Protein AF-A0A849QBE3-F1 (afdb_monomer)

Secondary structure (DSSP, 8-state):
-----PPPEEEE-SSEEEEE-SSEEEEEETTTTEEEEEETTTTEEEEEEEEEEEEESS-EEEGGGSEEEEEEEEEEEETTEEEEEEEEEEE-TTSSEEEEEEEEEETT-SEEEEEEEEEE--SS-EEEEEEEEEEEE-STT--BTT---TTTEEEEE--SGGGS--EEEPPPSEEEEEESEEEEEETTT--EEEEEES--SS--EEEEEEEPS-STT-EEEEEEEEEEEEEEE-TT-EEE---EEEEEES-HHHHHHHHHHHHHHHTTPPP-SS---EEETHHHHTT---HHHHHHHHHHHHHHSTTT--EEEE-TTSEEETTEEEE-GGGTT-HHHHHHHHHHHTPEEEE---TTEEETTSHHHHH-GGGB-B-TTS-B-EEEEEGGGTEEEEEB-TTSHHHH-

Sequence (405 aa):
MSDISQDCTLGVTEEAVILSNGLVSISFDTRLGLLTFTDLITGNDIFSRSYVQVQTDQYTFDSRNMTYKAFSTLDFEDDMGQGKAVVFRLQDPDKRGEINLKLSVIKSLPCYTCSVQFKSRSDEELRIKSINTFVLDVDDSSRLLTGWNGRRLRFFRNGFHSWELSQAVPIKNGENTSHFYTALNNIETKKALIIGFVTMADQFSTISAHGREDEENRLERLVASSRCDDIPLFDKETIVSEELFVMAGEHALELLALYVEVASRRMKALGWDKVPQGWCSWYFYFTTPDEREIESNAHALKEMLPGRIEWIQIDDGYQKAIGDWTENDRFKNGLNTLVKKINKLGFKAGIWVAPFIASEHSDLFKNEQDWFVKDIDGRFSVVGENPLWLGKFYALDLTNPEVIS

Structure (mmCIF, N/CA/C/O backbone):
data_AF-A0A849QBE3-F1
#
_entry.id   AF-A0A849QBE3-F1
#
loop_
_atom_site.group_PDB
_atom_site.id
_atom_site.type_symbol
_atom_site.label_atom_id
_atom_site.label_alt_id
_atom_site.label_comp_id
_atom_site.label_asym_id
_atom_site.label_entity_id
_atom_site.label_seq_id
_atom_site.pdbx_PDB_ins_code
_atom_site.Cartn_x
_atom_site.Cartn_y
_atom_site.Cartn_z
_atom_site.occupancy
_atom_site.B_iso_or_equiv
_atom_site.auth_seq_id
_atom_site.auth_comp_id
_atom_site.auth_asym_id
_atom_site.auth_atom_id
_atom_site.pdbx_PDB_model_num
ATOM 1 N N . MET A 1 1 ? 22.544 2.608 26.796 1.00 42.75 1 MET A N 1
ATOM 2 C CA . MET A 1 1 ? 21.136 2.204 26.636 1.00 42.75 1 MET A CA 1
ATOM 3 C C . MET A 1 1 ? 21.000 0.892 27.372 1.00 42.75 1 MET A C 1
ATOM 5 O O . MET A 1 1 ? 21.651 -0.066 26.982 1.00 42.75 1 MET A O 1
ATOM 9 N N . SER A 1 2 ? 20.339 0.905 28.527 1.00 37.50 2 SER A N 1
ATOM 10 C CA . SER A 1 2 ? 20.061 -0.311 29.290 1.00 37.50 2 SER A CA 1
ATOM 11 C C . SER A 1 2 ? 19.215 -1.259 28.448 1.00 37.50 2 SER A C 1
ATOM 13 O O . SER A 1 2 ? 18.376 -0.811 27.671 1.00 37.50 2 SER A O 1
ATOM 15 N N . ASP A 1 3 ? 19.475 -2.544 28.616 1.00 41.38 3 ASP A N 1
ATOM 16 C CA . ASP A 1 3 ? 18.833 -3.686 27.980 1.00 41.38 3 ASP A CA 1
ATOM 17 C C . ASP A 1 3 ? 17.327 -3.736 28.320 1.00 41.38 3 ASP A C 1
ATOM 19 O O . ASP A 1 3 ? 16.899 -4.413 29.249 1.00 41.38 3 ASP A O 1
ATOM 23 N N . ILE A 1 4 ? 16.511 -2.933 27.627 1.00 46.78 4 ILE A N 1
ATOM 24 C CA . ILE A 1 4 ? 15.040 -2.988 27.693 1.00 46.78 4 ILE A CA 1
ATOM 25 C C . ILE A 1 4 ? 14.558 -3.888 26.548 1.00 46.78 4 ILE A C 1
ATOM 27 O O . ILE A 1 4 ? 13.767 -3.502 25.696 1.00 46.78 4 ILE A O 1
ATOM 31 N N . SER A 1 5 ? 15.086 -5.107 26.486 1.00 52.03 5 SER A N 1
ATOM 32 C CA . SER A 1 5 ? 14.504 -6.189 25.698 1.00 52.03 5 SER A CA 1
ATOM 33 C C . SER A 1 5 ? 13.446 -6.870 26.579 1.00 52.03 5 SER A C 1
ATOM 35 O O . SER A 1 5 ? 13.672 -7.955 27.115 1.00 52.03 5 SER A O 1
ATOM 37 N N . GLN A 1 6 ? 12.304 -6.211 26.797 1.00 67.56 6 GLN A N 1
ATOM 38 C CA . GLN A 1 6 ? 11.154 -6.896 27.393 1.00 67.56 6 GLN A CA 1
ATOM 39 C C . GLN A 1 6 ? 10.513 -7.808 26.344 1.00 67.56 6 GLN A C 1
ATOM 41 O O . GLN A 1 6 ? 10.419 -7.454 25.168 1.00 67.56 6 GLN A O 1
ATOM 46 N N . ASP A 1 7 ? 10.105 -9.001 26.766 1.00 87.00 7 ASP A N 1
ATOM 47 C CA . ASP A 1 7 ? 9.375 -9.922 25.900 1.00 87.00 7 ASP A CA 1
ATOM 48 C C . ASP A 1 7 ? 7.993 -9.361 25.550 1.00 87.00 7 ASP A C 1
ATOM 50 O O . ASP A 1 7 ? 7.420 -8.546 26.279 1.00 87.00 7 ASP A O 1
ATOM 54 N N . CYS A 1 8 ? 7.436 -9.808 24.424 1.00 95.88 8 CYS A N 1
ATOM 55 C CA . CYS A 1 8 ? 6.074 -9.451 24.061 1.00 95.88 8 CYS A CA 1
ATOM 56 C C . CYS A 1 8 ? 5.081 -10.053 25.065 1.00 95.88 8 CYS A C 1
ATOM 58 O O . CYS A 1 8 ? 5.119 -11.247 25.368 1.00 95.88 8 CYS A O 1
ATOM 60 N N . THR A 1 9 ? 4.151 -9.242 25.560 1.00 96.62 9 THR A N 1
ATOM 61 C CA . THR A 1 9 ? 3.190 -9.624 26.602 1.00 96.62 9 THR A CA 1
ATOM 62 C C . THR A 1 9 ? 1.749 -9.436 26.145 1.00 96.62 9 THR A C 1
ATOM 64 O O . THR A 1 9 ? 1.456 -8.668 25.228 1.00 96.62 9 THR A O 1
ATOM 67 N N . LEU A 1 10 ? 0.852 -10.178 26.798 1.00 97.62 10 LEU A N 1
ATOM 68 C CA . LEU A 1 10 ? -0.594 -10.083 26.642 1.00 97.62 10 LEU A CA 1
ATOM 69 C C . LEU A 1 10 ? -1.214 -9.772 28.006 1.00 97.62 10 LEU A C 1
ATOM 71 O O . LEU A 1 10 ? -1.101 -10.572 28.933 1.00 97.62 10 LEU A O 1
ATOM 75 N N . GLY A 1 11 ? -1.874 -8.626 28.117 1.00 97.00 11 GLY A N 1
ATOM 76 C CA . GLY A 1 11 ? -2.727 -8.267 29.244 1.00 97.00 11 GLY A CA 1
ATOM 77 C C . GLY A 1 11 ? -4.197 -8.441 28.877 1.00 97.00 11 GLY A C 1
ATOM 78 O O . GLY A 1 11 ? -4.605 -8.096 27.771 1.00 97.00 11 GLY A O 1
ATOM 79 N N . VAL A 1 12 ? -5.003 -8.959 29.800 1.00 97.12 12 VAL A N 1
ATOM 80 C CA . VAL A 1 12 ? -6.457 -9.092 29.626 1.00 97.12 12 VAL A CA 1
ATOM 81 C C . VAL A 1 12 ? -7.136 -8.478 30.841 1.00 97.12 12 VAL A C 1
ATOM 83 O O . VAL A 1 12 ? -6.825 -8.841 31.975 1.00 97.12 12 VAL A O 1
ATOM 86 N N . THR A 1 13 ? -8.045 -7.540 30.601 1.00 95.38 13 THR A N 1
ATOM 87 C CA . THR A 1 13 ? -8.913 -6.939 31.617 1.00 95.38 13 THR A CA 1
ATOM 88 C C . THR A 1 13 ? -10.368 -7.317 31.341 1.00 95.38 13 THR A C 1
ATOM 90 O O . THR A 1 13 ? -10.665 -8.052 30.400 1.00 95.38 13 THR A O 1
ATOM 93 N N . GLU A 1 14 ? -11.296 -6.832 32.167 1.00 91.19 14 GLU A N 1
ATOM 94 C CA . GLU A 1 14 ? -12.732 -7.039 31.940 1.00 91.19 14 GLU A CA 1
ATOM 95 C C . GLU A 1 14 ? -13.233 -6.361 30.650 1.00 91.19 14 GLU A C 1
ATOM 97 O O . GLU A 1 14 ? -14.244 -6.770 30.081 1.00 91.19 14 GLU A O 1
ATOM 102 N N . GLU A 1 15 ? -12.536 -5.319 30.191 1.00 94.19 15 GLU A N 1
ATOM 103 C CA . GLU A 1 15 ? -13.001 -4.447 29.108 1.00 94.19 15 GLU A CA 1
ATOM 104 C C . GLU A 1 15 ? -12.088 -4.502 27.882 1.00 94.19 15 GLU A C 1
ATOM 106 O O . GLU A 1 15 ? -12.559 -4.297 26.766 1.00 94.19 15 GLU A O 1
ATOM 111 N N . ALA A 1 16 ? -10.806 -4.843 28.047 1.00 97.31 16 ALA A N 1
ATOM 112 C CA . ALA A 1 16 ? -9.823 -4.752 26.977 1.00 97.31 16 ALA A CA 1
ATOM 113 C C . ALA A 1 16 ? -8.813 -5.903 26.956 1.00 97.31 16 ALA A C 1
ATOM 115 O O . ALA A 1 16 ? -8.480 -6.514 27.974 1.00 97.31 16 ALA A O 1
ATOM 116 N N . VAL A 1 17 ? -8.261 -6.139 25.770 1.00 98.38 17 VAL A N 1
ATOM 117 C CA . VAL A 1 17 ? -7.097 -7.003 25.553 1.00 98.38 17 VAL A CA 1
ATOM 118 C C . VAL A 1 17 ? -5.954 -6.141 25.041 1.00 98.38 17 VAL A C 1
ATOM 120 O O . VAL A 1 17 ? -6.141 -5.344 24.125 1.00 98.38 17 VAL A O 1
ATOM 123 N N . ILE A 1 18 ? -4.778 -6.285 25.643 1.00 98.44 18 ILE A N 1
ATOM 124 C CA . ILE A 1 18 ? -3.639 -5.386 25.469 1.00 98.44 18 ILE A CA 1
ATOM 125 C C . ILE A 1 18 ? -2.425 -6.203 25.041 1.00 98.44 18 ILE A C 1
ATOM 127 O O . ILE A 1 18 ? -1.986 -7.092 25.769 1.00 98.44 18 ILE A O 1
ATOM 131 N N . LEU A 1 19 ? -1.859 -5.881 23.883 1.00 97.94 19 LEU A N 1
ATOM 132 C CA . LEU A 1 19 ? -0.562 -6.384 23.441 1.00 97.94 19 LEU A CA 1
ATOM 133 C C . LEU A 1 19 ? 0.516 -5.337 23.697 1.00 97.94 19 LEU A C 1
ATOM 135 O O . LEU A 1 19 ? 0.293 -4.156 23.450 1.00 97.94 19 LEU A O 1
ATOM 139 N N . SER A 1 20 ? 1.685 -5.766 24.168 1.00 97.62 20 SER A N 1
ATOM 140 C CA . SER A 1 20 ? 2.830 -4.888 24.427 1.00 97.62 20 SER A CA 1
ATOM 141 C C . SER A 1 20 ? 4.144 -5.570 24.067 1.00 97.62 20 SER A C 1
ATOM 143 O O . SER A 1 20 ? 4.266 -6.785 24.194 1.00 97.62 20 SER A O 1
ATOM 145 N N . ASN A 1 21 ? 5.137 -4.789 23.650 1.00 96.00 21 ASN A N 1
ATOM 146 C CA . ASN A 1 21 ? 6.524 -5.231 23.465 1.00 96.00 21 ASN A CA 1
ATOM 147 C C . ASN A 1 21 ? 7.529 -4.432 24.317 1.00 96.00 21 ASN A C 1
ATOM 149 O O . ASN A 1 21 ? 8.718 -4.396 24.006 1.00 96.00 21 ASN A O 1
ATOM 153 N N . GLY A 1 22 ? 7.041 -3.737 25.349 1.00 94.44 22 GLY A N 1
ATOM 154 C CA . GLY A 1 22 ? 7.846 -2.890 26.233 1.00 94.44 22 GLY A CA 1
ATOM 155 C C . GLY A 1 22 ? 8.177 -1.496 25.685 1.00 94.44 22 GLY A C 1
ATOM 156 O O . GLY A 1 22 ? 8.532 -0.624 26.473 1.00 94.44 22 GLY A O 1
ATOM 157 N N . LEU A 1 23 ? 8.025 -1.256 24.377 1.00 95.75 23 LEU A N 1
ATOM 158 C CA . LEU A 1 23 ? 8.169 0.072 23.760 1.00 95.75 23 LEU A CA 1
ATOM 159 C C . LEU A 1 23 ? 6.807 0.720 23.516 1.00 95.75 23 LEU A C 1
ATOM 161 O O . LEU A 1 23 ? 6.606 1.899 23.791 1.00 95.75 23 LEU A O 1
ATOM 165 N N . VAL A 1 24 ? 5.864 -0.071 23.013 1.00 97.75 24 VAL A N 1
ATOM 166 C CA . VAL A 1 24 ? 4.507 0.361 22.691 1.00 97.75 24 VAL A CA 1
ATOM 167 C C . VAL A 1 24 ? 3.494 -0.676 23.158 1.00 97.75 24 VAL A C 1
ATOM 169 O O . VAL A 1 24 ? 3.829 -1.850 23.356 1.00 97.75 24 VAL A O 1
ATOM 172 N N . SER A 1 25 ? 2.242 -0.254 23.305 1.00 98.31 25 SER A N 1
ATOM 173 C CA . SER A 1 25 ? 1.112 -1.162 23.473 1.00 98.31 25 SER A CA 1
ATOM 174 C C . SER A 1 25 ? -0.035 -0.819 22.532 1.00 98.31 25 SER A C 1
ATOM 176 O O . SER A 1 25 ? -0.291 0.345 22.240 1.00 98.31 25 SER A O 1
ATOM 178 N N . ILE A 1 26 ? -0.740 -1.846 22.063 1.00 98.69 26 ILE A N 1
ATOM 179 C CA . ILE A 1 26 ? -2.002 -1.724 21.333 1.00 98.69 26 ILE A CA 1
ATOM 180 C C . ILE A 1 26 ? -3.081 -2.442 22.141 1.00 98.69 26 ILE A C 1
ATOM 182 O O . ILE A 1 26 ? -2.935 -3.611 22.502 1.00 98.69 26 ILE A O 1
ATOM 186 N N . SER A 1 27 ? -4.155 -1.730 22.459 1.00 98.50 27 SER A N 1
ATOM 187 C CA . SER A 1 27 ? -5.300 -2.273 23.188 1.00 98.50 27 SER A CA 1
ATOM 188 C C . SER A 1 27 ? -6.544 -2.282 22.316 1.00 98.50 27 SER A C 1
ATOM 190 O O . SER A 1 27 ? -6.770 -1.341 21.559 1.00 98.50 27 SER A O 1
ATOM 192 N N . PHE A 1 28 ? -7.338 -3.345 22.432 1.00 98.75 28 PHE A N 1
ATOM 193 C CA . PHE A 1 28 ? -8.664 -3.458 21.837 1.00 98.75 28 PHE A CA 1
ATOM 194 C C . PHE A 1 28 ? -9.711 -3.502 22.948 1.00 98.75 28 PHE A C 1
ATOM 196 O O . PHE A 1 28 ? -9.712 -4.428 23.764 1.00 98.75 28 PHE A O 1
ATOM 203 N N . ASP A 1 29 ? -10.591 -2.506 22.971 1.00 98.44 29 ASP A N 1
ATOM 204 C CA . ASP A 1 29 ? -11.763 -2.460 23.836 1.00 98.44 29 ASP A CA 1
ATOM 205 C C . ASP A 1 29 ? -12.831 -3.409 23.283 1.00 98.44 29 ASP A C 1
ATOM 207 O O . ASP A 1 29 ? -13.418 -3.189 22.221 1.00 98.44 29 ASP A O 1
ATOM 211 N N . THR A 1 30 ? -13.083 -4.487 24.016 1.00 97.31 30 THR A N 1
ATOM 212 C CA . THR A 1 30 ? -14.002 -5.560 23.620 1.00 97.31 30 THR A CA 1
ATOM 213 C C . THR A 1 30 ? -15.477 -5.172 23.722 1.00 97.31 30 THR A C 1
ATOM 215 O O . THR A 1 30 ? -16.321 -5.870 23.158 1.00 97.31 30 THR A O 1
ATOM 218 N N . ARG A 1 31 ? -15.802 -4.074 24.417 1.00 96.69 31 ARG A N 1
ATOM 219 C CA . ARG A 1 31 ? -17.169 -3.550 24.548 1.00 96.69 31 ARG A CA 1
ATOM 220 C C . ARG A 1 31 ? -17.470 -2.510 23.480 1.00 96.69 31 ARG A C 1
ATOM 222 O O . ARG A 1 31 ? -18.569 -2.510 22.936 1.00 96.69 31 ARG A O 1
ATOM 229 N N . LEU A 1 32 ? -16.509 -1.631 23.201 1.00 97.69 32 LEU A N 1
ATOM 230 C CA . LEU A 1 32 ? -16.669 -0.510 22.274 1.00 97.69 32 LEU A CA 1
ATOM 231 C C . LEU A 1 32 ? -16.162 -0.807 20.860 1.00 97.69 32 LEU A C 1
ATOM 233 O O . LEU A 1 32 ? -16.442 -0.032 19.950 1.00 97.69 32 LEU A O 1
ATOM 237 N N . GLY A 1 33 ? -15.395 -1.882 20.662 1.00 98.19 33 GLY A N 1
ATOM 238 C CA . GLY A 1 33 ? -14.809 -2.221 19.366 1.00 98.19 33 GLY A CA 1
ATOM 239 C C . GLY A 1 33 ? -13.757 -1.215 18.893 1.00 98.19 33 GLY A C 1
ATOM 240 O O . GLY A 1 33 ? -13.598 -1.021 17.685 1.00 98.19 33 GLY A O 1
ATOM 241 N N . LEU A 1 34 ? -13.081 -0.554 19.840 1.00 98.62 34 LEU A N 1
ATOM 242 C CA . LEU A 1 34 ? -12.127 0.531 19.612 1.00 98.62 34 LEU A CA 1
ATOM 243 C C . LEU A 1 34 ? -10.691 0.098 19.916 1.00 98.62 34 LEU A C 1
ATOM 245 O O . LEU A 1 34 ? -10.443 -0.728 20.789 1.00 98.62 34 LEU A O 1
ATOM 249 N N . LEU A 1 35 ? -9.742 0.715 19.222 1.00 98.75 35 LEU A N 1
ATOM 250 C CA . LEU A 1 35 ? -8.308 0.501 19.340 1.00 98.75 35 LEU A CA 1
ATOM 251 C C . LEU A 1 35 ? -7.613 1.760 19.870 1.00 98.75 35 LEU A C 1
ATOM 253 O O . LEU A 1 35 ? -7.831 2.864 19.353 1.00 98.75 35 LEU A O 1
ATOM 257 N N . THR A 1 36 ? -6.715 1.572 20.835 1.00 98.69 36 THR A N 1
ATOM 258 C CA . THR A 1 36 ? -5.839 2.622 21.378 1.00 98.69 36 THR A CA 1
ATOM 259 C C . THR A 1 36 ? -4.392 2.153 21.340 1.00 98.69 36 THR A C 1
ATOM 261 O O . THR A 1 36 ? -4.080 1.076 21.857 1.00 98.6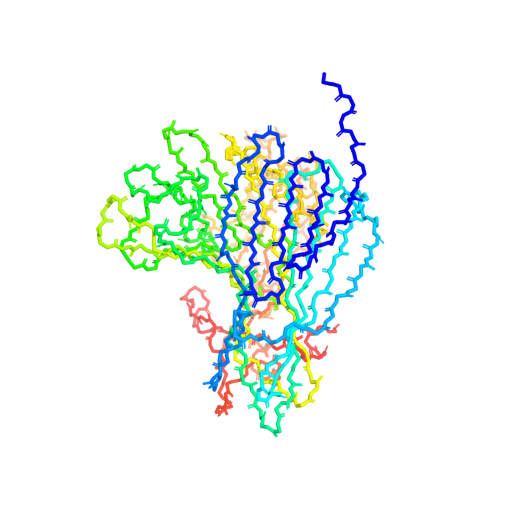9 36 THR A O 1
ATOM 264 N N . PHE A 1 37 ? -3.530 2.962 20.723 1.00 98.69 37 PHE A N 1
ATOM 265 C CA . PHE A 1 37 ? -2.097 2.715 20.586 1.00 98.69 37 PHE A CA 1
ATOM 266 C C . PHE A 1 37 ? -1.327 3.695 21.463 1.00 98.69 37 PHE A C 1
ATOM 268 O O . PHE A 1 37 ? -1.503 4.907 21.333 1.00 98.69 37 PHE A O 1
ATOM 275 N N . THR A 1 38 ? -0.465 3.181 22.331 1.00 98.56 38 THR A N 1
ATOM 276 C CA . THR A 1 38 ? 0.186 3.946 23.396 1.00 98.56 38 THR A CA 1
ATOM 277 C C . THR A 1 38 ? 1.698 3.772 23.324 1.00 98.56 38 THR A C 1
ATOM 279 O O . THR A 1 38 ? 2.211 2.671 23.126 1.00 98.56 38 THR A O 1
ATOM 282 N N . ASP A 1 39 ? 2.416 4.875 23.508 1.00 96.94 39 ASP A N 1
ATOM 283 C CA . ASP A 1 39 ? 3.859 4.885 23.721 1.00 96.94 39 ASP A CA 1
ATOM 284 C C . ASP A 1 39 ? 4.142 4.619 25.205 1.00 96.94 39 ASP A C 1
ATOM 286 O O . ASP A 1 39 ? 3.759 5.406 26.073 1.00 96.94 39 ASP A O 1
ATOM 290 N N . LEU A 1 40 ? 4.816 3.508 25.509 1.00 96.31 40 LEU A N 1
ATOM 291 C CA . LEU A 1 40 ? 5.097 3.102 26.888 1.00 96.31 40 LEU A CA 1
ATOM 292 C C . LEU A 1 40 ? 6.275 3.858 27.507 1.00 96.31 40 LEU A C 1
ATOM 294 O O . LEU A 1 40 ? 6.411 3.861 28.729 1.00 96.31 40 LEU A O 1
ATOM 298 N N . ILE A 1 41 ? 7.105 4.517 26.696 1.00 92.06 41 ILE A N 1
ATOM 299 C CA . ILE A 1 41 ? 8.214 5.340 27.185 1.00 92.06 41 ILE A CA 1
ATOM 300 C C . ILE A 1 41 ? 7.663 6.648 27.750 1.00 92.06 41 ILE A C 1
ATOM 302 O O . ILE A 1 41 ? 8.056 7.071 28.838 1.00 92.06 41 ILE A O 1
ATOM 306 N N . THR A 1 42 ? 6.747 7.294 27.024 1.00 92.81 42 THR A N 1
ATOM 307 C CA . THR A 1 42 ? 6.151 8.566 27.462 1.00 92.81 42 THR A CA 1
ATOM 308 C C . THR A 1 42 ? 4.864 8.395 28.268 1.00 92.81 42 THR A C 1
ATOM 310 O O . THR A 1 42 ? 4.454 9.330 28.955 1.00 92.81 42 THR A O 1
ATOM 313 N N . GLY A 1 43 ? 4.225 7.224 28.192 1.00 94.00 43 GLY A N 1
ATOM 314 C CA . GLY A 1 43 ? 2.930 6.937 28.812 1.00 94.00 43 GLY A CA 1
ATOM 315 C C . GLY A 1 43 ? 1.744 7.617 28.121 1.00 94.00 43 GLY A C 1
ATOM 316 O O . GLY A 1 43 ? 0.654 7.642 28.687 1.00 94.00 43 GLY A O 1
ATOM 317 N N . ASN A 1 44 ? 1.945 8.198 26.934 1.00 94.75 44 ASN A N 1
ATOM 318 C CA . ASN A 1 44 ? 0.904 8.910 26.196 1.00 94.75 44 ASN A CA 1
ATOM 319 C C . ASN A 1 44 ? 0.348 8.064 25.053 1.00 94.75 44 ASN A C 1
ATOM 321 O O . ASN A 1 44 ? 1.081 7.346 24.370 1.00 94.75 44 ASN A O 1
ATOM 325 N N . ASP A 1 45 ? -0.939 8.245 24.772 1.00 97.56 45 ASP A N 1
ATOM 326 C CA . ASP A 1 45 ? -1.557 7.664 23.587 1.00 97.56 45 ASP A CA 1
ATOM 327 C C . ASP A 1 45 ? -1.000 8.312 22.316 1.00 97.56 45 ASP A C 1
ATOM 329 O O . ASP A 1 45 ? -1.027 9.536 22.139 1.00 97.56 45 ASP A O 1
ATOM 333 N N . ILE A 1 46 ? -0.521 7.463 21.410 1.00 98.12 46 ILE A N 1
ATOM 334 C CA . ILE A 1 46 ? -0.156 7.835 20.048 1.00 98.12 46 ILE A CA 1
ATOM 335 C C . ILE A 1 46 ? -1.429 8.161 19.267 1.00 98.12 46 ILE A C 1
ATOM 337 O O . ILE A 1 46 ? -1.506 9.189 18.593 1.00 98.12 46 ILE A O 1
ATOM 341 N N . PHE A 1 47 ? -2.442 7.306 19.391 1.00 98.56 47 PHE A N 1
ATOM 342 C CA . PHE A 1 47 ? -3.817 7.624 19.037 1.00 98.56 47 PHE A CA 1
ATOM 343 C C . PHE A 1 47 ? -4.786 6.828 19.913 1.00 98.56 47 PHE A C 1
ATOM 345 O O . PHE A 1 47 ? -4.434 5.781 20.455 1.00 98.56 47 PHE A O 1
ATOM 352 N N . SER A 1 48 ? -6.032 7.284 19.992 1.00 98.31 48 SER A N 1
ATOM 353 C CA . SER A 1 48 ? -7.114 6.545 20.645 1.00 98.31 48 SER A CA 1
ATOM 354 C C . SER A 1 48 ? -8.344 6.467 19.751 1.00 98.31 48 SER A C 1
ATOM 356 O O . SER A 1 48 ? -8.506 7.284 18.849 1.00 98.31 48 SER A O 1
ATOM 358 N N . ARG A 1 49 ? -9.227 5.503 20.035 1.00 98.31 49 ARG A N 1
ATOM 359 C CA . ARG A 1 49 ? -10.559 5.386 19.411 1.00 98.31 49 ARG A CA 1
ATOM 360 C C . ARG A 1 49 ? -10.536 5.119 17.903 1.00 98.31 49 ARG A C 1
ATOM 362 O O . ARG A 1 49 ? -11.505 5.427 17.210 1.00 98.31 49 ARG A O 1
ATOM 369 N N . SER A 1 50 ? -9.467 4.504 17.400 1.00 98.69 50 SER A N 1
ATOM 370 C CA . SER A 1 50 ? -9.507 3.971 16.038 1.00 98.69 50 SER A CA 1
ATOM 371 C C . SER A 1 50 ? -10.358 2.698 15.984 1.00 98.69 50 SER A C 1
ATOM 373 O O . SER A 1 50 ? -10.619 2.074 17.009 1.00 98.69 50 SER A O 1
ATOM 375 N N . TYR A 1 51 ? -10.830 2.316 14.809 1.00 98.88 51 TYR A N 1
ATOM 376 C CA . TYR A 1 51 ? -11.658 1.130 14.599 1.00 98.88 51 TYR A CA 1
ATOM 377 C C . TYR A 1 51 ? -11.399 0.549 13.209 1.00 98.88 51 TYR A C 1
ATOM 379 O O . TYR A 1 51 ? -10.665 1.137 12.412 1.00 98.88 51 TYR A O 1
ATOM 387 N N . VAL A 1 52 ? -11.980 -0.616 12.922 1.00 98.88 52 VAL A N 1
ATOM 388 C CA . VAL A 1 52 ? -11.872 -1.261 11.607 1.00 98.88 52 VAL A CA 1
ATOM 389 C C . VAL A 1 52 ? -13.230 -1.350 10.935 1.00 98.88 52 VAL A C 1
ATOM 391 O O . VAL A 1 52 ? -14.266 -1.427 11.602 1.00 98.88 52 VAL A O 1
ATOM 394 N N . GLN A 1 53 ? -13.230 -1.328 9.605 1.00 98.62 53 GLN A N 1
ATOM 395 C CA . GLN A 1 53 ? -14.458 -1.337 8.824 1.00 98.62 53 GLN A CA 1
ATOM 396 C C . GLN A 1 53 ? -14.300 -2.156 7.540 1.00 98.62 53 GLN A C 1
ATOM 398 O O . GLN A 1 53 ? -13.273 -2.075 6.880 1.00 98.62 53 GLN A O 1
ATOM 403 N N . VAL A 1 54 ? -15.331 -2.903 7.155 1.00 98.75 54 VAL A N 1
ATOM 404 C CA . VAL A 1 54 ? -15.439 -3.553 5.841 1.00 98.75 54 VAL A CA 1
ATOM 405 C C . VAL A 1 54 ? -16.613 -2.920 5.110 1.00 98.75 54 VAL A C 1
ATOM 407 O O . VAL A 1 54 ? -17.738 -2.922 5.617 1.00 98.75 54 VAL A O 1
ATOM 410 N N . GLN A 1 55 ? -16.342 -2.345 3.942 1.00 98.38 55 GLN A N 1
ATOM 411 C CA . GLN A 1 55 ? -17.346 -1.698 3.106 1.00 98.38 55 GLN A CA 1
ATOM 412 C C . GLN A 1 55 ? -17.775 -2.649 1.997 1.00 98.38 55 GLN A C 1
ATOM 414 O O . GLN A 1 55 ? -16.935 -3.132 1.235 1.00 98.38 55 GLN A O 1
ATOM 419 N N . THR A 1 56 ? -19.079 -2.887 1.882 1.00 97.94 56 THR A N 1
ATOM 420 C CA . THR A 1 56 ? -19.664 -3.636 0.769 1.00 97.94 56 THR A CA 1
ATOM 421 C C . THR A 1 56 ? -20.622 -2.756 -0.039 1.00 97.94 56 THR A C 1
ATOM 423 O O . THR A 1 56 ? -20.831 -1.570 0.244 1.00 97.94 56 THR A O 1
ATOM 426 N N . ASP A 1 57 ? -21.174 -3.305 -1.110 1.00 96.81 57 ASP A N 1
ATOM 427 C CA . ASP A 1 57 ? -22.286 -2.728 -1.861 1.00 96.81 57 ASP A CA 1
ATOM 428 C C . ASP A 1 57 ? -23.557 -2.524 -1.024 1.00 96.81 57 ASP A C 1
ATOM 430 O O . ASP A 1 57 ? -24.231 -1.508 -1.196 1.00 96.81 57 ASP A O 1
ATOM 434 N N . GLN A 1 58 ? -23.841 -3.441 -0.100 1.00 95.94 58 GLN A N 1
ATOM 435 C CA . GLN A 1 58 ? -25.086 -3.481 0.675 1.00 95.94 58 GLN A CA 1
ATOM 436 C C . GLN A 1 58 ? -24.934 -3.041 2.137 1.00 95.94 58 GLN A C 1
ATOM 438 O O . GLN A 1 58 ? -25.841 -2.420 2.694 1.00 95.94 58 GLN A O 1
ATOM 443 N N . TYR A 1 59 ? -23.805 -3.355 2.777 1.00 95.94 59 TYR A N 1
ATOM 444 C CA . TYR A 1 59 ? -23.612 -3.189 4.216 1.00 95.94 59 TYR A CA 1
ATOM 445 C C . TYR A 1 59 ? -22.258 -2.558 4.539 1.00 95.94 59 TYR A C 1
ATOM 447 O O . TYR A 1 59 ? -21.312 -2.549 3.751 1.00 95.94 59 TYR A O 1
ATOM 455 N N . THR A 1 60 ? -22.152 -2.025 5.750 1.00 98.06 60 THR A N 1
ATOM 456 C CA . THR A 1 60 ? -20.880 -1.596 6.328 1.00 98.06 60 THR A CA 1
ATOM 457 C C . THR A 1 60 ? -20.711 -2.297 7.666 1.00 98.06 60 THR A C 1
ATOM 459 O O . THR A 1 60 ? -21.457 -2.034 8.608 1.00 98.06 60 THR A O 1
ATOM 462 N N . PHE A 1 61 ? -19.738 -3.202 7.741 1.00 98.50 61 PHE A N 1
ATOM 463 C CA . PHE A 1 61 ? -19.383 -3.903 8.971 1.00 98.50 61 PHE A CA 1
ATOM 464 C C . PHE A 1 61 ? -18.361 -3.052 9.712 1.00 98.50 61 PHE A C 1
ATOM 466 O O . PHE A 1 61 ? -17.268 -2.824 9.209 1.00 98.50 61 PHE A O 1
ATOM 473 N N . ASP A 1 62 ? -18.730 -2.545 10.881 1.00 98.38 62 ASP A N 1
ATOM 474 C CA . ASP A 1 62 ? -17.939 -1.602 11.669 1.00 98.38 62 ASP A CA 1
ATOM 475 C C . ASP A 1 62 ? -17.689 -2.216 13.042 1.00 98.38 62 ASP A C 1
ATOM 477 O O . ASP A 1 62 ? -18.650 -2.604 13.711 1.00 98.38 62 ASP A O 1
ATOM 481 N N . SER A 1 63 ? -16.429 -2.322 13.474 1.00 98.75 63 SER A N 1
ATOM 482 C CA . SER A 1 63 ? -16.101 -3.022 14.723 1.00 98.75 63 SER A CA 1
ATOM 483 C C . SER A 1 63 ? -16.818 -2.449 15.945 1.00 98.75 63 SER A C 1
ATOM 485 O O . SER A 1 63 ? -17.084 -3.202 16.878 1.00 98.75 63 SER A O 1
ATOM 487 N N . ARG A 1 64 ? -17.205 -1.166 15.919 1.00 98.50 64 ARG A N 1
ATOM 488 C CA . ARG A 1 64 ? -17.965 -0.503 16.994 1.00 98.50 64 ARG A CA 1
ATOM 489 C C . ARG A 1 64 ? -19.397 -1.016 17.135 1.00 98.50 64 ARG A C 1
ATOM 491 O O . ARG A 1 64 ? -19.990 -0.913 18.202 1.00 98.50 64 ARG A O 1
ATOM 498 N N . ASN A 1 65 ? -19.946 -1.564 16.054 1.00 98.38 65 ASN A N 1
ATOM 499 C CA . ASN A 1 65 ? -21.315 -2.069 15.973 1.00 98.38 65 ASN A CA 1
ATOM 500 C C . ASN A 1 65 ? -21.372 -3.607 15.946 1.00 98.38 65 ASN A C 1
ATOM 502 O O . ASN A 1 65 ? -22.445 -4.185 15.777 1.00 98.38 65 ASN A O 1
ATOM 506 N N . MET A 1 66 ? -20.231 -4.286 16.091 1.00 98.38 66 MET A N 1
ATOM 507 C CA . MET A 1 66 ? -20.144 -5.745 16.082 1.00 98.38 66 MET A CA 1
ATOM 508 C C . MET A 1 66 ? -19.996 -6.310 17.494 1.00 98.38 66 MET A C 1
ATOM 510 O O . MET A 1 66 ? -19.453 -5.687 18.399 1.00 98.38 66 MET A O 1
ATOM 514 N N . THR A 1 67 ? -20.460 -7.543 17.687 1.00 98.19 67 THR A N 1
ATOM 515 C CA . THR A 1 67 ? -20.335 -8.247 18.964 1.00 98.19 67 THR A CA 1
ATOM 516 C C . THR A 1 67 ? -19.011 -9.001 19.028 1.00 98.19 67 THR A C 1
ATOM 518 O O . THR A 1 67 ? -18.812 -9.958 18.274 1.00 98.19 67 THR A O 1
ATOM 521 N N . TYR A 1 68 ? -18.137 -8.634 19.965 1.00 98.06 68 TYR A N 1
ATOM 522 C CA . TYR A 1 68 ? -16.967 -9.437 20.321 1.00 98.06 68 TYR A CA 1
ATOM 523 C C . TYR A 1 68 ? -17.384 -10.834 20.814 1.00 98.06 68 TYR A C 1
ATOM 525 O O . TYR A 1 68 ? -18.312 -10.977 21.613 1.00 98.06 68 TYR A O 1
ATOM 533 N N . LYS A 1 69 ? -16.718 -11.883 20.315 1.00 97.94 69 LYS A N 1
ATOM 534 C CA . LYS A 1 69 ? -17.020 -13.283 20.665 1.00 97.94 69 LYS A CA 1
ATOM 535 C C . LYS A 1 69 ? -15.907 -13.956 21.446 1.00 97.94 69 LYS A C 1
ATOM 537 O O . LYS A 1 69 ? -16.176 -14.610 22.448 1.00 97.94 69 LYS A O 1
ATOM 542 N N . ALA A 1 70 ? -14.685 -13.856 20.945 1.00 97.81 70 ALA A N 1
ATOM 543 C CA . ALA A 1 70 ? -13.510 -14.489 21.522 1.00 97.81 70 ALA A CA 1
ATOM 544 C C . ALA A 1 70 ? -12.250 -13.868 20.918 1.00 97.81 70 ALA A C 1
ATOM 546 O O . ALA A 1 70 ? -12.311 -13.233 19.860 1.00 97.81 70 ALA A O 1
ATOM 547 N N . PHE A 1 71 ? -11.106 -14.126 21.542 1.00 98.25 71 PHE A N 1
ATOM 548 C CA . PHE A 1 71 ? -9.811 -13.954 20.906 1.00 98.25 71 PHE A CA 1
ATOM 549 C C . PHE A 1 71 ? -8.975 -15.231 21.023 1.00 98.25 71 PHE A C 1
ATOM 551 O O . PHE A 1 71 ? -9.192 -16.061 21.907 1.00 98.25 71 PHE A O 1
ATOM 558 N N . SER A 1 72 ? -7.995 -15.371 20.139 1.00 98.19 72 SER A N 1
ATOM 559 C CA . SER A 1 72 ? -6.908 -16.349 20.244 1.00 98.19 72 SER A CA 1
ATOM 560 C C . SER A 1 72 ? -5.568 -15.633 20.181 1.00 98.19 72 SER A C 1
ATOM 562 O O . SER A 1 72 ? -5.479 -14.564 19.586 1.00 98.19 72 SER A O 1
ATOM 564 N N . THR A 1 73 ? -4.521 -16.219 20.752 1.00 97.81 73 THR A N 1
ATOM 565 C CA . THR A 1 73 ? -3.171 -15.643 20.735 1.00 97.81 73 THR A CA 1
ATOM 566 C C . THR A 1 73 ? -2.157 -16.629 20.168 1.00 97.81 73 THR A C 1
ATOM 568 O O . THR A 1 73 ? -2.357 -17.841 20.255 1.00 97.81 73 THR A O 1
ATOM 571 N N . LEU A 1 74 ? -1.094 -16.101 19.566 1.00 96.75 74 LEU A N 1
ATOM 572 C CA . LEU A 1 74 ? 0.003 -16.867 18.990 1.00 96.75 74 LEU A CA 1
ATOM 573 C C . LEU A 1 74 ? 1.314 -16.111 19.215 1.00 96.75 74 LEU A C 1
ATOM 575 O O . LEU A 1 74 ? 1.395 -14.920 18.917 1.00 96.75 74 LEU A O 1
ATOM 579 N N . ASP A 1 75 ? 2.332 -16.819 19.689 1.00 97.19 75 ASP A N 1
ATOM 580 C CA . ASP A 1 75 ? 3.723 -16.375 19.607 1.00 97.19 75 ASP A CA 1
ATOM 581 C C . ASP A 1 75 ? 4.306 -16.783 18.255 1.00 97.19 75 ASP A C 1
ATOM 583 O O . ASP A 1 75 ? 4.046 -17.888 17.771 1.00 97.19 75 ASP A O 1
ATOM 587 N N . PHE A 1 76 ? 5.066 -15.889 17.632 1.00 95.50 76 PHE A N 1
ATOM 588 C CA . PHE A 1 76 ? 5.680 -16.122 16.329 1.00 95.50 76 PHE A CA 1
ATOM 589 C C . PHE A 1 76 ? 7.126 -15.632 16.301 1.00 95.50 76 PHE A C 1
ATOM 591 O O . PHE A 1 76 ? 7.543 -14.814 17.118 1.00 95.50 76 PHE A O 1
ATOM 598 N N . GLU A 1 77 ? 7.883 -16.131 15.333 1.00 95.00 77 GLU A N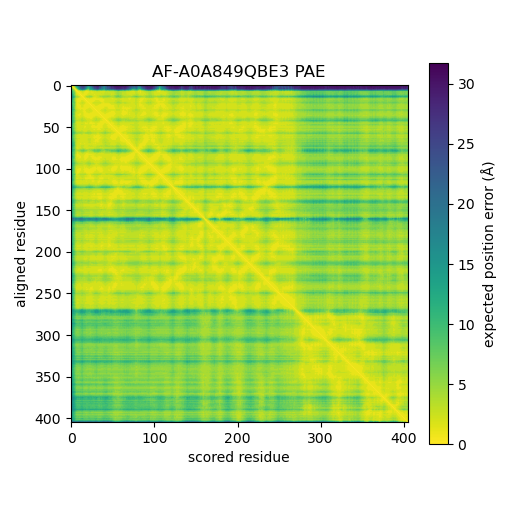 1
ATOM 599 C CA . GLU A 1 77 ? 9.222 -15.657 15.003 1.00 95.00 77 GLU A CA 1
ATOM 600 C C . GLU A 1 77 ? 9.323 -15.568 13.481 1.00 95.00 77 GLU A C 1
ATOM 602 O O . GLU A 1 77 ? 8.939 -16.506 12.778 1.00 95.00 77 GLU A O 1
ATOM 607 N N . ASP A 1 78 ? 9.767 -14.422 12.976 1.00 89.38 78 ASP A N 1
ATOM 608 C CA . ASP A 1 78 ? 9.972 -14.170 11.551 1.00 89.38 78 ASP A CA 1
ATOM 609 C C . ASP A 1 78 ? 11.270 -13.374 11.309 1.00 89.38 78 ASP A C 1
ATOM 611 O O . ASP A 1 78 ? 12.047 -13.131 12.233 1.00 89.38 78 ASP A O 1
ATOM 615 N N . ASP A 1 79 ? 11.509 -12.942 10.068 1.00 86.25 79 ASP A N 1
ATOM 616 C CA . ASP A 1 79 ? 12.713 -12.189 9.676 1.00 86.25 79 ASP A CA 1
ATOM 617 C C . ASP A 1 79 ? 12.848 -10.802 10.356 1.00 86.25 79 ASP A C 1
ATOM 619 O O . ASP A 1 79 ? 13.887 -10.139 10.248 1.00 86.25 79 ASP A O 1
ATOM 623 N N . MET A 1 80 ? 11.802 -10.333 11.045 1.00 86.94 80 MET A N 1
ATOM 624 C CA . MET A 1 80 ? 11.802 -9.128 11.881 1.00 86.94 80 MET A CA 1
ATOM 625 C C . MET A 1 80 ? 12.050 -9.437 13.362 1.00 86.94 80 MET A C 1
ATOM 627 O O . MET A 1 80 ? 12.346 -8.519 14.127 1.00 86.94 80 MET A O 1
ATOM 631 N N . GLY A 1 81 ? 11.966 -10.707 13.762 1.00 91.00 81 GLY A N 1
ATOM 632 C CA . GLY A 1 81 ? 12.251 -11.197 15.103 1.00 91.00 81 GLY A CA 1
ATOM 633 C C . GLY A 1 81 ? 11.064 -11.900 15.757 1.00 91.00 81 GLY A C 1
ATOM 634 O O . GLY A 1 81 ? 10.092 -12.300 15.118 1.00 91.00 81 GLY A O 1
ATOM 635 N N . GLN A 1 82 ? 11.159 -12.066 17.073 1.00 95.94 82 GLN A N 1
ATOM 636 C CA . GLN A 1 82 ? 10.108 -12.677 17.884 1.00 95.94 82 GLN A CA 1
ATOM 637 C C . GLN A 1 82 ? 8.964 -11.691 18.120 1.00 95.94 82 GLN A C 1
ATOM 639 O O . GLN A 1 82 ? 9.196 -10.511 18.387 1.00 95.94 82 GLN A O 1
ATOM 644 N N . GLY A 1 83 ? 7.728 -12.169 18.073 1.00 97.06 83 GLY A N 1
ATOM 645 C CA . GLY A 1 83 ? 6.542 -11.352 18.271 1.00 97.06 83 GLY A CA 1
ATOM 646 C C . GLY A 1 83 ? 5.377 -12.127 18.868 1.00 97.06 83 GLY A C 1
ATOM 647 O O . GLY A 1 83 ? 5.405 -13.349 19.012 1.00 97.06 83 GLY A O 1
ATOM 648 N N . LYS A 1 84 ? 4.327 -11.385 19.218 1.00 98.06 84 LYS A N 1
ATOM 649 C CA . LYS A 1 84 ? 3.067 -11.927 19.728 1.00 98.06 84 LYS A CA 1
ATOM 650 C C . LYS A 1 84 ? 1.903 -11.319 18.965 1.00 98.06 84 LYS A C 1
ATOM 652 O O . LYS A 1 84 ? 1.865 -10.110 18.739 1.00 98.06 84 LYS A O 1
ATOM 657 N N . ALA A 1 85 ? 0.947 -12.160 18.595 1.00 98.31 85 ALA A N 1
ATOM 658 C CA . ALA A 1 85 ? -0.277 -11.774 17.918 1.00 98.31 85 ALA A CA 1
ATOM 659 C C . ALA A 1 85 ? -1.520 -12.163 18.727 1.00 98.31 85 ALA A C 1
ATOM 661 O O . ALA A 1 85 ? -1.525 -13.136 19.491 1.00 98.31 85 ALA A O 1
ATOM 662 N N . VAL A 1 86 ? -2.596 -11.412 18.515 1.00 98.62 86 VAL A N 1
ATOM 663 C CA . VAL A 1 86 ? -3.953 -11.717 18.973 1.00 98.62 86 VAL A CA 1
ATOM 664 C C . VAL A 1 86 ? -4.896 -11.578 17.791 1.00 98.62 86 VAL A C 1
ATOM 666 O O . VAL A 1 86 ? -4.802 -10.621 17.031 1.00 98.62 86 VAL A O 1
ATOM 669 N N . VAL A 1 87 ? -5.813 -12.529 17.647 1.00 98.75 87 VAL A N 1
ATOM 670 C CA . VAL A 1 87 ? -6.884 -12.494 16.651 1.00 98.75 87 VAL A CA 1
ATOM 671 C C . VAL A 1 87 ? -8.212 -12.395 17.380 1.00 98.75 87 VAL A C 1
ATOM 673 O O . VAL A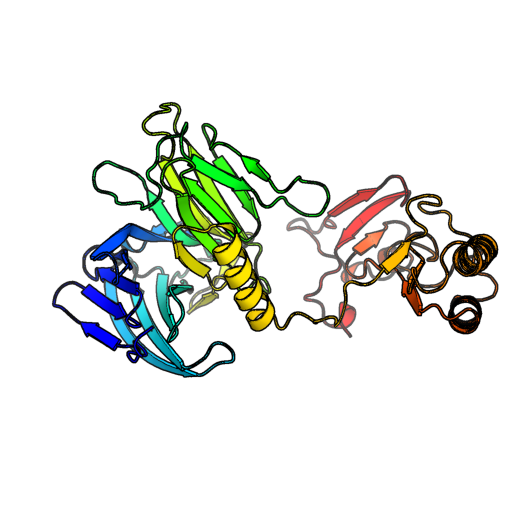 1 87 ? -8.576 -13.313 18.112 1.00 98.75 87 VAL A O 1
ATOM 676 N N . PHE A 1 88 ? -8.927 -11.294 17.180 1.00 98.75 88 PHE A N 1
ATOM 677 C CA . PHE A 1 88 ? -10.258 -11.043 17.721 1.00 98.75 88 PHE A CA 1
ATOM 678 C C . PHE A 1 88 ? -11.320 -11.469 16.719 1.00 98.75 88 PHE A C 1
ATOM 680 O O . PHE A 1 88 ? -11.283 -11.036 15.570 1.00 98.75 88 PHE A O 1
ATOM 687 N N . ARG A 1 89 ? -12.303 -12.251 17.167 1.00 98.69 89 ARG A N 1
ATOM 688 C CA . ARG A 1 89 ? -13.493 -12.576 16.380 1.00 98.69 89 ARG A CA 1
ATOM 689 C C . ARG A 1 89 ? -14.641 -11.652 16.766 1.00 98.69 89 ARG A C 1
ATOM 691 O O . ARG A 1 89 ? -15.140 -11.714 17.894 1.00 98.69 89 ARG A O 1
ATOM 698 N N . LEU A 1 90 ? -15.093 -10.853 15.808 1.00 98.75 90 LEU A N 1
ATOM 699 C CA . LEU A 1 90 ? -16.254 -9.976 15.899 1.00 98.75 90 LEU A CA 1
ATOM 700 C C . LEU A 1 90 ? -17.352 -10.505 14.976 1.00 98.75 90 LEU A C 1
ATOM 702 O O . LEU A 1 90 ? -17.084 -10.895 13.842 1.00 98.75 90 LEU A O 1
ATOM 706 N N . GLN A 1 91 ? -18.596 -10.510 15.443 1.00 98.50 91 GLN A N 1
ATOM 707 C CA . GLN A 1 91 ? -19.743 -10.965 14.658 1.00 98.50 91 GLN A CA 1
ATOM 708 C C . GLN A 1 91 ? -20.766 -9.842 14.507 1.00 98.50 91 GLN A C 1
ATOM 710 O O . GLN A 1 91 ? -21.117 -9.186 15.488 1.00 98.50 91 GLN A O 1
ATOM 715 N N . ASP A 1 92 ? -21.261 -9.660 13.287 1.00 98.00 92 ASP A N 1
ATOM 716 C CA . ASP A 1 92 ? -22.395 -8.785 12.995 1.00 98.00 92 ASP A CA 1
ATOM 717 C C . ASP A 1 92 ? -23.625 -9.223 13.817 1.00 98.00 92 ASP A C 1
ATOM 719 O O . ASP A 1 92 ? -23.905 -10.426 13.868 1.00 98.00 92 ASP A O 1
ATOM 723 N N . PRO A 1 93 ? -24.368 -8.310 14.468 1.00 97.06 93 PRO A N 1
ATOM 724 C CA . PRO A 1 93 ? -25.552 -8.670 15.253 1.00 97.06 93 PRO A CA 1
ATOM 725 C C . PRO A 1 93 ? -26.601 -9.453 14.452 1.00 97.06 93 PRO A C 1
ATOM 727 O O . PRO A 1 93 ? -27.177 -10.411 14.974 1.00 97.06 93 PRO A O 1
ATOM 730 N N . ASP A 1 94 ? -26.763 -9.115 13.170 1.00 96.06 94 ASP A N 1
ATOM 731 C CA . ASP A 1 94 ? -27.674 -9.793 12.239 1.00 96.06 94 ASP A CA 1
ATOM 732 C C . ASP A 1 94 ? -27.049 -11.049 11.603 1.00 96.06 94 ASP A C 1
ATOM 734 O O . ASP A 1 94 ? -27.664 -11.714 10.774 1.00 96.06 94 ASP A O 1
ATOM 738 N N . LYS A 1 95 ? -25.833 -11.417 12.028 1.00 95.56 95 LYS A N 1
ATOM 739 C CA . LYS A 1 95 ? -25.073 -12.601 11.604 1.00 95.56 95 LYS A CA 1
ATOM 740 C C . LYS A 1 95 ? -24.769 -12.660 10.103 1.00 95.56 95 LYS A C 1
ATOM 742 O O . LYS A 1 95 ? -24.491 -13.748 9.611 1.00 95.56 95 LYS A O 1
ATOM 747 N N . ARG A 1 96 ? -24.733 -11.521 9.405 1.00 96.62 96 ARG A N 1
ATOM 748 C CA . ARG A 1 96 ? -24.416 -11.441 7.962 1.00 96.62 96 ARG A CA 1
ATOM 749 C C . ARG A 1 96 ? -22.923 -11.560 7.656 1.00 96.62 96 ARG A C 1
ATOM 751 O O . ARG A 1 96 ? -22.541 -11.873 6.533 1.00 96.62 96 ARG A O 1
ATOM 758 N N . GLY A 1 97 ? -22.060 -11.326 8.645 1.00 97.50 97 GLY A N 1
ATOM 759 C CA . GLY A 1 97 ? -20.611 -11.372 8.467 1.00 97.50 97 GLY A CA 1
ATOM 760 C C . GLY A 1 97 ? -19.829 -11.478 9.774 1.00 97.50 97 GLY A C 1
ATOM 761 O O . GLY A 1 97 ? -20.344 -11.234 10.871 1.00 97.50 97 GLY A O 1
ATOM 762 N N . GLU A 1 98 ? -18.566 -11.867 9.648 1.00 98.56 98 GLU A N 1
ATOM 763 C CA . GLU A 1 98 ? -17.603 -11.984 10.744 1.00 98.56 98 GLU A CA 1
ATOM 764 C C . GLU A 1 98 ? -16.315 -11.238 10.371 1.00 98.56 98 GLU A C 1
ATOM 766 O O . GLU A 1 98 ? -15.797 -11.405 9.267 1.00 98.56 98 GLU A O 1
ATOM 771 N N . ILE A 1 99 ? -15.802 -10.425 11.296 1.00 98.75 99 ILE A N 1
ATOM 772 C CA . ILE A 1 99 ? -14.486 -9.788 11.197 1.00 98.75 99 ILE A CA 1
ATOM 773 C C . ILE A 1 99 ? -13.534 -10.537 12.126 1.00 98.75 99 ILE A C 1
ATOM 775 O O . ILE A 1 99 ? -13.786 -10.646 13.327 1.00 98.75 99 ILE A O 1
ATOM 779 N N . ASN A 1 100 ? -12.424 -11.017 11.574 1.00 98.81 100 ASN A N 1
ATOM 780 C CA . ASN A 1 100 ? -11.284 -11.521 12.324 1.00 98.81 100 ASN A CA 1
ATOM 781 C C . ASN A 1 100 ? -10.164 -10.472 12.259 1.00 98.81 100 ASN A C 1
ATOM 783 O O . ASN A 1 100 ? -9.478 -10.342 11.246 1.00 98.81 100 ASN A O 1
ATOM 787 N N . LEU A 1 101 ? -10.015 -9.699 13.336 1.00 98.81 101 LEU A N 1
ATOM 788 C CA . LEU A 1 101 ? -9.012 -8.642 13.477 1.00 98.81 101 LEU A CA 1
ATOM 789 C C . LEU A 1 101 ? -7.746 -9.225 14.103 1.00 98.81 101 LEU A C 1
ATOM 791 O O . LEU A 1 101 ? -7.761 -9.605 15.272 1.00 98.81 101 LEU A O 1
ATOM 795 N N . LYS A 1 102 ? -6.648 -9.278 13.351 1.00 98.75 102 LYS A N 1
ATOM 796 C CA . LYS A 1 102 ? -5.334 -9.675 13.860 1.00 98.75 102 LYS A CA 1
ATOM 797 C C . LYS A 1 102 ? -4.537 -8.431 14.235 1.00 98.75 102 LYS A C 1
ATOM 799 O O . LYS A 1 102 ? -4.289 -7.596 13.376 1.00 98.75 102 LYS A O 1
ATOM 804 N N . LEU A 1 103 ? -4.080 -8.351 15.480 1.00 98.75 103 LEU A N 1
ATOM 805 C CA . LEU A 1 103 ? -3.097 -7.373 15.951 1.00 98.75 103 LEU A CA 1
ATOM 806 C C . LEU A 1 103 ? -1.812 -8.096 16.328 1.00 98.75 103 LEU A C 1
ATOM 808 O O . LEU A 1 103 ? -1.875 -9.162 16.942 1.00 98.75 103 LEU A O 1
ATOM 812 N N . SER A 1 104 ? -0.661 -7.512 16.011 1.00 98.31 104 SER A N 1
ATOM 813 C CA . SER A 1 104 ? 0.640 -8.077 16.375 1.00 98.31 104 SER A CA 1
ATOM 814 C C . SER A 1 104 ? 1.603 -7.005 16.868 1.00 98.31 104 SER A C 1
ATOM 816 O O . SER A 1 104 ? 1.573 -5.866 16.407 1.00 98.31 104 SER A O 1
ATOM 818 N N . VAL A 1 105 ? 2.490 -7.391 17.780 1.00 98.06 105 VAL A N 1
ATOM 819 C CA . VAL A 1 105 ? 3.657 -6.605 18.193 1.00 98.06 105 VAL A CA 1
ATOM 820 C C . VAL A 1 105 ? 4.909 -7.456 18.019 1.00 98.06 105 VAL A C 1
ATOM 822 O O . VAL A 1 105 ? 4.873 -8.670 18.225 1.00 98.06 105 VAL A O 1
ATOM 825 N N . ILE A 1 106 ? 6.010 -6.817 17.635 1.00 96.12 106 ILE A N 1
ATOM 826 C CA . ILE A 1 106 ? 7.303 -7.469 17.403 1.00 96.12 106 ILE A CA 1
ATOM 827 C C . ILE A 1 106 ? 8.294 -6.903 18.413 1.00 96.12 106 ILE A C 1
ATOM 829 O O . ILE A 1 106 ? 8.308 -5.697 18.676 1.00 96.12 106 ILE A O 1
ATOM 833 N N . LYS A 1 107 ? 9.101 -7.772 19.015 1.00 95.00 107 LYS A N 1
ATOM 834 C CA . LYS A 1 107 ? 10.106 -7.403 20.007 1.00 95.00 107 LYS A CA 1
ATOM 835 C C . LYS A 1 107 ? 11.060 -6.356 19.428 1.00 95.00 107 LYS A C 1
ATOM 837 O O . LYS A 1 107 ? 11.482 -6.453 18.281 1.00 95.00 107 LYS A O 1
ATOM 842 N N . SER A 1 108 ? 11.378 -5.340 20.229 1.00 91.31 108 SER A N 1
ATOM 843 C CA . SER A 1 108 ? 12.303 -4.251 19.871 1.00 91.31 108 SER A CA 1
ATOM 844 C C . SER A 1 108 ? 11.881 -3.326 18.715 1.00 91.31 108 SER A C 1
ATOM 846 O O . SER A 1 108 ? 12.651 -2.431 18.374 1.00 91.31 108 SER A O 1
ATOM 848 N N . LEU A 1 109 ? 10.674 -3.461 18.150 1.00 93.38 109 LEU A N 1
ATOM 849 C CA . LEU A 1 109 ? 10.146 -2.518 17.155 1.00 93.38 109 LEU A CA 1
ATOM 850 C C . LEU A 1 109 ? 9.071 -1.607 17.772 1.00 93.38 109 LEU A C 1
ATOM 852 O O . LEU A 1 109 ? 8.112 -2.117 18.338 1.00 93.38 109 LEU A O 1
ATOM 856 N N . PRO A 1 110 ? 9.146 -0.269 17.665 1.00 94.44 110 PRO A N 1
ATOM 857 C CA . PRO A 1 110 ? 8.163 0.647 18.260 1.00 94.44 110 PRO A CA 1
ATOM 858 C C . PRO A 1 110 ? 6.872 0.754 17.418 1.00 94.44 110 PRO A C 1
ATOM 860 O O . PRO A 1 110 ? 6.426 1.844 17.061 1.00 94.44 110 PRO A O 1
ATOM 863 N N . CYS A 1 111 ? 6.284 -0.385 17.055 1.00 96.75 111 CYS A N 1
ATOM 864 C CA . CYS A 1 111 ? 5.148 -0.485 16.145 1.00 96.75 111 CYS A CA 1
ATOM 865 C C . CYS A 1 111 ? 4.134 -1.545 16.586 1.00 96.75 111 CYS A C 1
ATOM 867 O O . CYS A 1 111 ? 4.449 -2.450 17.363 1.00 96.75 111 CYS A O 1
ATOM 869 N N . TYR A 1 112 ? 2.947 -1.493 15.988 1.00 98.19 112 TYR A N 1
ATOM 870 C CA . TYR A 1 112 ? 2.071 -2.656 15.877 1.00 98.19 112 TYR A CA 1
ATOM 871 C C . TYR A 1 112 ? 1.744 -2.919 14.404 1.00 98.19 112 TYR A C 1
ATOM 873 O O . TYR A 1 112 ? 1.797 -2.007 13.572 1.00 98.19 112 TYR A O 1
ATOM 881 N N . THR A 1 113 ? 1.401 -4.167 14.088 1.00 98.12 113 THR A N 1
ATOM 882 C CA . THR A 1 113 ? 0.840 -4.533 12.785 1.00 98.12 113 THR A CA 1
ATOM 883 C C . THR A 1 113 ? -0.589 -5.027 12.923 1.00 98.12 113 THR A C 1
ATOM 885 O O . THR A 1 113 ? -1.004 -5.500 13.987 1.00 98.12 113 THR A O 1
ATOM 888 N N . CYS A 1 114 ? -1.367 -4.869 11.857 1.00 97.75 114 CYS A N 1
ATOM 889 C CA . CYS A 1 114 ? -2.784 -5.183 11.834 1.00 97.75 114 CYS A CA 1
ATOM 890 C C . CYS A 1 114 ? -3.190 -5.774 10.485 1.00 97.75 114 CYS A C 1
ATOM 892 O O . CYS A 1 114 ? -2.793 -5.265 9.442 1.00 97.75 114 CYS A O 1
ATOM 894 N N . SER A 1 115 ? -4.021 -6.812 10.496 1.00 98.38 115 SER A N 1
ATOM 895 C CA . SER A 1 115 ? -4.752 -7.249 9.307 1.00 98.38 115 SER A CA 1
ATOM 896 C C . SER A 1 115 ? -6.178 -7.637 9.669 1.00 98.38 115 SER A C 1
ATOM 898 O O . SER A 1 115 ? -6.474 -8.045 10.796 1.00 98.38 115 SER A O 1
ATOM 900 N N . VAL A 1 116 ? -7.083 -7.484 8.709 1.00 98.81 116 VAL A N 1
ATOM 901 C CA . VAL A 1 116 ? -8.505 -7.769 8.880 1.00 98.81 116 VAL A CA 1
ATOM 902 C C . VAL A 1 116 ? -8.909 -8.823 7.866 1.00 98.81 116 VAL A C 1
ATOM 904 O O . VAL A 1 116 ? -8.845 -8.594 6.664 1.00 98.81 116 VAL A O 1
ATOM 907 N N . GLN A 1 117 ? -9.360 -9.975 8.352 1.00 98.75 117 GLN A N 1
ATOM 908 C CA . GLN A 1 117 ? -10.081 -10.937 7.530 1.00 98.75 117 GLN A CA 1
ATOM 909 C C . GLN A 1 117 ? -11.580 -10.699 7.686 1.00 98.75 117 GLN A C 1
ATOM 911 O O . GLN A 1 117 ? -12.098 -10.679 8.803 1.00 98.75 117 GLN A O 1
ATOM 916 N N . PHE A 1 118 ? -12.282 -10.591 6.566 1.00 98.69 118 PHE A N 1
ATOM 917 C CA . PHE A 1 118 ? -13.734 -10.631 6.523 1.00 98.69 118 PHE A CA 1
ATOM 918 C C . PHE A 1 118 ? -14.203 -12.000 6.043 1.00 98.69 118 PHE A C 1
ATOM 920 O O . PHE A 1 118 ? -13.655 -12.554 5.091 1.00 98.69 118 PHE A O 1
ATOM 927 N N . LYS A 1 119 ? -15.228 -12.542 6.700 1.00 98.50 119 LYS A N 1
ATOM 928 C CA . LYS A 1 119 ? -15.908 -13.771 6.301 1.00 98.50 119 LYS A CA 1
ATOM 929 C C . LYS A 1 119 ? -17.384 -13.492 6.069 1.00 98.50 119 LYS A C 1
ATOM 931 O O . LYS A 1 119 ? -18.085 -13.119 7.016 1.00 98.50 119 LYS A O 1
ATOM 936 N N . SER A 1 120 ? -17.859 -13.742 4.851 1.00 97.56 120 SER A N 1
ATOM 937 C CA . SER A 1 120 ? -19.286 -13.646 4.547 1.00 97.56 120 SER A CA 1
ATOM 938 C C . SER A 1 120 ? -20.060 -14.747 5.274 1.00 97.56 120 SER A C 1
ATOM 940 O O . SER A 1 120 ? -19.605 -15.889 5.403 1.00 97.56 120 SER A O 1
ATOM 942 N N . ARG A 1 121 ? -21.229 -14.381 5.791 1.00 96.00 121 ARG A N 1
ATOM 943 C CA . ARG A 1 121 ? -22.260 -15.277 6.339 1.00 96.00 121 ARG A CA 1
ATOM 944 C C . ARG A 1 121 ? -23.634 -14.928 5.758 1.00 96.00 121 ARG A C 1
ATOM 946 O O . ARG A 1 121 ? -24.655 -15.246 6.359 1.00 96.00 121 ARG A O 1
ATOM 953 N N . SER A 1 122 ? -23.632 -14.192 4.650 1.00 90.50 122 SER A N 1
ATOM 954 C CA . SER A 1 122 ? -24.822 -13.755 3.939 1.00 90.50 122 SER A CA 1
ATOM 955 C C . SER A 1 122 ? -25.278 -14.861 2.994 1.00 90.50 122 SER A C 1
ATOM 957 O O . SER A 1 122 ? -24.446 -15.494 2.345 1.00 90.50 122 SER A O 1
ATOM 959 N N . ASP A 1 123 ? -26.592 -15.061 2.897 1.00 90.44 123 ASP A N 1
ATOM 960 C CA . ASP A 1 123 ? -27.195 -15.931 1.879 1.00 90.44 123 ASP A CA 1
ATOM 961 C C . ASP A 1 123 ? -27.174 -15.274 0.481 1.00 90.44 123 ASP A C 1
ATOM 963 O O . ASP A 1 123 ? -27.374 -15.945 -0.531 1.00 90.44 123 ASP A O 1
ATOM 967 N N . GLU A 1 124 ? -26.919 -13.964 0.421 1.00 92.62 124 GLU A N 1
ATOM 968 C CA . GLU A 1 124 ? -26.772 -13.170 -0.802 1.00 92.62 124 GLU A CA 1
ATOM 969 C C . GLU A 1 124 ? -25.293 -12.862 -1.092 1.00 92.62 124 GLU A C 1
ATOM 971 O O . GLU A 1 124 ? -24.490 -12.723 -0.162 1.00 92.62 124 GLU A O 1
ATOM 976 N N . GLU A 1 125 ? -24.949 -12.712 -2.378 1.00 95.56 125 GLU A N 1
ATOM 977 C CA . GLU A 1 125 ? -23.641 -12.207 -2.827 1.00 95.56 125 GLU A CA 1
ATOM 978 C C . GLU A 1 125 ? -23.370 -10.832 -2.202 1.00 95.56 125 GLU A C 1
ATOM 980 O O . GLU A 1 125 ? -24.220 -9.943 -2.259 1.00 95.56 125 GLU A O 1
ATOM 985 N N . LEU A 1 126 ? -22.175 -10.651 -1.635 1.00 96.69 126 LEU A N 1
ATOM 986 C CA . LEU A 1 126 ? -21.680 -9.349 -1.190 1.00 96.69 126 LEU A CA 1
ATOM 987 C C . LEU A 1 126 ? -20.534 -8.908 -2.090 1.00 96.69 126 LEU A C 1
ATOM 989 O O . LEU A 1 126 ? -19.573 -9.655 -2.254 1.00 96.69 126 LEU A O 1
ATOM 993 N N . ARG A 1 127 ? -20.580 -7.678 -2.603 1.00 97.25 127 ARG A N 1
ATOM 994 C CA . ARG A 1 127 ? -19.447 -7.099 -3.338 1.00 97.25 127 ARG A CA 1
ATOM 995 C C . ARG A 1 127 ? -18.600 -6.266 -2.404 1.00 97.25 127 ARG A C 1
ATOM 997 O O . ARG A 1 127 ? -19.071 -5.269 -1.852 1.00 97.25 127 ARG A O 1
ATOM 1004 N N . ILE A 1 128 ? -17.362 -6.691 -2.182 1.00 97.88 128 ILE A N 1
ATOM 1005 C CA . ILE A 1 128 ? -16.470 -6.048 -1.221 1.00 97.88 128 ILE A CA 1
ATOM 1006 C C . ILE A 1 128 ? -15.778 -4.868 -1.904 1.00 97.88 128 ILE A C 1
ATOM 1008 O O . ILE A 1 128 ? -15.038 -5.039 -2.865 1.00 97.88 128 ILE A O 1
ATOM 1012 N N . LYS A 1 129 ? -15.992 -3.655 -1.389 1.00 97.81 129 LYS A N 1
ATOM 1013 C CA . LYS A 1 129 ? -15.393 -2.421 -1.921 1.00 97.81 129 LYS A CA 1
ATOM 1014 C C . LYS A 1 129 ? -14.022 -2.163 -1.318 1.00 97.81 129 LYS A C 1
ATOM 1016 O O . LYS A 1 129 ? -13.055 -1.874 -2.027 1.00 97.81 129 LYS A O 1
ATOM 1021 N N . SER A 1 130 ? -13.937 -2.258 0.005 1.00 98.38 130 SER A N 1
ATOM 1022 C CA . SER A 1 130 ? -12.686 -2.076 0.732 1.00 98.38 130 SER A CA 1
ATOM 1023 C C . SER A 1 130 ? -12.706 -2.711 2.116 1.00 98.38 130 SER A C 1
ATOM 1025 O O . SER A 1 130 ? -13.758 -2.908 2.732 1.00 98.38 130 SER A O 1
ATOM 1027 N N . ILE A 1 131 ? -11.505 -2.968 2.625 1.00 98.75 131 ILE A N 1
ATOM 1028 C CA . ILE A 1 131 ? -11.253 -3.289 4.024 1.00 98.75 131 ILE A CA 1
ATOM 1029 C C . ILE A 1 131 ? -10.412 -2.155 4.609 1.00 98.75 131 ILE A C 1
ATOM 1031 O O . ILE A 1 131 ? -9.249 -1.966 4.256 1.00 98.75 131 ILE A O 1
ATOM 1035 N N . ASN A 1 132 ? -11.016 -1.384 5.506 1.00 98.69 132 ASN A N 1
ATOM 1036 C CA . ASN A 1 132 ? -10.378 -0.289 6.217 1.00 98.69 132 ASN A CA 1
ATOM 1037 C C . ASN A 1 132 ? -9.775 -0.827 7.522 1.00 98.69 132 ASN A C 1
ATOM 1039 O O . ASN A 1 132 ? -10.454 -0.927 8.549 1.00 98.69 132 ASN A O 1
ATOM 1043 N N . THR A 1 133 ? -8.494 -1.185 7.469 1.00 98.25 133 THR A N 1
ATOM 1044 C CA . THR A 1 133 ? -7.717 -1.770 8.579 1.00 98.25 133 THR A CA 1
ATOM 1045 C C . THR A 1 133 ? -7.405 -0.760 9.689 1.00 98.25 133 THR A C 1
ATOM 1047 O O . THR A 1 133 ? -7.031 -1.137 10.799 1.00 98.25 133 THR A O 1
ATOM 1050 N N . PHE A 1 134 ? -7.579 0.531 9.407 1.00 98.75 134 PHE A N 1
ATOM 1051 C CA . PHE A 1 134 ? -7.527 1.606 10.389 1.00 98.75 134 PHE A CA 1
ATOM 1052 C C . PHE A 1 134 ? -8.474 2.728 9.975 1.00 98.75 134 PHE A C 1
ATOM 1054 O O . PHE A 1 134 ? -8.416 3.218 8.847 1.00 98.75 134 PHE A O 1
ATOM 1061 N N . VAL A 1 135 ? -9.317 3.162 10.904 1.00 98.81 135 VAL A N 1
ATOM 1062 C CA . VAL A 1 135 ? -10.156 4.350 10.776 1.00 98.81 135 VAL A CA 1
ATOM 1063 C C . VAL A 1 135 ? -10.072 5.134 12.074 1.00 98.81 135 VAL A C 1
ATOM 1065 O O . VAL A 1 135 ? -10.292 4.569 13.140 1.00 98.81 135 VAL A O 1
ATOM 1068 N N . LEU A 1 136 ? -9.796 6.430 11.994 1.00 98.62 136 LEU A N 1
ATOM 1069 C CA . LEU A 1 136 ? -9.827 7.347 13.127 1.00 98.62 136 LEU A CA 1
ATOM 1070 C C . LEU A 1 136 ? -10.648 8.574 12.747 1.00 98.62 136 LEU A C 1
ATOM 1072 O O . LEU A 1 136 ? -10.232 9.331 11.872 1.00 98.62 136 LEU A O 1
ATOM 1076 N N . ASP A 1 137 ? -11.781 8.770 13.415 1.00 98.31 137 ASP A N 1
ATOM 1077 C CA . ASP A 1 137 ? -12.538 10.0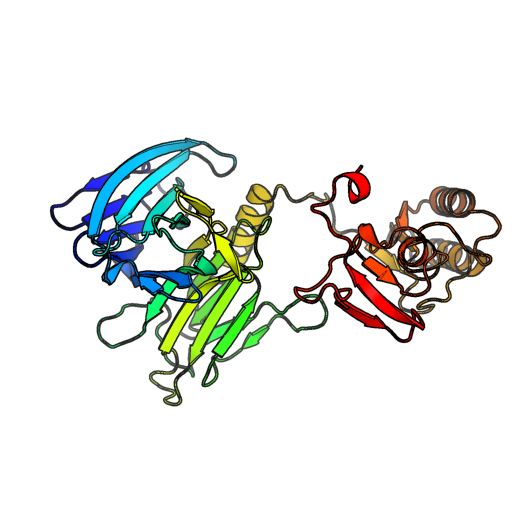21 13.364 1.00 98.31 137 ASP A CA 1
ATOM 1078 C C . ASP A 1 137 ? -11.976 10.955 14.445 1.00 98.31 137 ASP A C 1
ATOM 1080 O O . ASP A 1 137 ? -11.843 10.556 15.599 1.00 98.31 137 ASP A O 1
ATOM 1084 N N . VAL A 1 138 ? -11.593 12.175 14.074 1.00 96.94 138 VAL A N 1
ATOM 1085 C CA . VAL A 1 138 ? -10.941 13.138 14.966 1.00 96.94 138 VAL A CA 1
ATOM 1086 C C . VAL A 1 138 ? -11.972 14.120 15.514 1.00 96.94 138 VAL A C 1
ATOM 1088 O O . VAL A 1 138 ? -12.582 14.908 14.781 1.00 96.94 138 VAL A O 1
ATOM 1091 N N . ASP A 1 139 ? -12.125 14.063 16.832 1.00 93.69 139 ASP A N 1
ATOM 1092 C CA . ASP A 1 139 ? -12.977 14.916 17.655 1.00 93.69 139 ASP A CA 1
ATOM 1093 C C . ASP A 1 139 ? -12.329 15.166 19.034 1.00 93.69 139 ASP A C 1
ATOM 1095 O O . ASP A 1 139 ? -11.243 14.660 19.333 1.00 93.69 139 ASP A O 1
ATOM 1099 N N . ASP A 1 140 ? -13.015 15.908 19.906 1.00 92.31 140 ASP A N 1
ATOM 1100 C CA . ASP A 1 140 ? -12.523 16.261 21.248 1.00 92.31 140 ASP A CA 1
ATOM 1101 C C . ASP A 1 140 ? -12.290 15.049 22.174 1.00 92.31 140 ASP A C 1
ATOM 1103 O O . ASP A 1 140 ? -11.543 15.128 23.159 1.00 92.31 140 ASP A O 1
ATOM 1107 N N . SER A 1 141 ? -12.920 13.909 21.873 1.00 94.19 141 SER A N 1
ATOM 1108 C CA . SER A 1 141 ? -12.758 12.663 22.627 1.00 94.19 141 SER A CA 1
ATOM 1109 C C . SER A 1 141 ? -11.541 11.851 22.178 1.00 94.19 141 SER A C 1
ATOM 1111 O O . SER A 1 141 ? -11.100 10.942 22.887 1.00 94.19 141 SER A O 1
ATOM 1113 N N . SER A 1 142 ? -10.978 12.191 21.022 1.00 94.50 142 SER A N 1
ATOM 1114 C CA . SER A 1 142 ? -9.891 11.464 20.385 1.00 94.50 142 SER A CA 1
ATOM 1115 C C . SER A 1 142 ? -8.522 11.960 20.845 1.00 94.50 142 SER A C 1
ATOM 1117 O O . SER A 1 142 ? -8.342 13.060 21.385 1.00 94.50 142 SER A O 1
ATOM 1119 N N . ARG A 1 143 ? -7.517 11.107 20.668 1.00 96.44 143 ARG A N 1
ATOM 1120 C CA . ARG A 1 143 ? -6.106 11.448 20.850 1.00 96.44 143 ARG A CA 1
ATOM 1121 C C . ARG A 1 143 ? -5.384 11.169 19.550 1.00 96.44 143 ARG A C 1
ATOM 1123 O O . ARG A 1 143 ? -5.654 10.171 18.890 1.00 96.44 143 ARG A O 1
ATOM 1130 N N . LEU A 1 144 ? -4.470 12.063 19.200 1.00 97.44 144 LEU A N 1
ATOM 1131 C CA . LEU A 1 144 ? -3.567 11.897 18.076 1.00 97.44 144 LEU A CA 1
ATOM 1132 C C . LEU A 1 144 ? -2.277 12.656 18.379 1.00 97.44 144 LEU A C 1
ATOM 1134 O O . LEU A 1 144 ? -2.298 13.871 18.575 1.00 97.44 144 LEU A O 1
ATOM 1138 N N . LEU A 1 145 ? -1.155 11.943 18.406 1.00 96.56 145 LEU A N 1
ATOM 1139 C CA . LEU A 1 145 ? 0.155 12.450 18.815 1.00 96.56 145 LEU A CA 1
ATOM 1140 C C . LEU A 1 145 ? 0.583 13.696 18.033 1.00 96.56 145 LEU A C 1
ATOM 1142 O O . LEU A 1 145 ? 1.198 14.608 18.585 1.00 96.56 145 LEU A O 1
ATOM 1146 N N . THR A 1 146 ? 0.260 13.739 16.743 1.00 96.88 146 THR A N 1
ATOM 1147 C CA . THR A 1 146 ? 0.601 14.844 15.842 1.00 96.88 146 THR A CA 1
ATOM 1148 C C . THR A 1 146 ? -0.287 16.073 16.052 1.00 96.88 146 THR A C 1
ATOM 1150 O O . THR A 1 146 ? 0.019 17.148 15.535 1.00 96.88 146 THR A O 1
ATOM 1153 N N . GLY A 1 147 ? -1.394 15.940 16.787 1.00 96.50 147 GLY A N 1
ATOM 1154 C CA . GLY A 1 147 ? -2.508 16.882 16.751 1.00 96.50 147 GLY A CA 1
ATOM 1155 C C . GLY A 1 147 ? -3.203 16.890 15.386 1.00 96.50 147 GLY A C 1
ATOM 1156 O O . GLY A 1 147 ? -2.929 16.044 14.534 1.00 96.50 147 GLY A O 1
ATOM 1157 N N . TRP A 1 148 ? -4.092 17.863 15.188 1.00 96.69 148 TRP A N 1
ATOM 1158 C CA . TRP A 1 148 ? -4.979 17.967 14.017 1.00 96.69 148 TRP A CA 1
ATOM 1159 C C . TRP A 1 148 ? -5.036 19.365 13.379 1.00 96.69 148 TRP A C 1
ATOM 1161 O O . TRP A 1 148 ? -5.820 19.596 12.463 1.00 96.69 148 TRP A O 1
ATOM 1171 N N . ASN A 1 149 ? -4.190 20.298 13.822 1.00 96.75 149 ASN A N 1
ATOM 1172 C CA . ASN A 1 149 ? -4.153 21.672 13.314 1.00 96.75 149 ASN A CA 1
ATOM 1173 C C . ASN A 1 149 ? -3.479 21.756 11.930 1.00 96.75 149 ASN A C 1
ATOM 1175 O O . ASN A 1 149 ? -2.332 21.332 11.760 1.00 96.75 149 ASN A O 1
ATOM 1179 N N . GLY A 1 150 ? -4.155 22.365 10.955 1.00 95.12 150 GLY A N 1
ATOM 1180 C CA . GLY A 1 150 ? -3.731 22.407 9.550 1.00 95.12 150 GLY A CA 1
ATOM 1181 C C . GLY A 1 150 ? -2.442 23.185 9.303 1.00 95.12 150 GLY A C 1
ATOM 1182 O O . GLY A 1 150 ? -1.637 22.802 8.450 1.00 95.12 150 GLY A O 1
ATOM 1183 N N . ARG A 1 151 ? -2.162 24.204 10.124 1.00 95.62 151 ARG A N 1
ATOM 1184 C CA . ARG A 1 151 ? -0.943 25.021 9.998 1.00 95.62 151 ARG A CA 1
ATOM 1185 C C . ARG A 1 151 ? 0.292 24.206 10.352 1.00 95.62 151 ARG A C 1
ATOM 1187 O O . ARG A 1 151 ? 1.354 24.377 9.742 1.00 95.62 151 ARG A O 1
ATOM 1194 N N . ARG A 1 152 ? 0.137 23.301 11.320 1.00 96.75 152 ARG A N 1
ATOM 1195 C CA . ARG A 1 152 ? 1.209 22.491 11.912 1.00 96.75 152 ARG A CA 1
ATOM 1196 C C . ARG A 1 152 ? 1.366 21.126 11.255 1.00 96.75 152 ARG A C 1
ATOM 1198 O O . ARG A 1 152 ? 2.469 20.586 11.260 1.00 96.75 152 ARG A O 1
ATOM 1205 N N . LEU A 1 153 ? 0.298 20.571 10.692 1.00 97.00 153 LEU A N 1
ATOM 1206 C CA . LEU A 1 153 ? 0.336 19.250 10.083 1.00 97.00 153 LEU A CA 1
ATOM 1207 C C . LEU A 1 153 ? 0.897 19.267 8.661 1.00 97.00 153 LEU A C 1
ATOM 1209 O O . LEU A 1 153 ? 0.567 20.115 7.829 1.00 97.00 153 LEU A O 1
ATOM 1213 N N . ARG A 1 154 ? 1.740 18.282 8.369 1.00 96.50 154 ARG A N 1
ATOM 1214 C CA . ARG A 1 154 ? 2.169 17.911 7.024 1.00 96.50 154 ARG A CA 1
ATOM 1215 C C . ARG A 1 154 ? 1.846 16.448 6.800 1.00 96.50 154 ARG A C 1
ATOM 1217 O O . ARG A 1 154 ? 2.189 15.600 7.615 1.00 96.50 154 ARG A O 1
ATOM 1224 N N . PHE A 1 155 ? 1.187 16.186 5.689 1.00 96.56 155 PHE A N 1
ATOM 1225 C CA . PHE A 1 155 ? 0.863 14.868 5.186 1.00 96.56 155 PHE A CA 1
ATOM 1226 C C . PHE A 1 155 ? 1.844 14.550 4.063 1.00 96.56 155 PHE A C 1
ATOM 1228 O O . PHE A 1 155 ? 1.899 15.264 3.059 1.00 96.56 155 PHE A O 1
ATOM 1235 N N . PHE A 1 156 ? 2.672 13.526 4.243 1.00 96.81 156 PHE A N 1
ATOM 1236 C CA . PHE A 1 156 ? 3.522 13.038 3.165 1.00 96.81 156 PHE A CA 1
ATOM 1237 C C . PHE A 1 156 ? 2.667 12.247 2.183 1.00 96.81 156 PHE A C 1
ATOM 1239 O O . PHE A 1 156 ? 2.280 11.111 2.455 1.00 96.81 156 PHE A O 1
ATOM 1246 N N . ARG A 1 157 ? 2.364 12.867 1.046 1.00 95.56 157 ARG A N 1
ATOM 1247 C CA . ARG A 1 157 ? 1.661 12.221 -0.050 1.00 95.56 157 ARG A CA 1
ATOM 1248 C C . ARG A 1 157 ? 2.673 11.443 -0.873 1.00 95.56 157 ARG A C 1
ATOM 1250 O O . ARG A 1 157 ? 3.496 12.063 -1.538 1.00 95.56 157 ARG A O 1
ATOM 1257 N N . ASN A 1 158 ? 2.598 10.122 -0.841 1.00 95.19 158 ASN A N 1
ATOM 1258 C CA . ASN A 1 158 ? 3.244 9.243 -1.798 1.00 95.19 158 ASN A CA 1
ATOM 1259 C C . ASN A 1 158 ? 2.352 9.143 -3.044 1.00 95.19 158 ASN A C 1
ATOM 1261 O O . ASN A 1 158 ? 1.216 8.674 -2.952 1.00 95.19 158 ASN A O 1
ATOM 1265 N N . GLY A 1 159 ? 2.837 9.662 -4.170 1.00 92.19 159 GLY A N 1
ATOM 1266 C CA . GLY A 1 159 ? 2.082 9.711 -5.417 1.00 92.19 159 GLY A CA 1
ATOM 1267 C C . GLY A 1 159 ? 1.919 8.343 -6.077 1.00 92.19 159 GLY A C 1
ATOM 1268 O O . GLY A 1 159 ? 2.675 7.405 -5.816 1.00 92.19 159 GLY A O 1
ATOM 1269 N N . PHE A 1 160 ? 0.923 8.236 -6.951 1.00 85.25 160 PHE A N 1
ATOM 1270 C CA . PHE A 1 160 ? 0.728 7.088 -7.821 1.00 85.25 160 PHE A CA 1
ATOM 1271 C C . PHE A 1 160 ? 1.755 7.082 -8.966 1.00 85.25 160 PHE A C 1
ATOM 1273 O O . PHE A 1 160 ? 1.681 7.886 -9.899 1.00 85.25 160 PHE A O 1
ATOM 1280 N N . HIS A 1 161 ? 2.703 6.140 -8.916 1.00 72.62 161 HIS A N 1
ATOM 1281 C CA . HIS A 1 161 ? 3.758 5.956 -9.925 1.00 72.62 161 HIS A CA 1
ATOM 1282 C C . HIS A 1 161 ? 4.622 7.213 -10.180 1.00 72.62 161 HIS A C 1
ATOM 1284 O O . HIS A 1 161 ? 4.609 8.182 -9.429 1.00 72.62 161 HIS A O 1
ATOM 1290 N N . SER A 1 162 ? 5.432 7.193 -11.243 1.00 67.69 162 SER A N 1
ATOM 1291 C CA . SER A 1 162 ? 6.391 8.253 -11.592 1.00 67.69 162 SER A CA 1
ATOM 1292 C C . SER A 1 162 ? 5.762 9.578 -12.047 1.00 67.69 162 SER A C 1
ATOM 1294 O O . SER A 1 162 ? 6.486 10.551 -12.246 1.00 67.69 162 SER A O 1
ATOM 1296 N N . TRP A 1 163 ? 4.444 9.623 -12.253 1.00 70.81 163 TRP A N 1
ATOM 1297 C CA . TRP A 1 163 ? 3.733 10.780 -12.816 1.00 70.81 163 TRP A CA 1
ATOM 1298 C C . TRP A 1 163 ? 3.101 11.669 -11.747 1.00 70.81 163 TRP A C 1
ATOM 1300 O O . TRP A 1 163 ? 2.791 12.830 -12.016 1.00 70.81 163 TRP A O 1
ATOM 1310 N N . GLU A 1 164 ? 2.931 11.152 -10.530 1.00 85.94 164 GLU A N 1
ATOM 1311 C CA . GLU A 1 164 ? 2.452 11.929 -9.400 1.00 85.94 164 GLU A CA 1
ATOM 1312 C C . GLU A 1 164 ? 3.584 12.185 -8.406 1.00 85.94 164 GLU A C 1
ATOM 1314 O O . GLU A 1 164 ? 4.218 11.276 -7.879 1.00 85.94 164 GLU A O 1
ATOM 1319 N N . LEU A 1 165 ? 3.829 13.464 -8.121 1.00 89.06 165 LEU A N 1
ATOM 1320 C CA . LEU A 1 165 ? 4.898 13.862 -7.216 1.00 89.06 165 LEU A CA 1
ATOM 1321 C C . LEU A 1 165 ? 4.623 13.393 -5.779 1.00 89.06 165 LEU A C 1
ATOM 1323 O O . LEU A 1 165 ? 3.609 13.791 -5.182 1.00 89.06 165 LEU A O 1
ATOM 1327 N N . SER A 1 166 ? 5.585 12.658 -5.214 1.00 93.00 166 SER A N 1
ATOM 1328 C CA . SER A 1 166 ? 5.653 12.368 -3.782 1.00 93.00 166 SER A CA 1
ATOM 1329 C C . SER A 1 166 ? 6.241 13.551 -3.013 1.00 93.00 166 SER A C 1
ATOM 1331 O O . SER A 1 166 ? 7.365 13.979 -3.277 1.00 93.00 166 SER A O 1
ATOM 1333 N N . GLN A 1 167 ? 5.482 14.114 -2.072 1.00 94.19 167 GLN A N 1
ATOM 1334 C CA . GLN A 1 167 ? 5.877 15.317 -1.333 1.00 94.19 167 GLN A CA 1
ATOM 1335 C C . GLN A 1 167 ? 5.094 15.500 -0.029 1.00 94.19 167 GLN A C 1
ATOM 1337 O O . GLN A 1 167 ? 3.943 15.087 0.101 1.00 94.19 167 GLN A O 1
ATOM 1342 N N . ALA A 1 168 ? 5.708 16.195 0.930 1.00 94.88 168 ALA A N 1
ATOM 1343 C CA . ALA A 1 168 ? 5.026 16.663 2.130 1.00 94.88 168 ALA A CA 1
ATOM 1344 C C . ALA A 1 168 ? 4.159 17.889 1.812 1.00 94.88 168 ALA A C 1
ATOM 1346 O O . ALA A 1 168 ? 4.670 18.930 1.398 1.00 94.88 168 ALA A O 1
ATOM 1347 N N . VAL A 1 169 ? 2.853 17.780 2.040 1.00 95.81 169 VAL A N 1
ATOM 1348 C CA . VAL A 1 169 ? 1.866 18.829 1.751 1.00 95.81 169 VAL A CA 1
ATOM 1349 C C . VAL A 1 169 ? 1.011 19.136 2.984 1.00 95.81 169 VAL A C 1
ATOM 1351 O O . VAL A 1 169 ? 0.863 18.282 3.857 1.00 95.81 169 VAL A O 1
ATOM 1354 N N . PRO A 1 170 ? 0.445 20.347 3.116 1.00 96.81 170 PRO A N 1
ATOM 1355 C CA . PRO A 1 170 ? -0.629 20.592 4.076 1.00 96.81 170 PRO A CA 1
ATOM 1356 C C . PRO A 1 170 ? -1.857 19.732 3.748 1.00 96.81 170 PRO A C 1
ATOM 1358 O O . PRO A 1 170 ? -2.139 19.487 2.574 1.00 96.81 170 PRO A O 1
ATOM 1361 N N . ILE A 1 171 ? -2.609 19.325 4.772 1.00 96.75 171 ILE A N 1
ATOM 1362 C CA . ILE A 1 171 ? -3.915 18.678 4.583 1.00 96.75 171 ILE A CA 1
ATOM 1363 C C . ILE A 1 171 ? -4.909 19.742 4.116 1.00 96.75 171 ILE A C 1
ATOM 1365 O O . ILE A 1 171 ? -5.090 20.759 4.786 1.00 96.75 171 ILE A O 1
ATOM 1369 N N . LYS A 1 172 ? -5.544 19.520 2.965 1.00 95.75 172 LYS A N 1
ATOM 1370 C CA . LYS A 1 172 ? -6.589 20.398 2.422 1.00 95.75 172 LYS A CA 1
ATOM 1371 C C . LYS A 1 172 ? -7.975 19.944 2.876 1.00 95.75 172 LYS A C 1
ATOM 1373 O O . LYS A 1 172 ? -8.131 18.818 3.335 1.00 95.75 172 LYS A O 1
ATOM 1378 N N . ASN A 1 173 ? -8.975 20.813 2.718 1.00 97.00 173 ASN A N 1
ATOM 1379 C CA . ASN A 1 173 ? -10.383 20.430 2.861 1.00 97.00 173 ASN A CA 1
ATOM 1380 C C . ASN A 1 173 ? -10.725 19.288 1.887 1.00 97.00 173 ASN A C 1
ATOM 1382 O O . ASN A 1 173 ? -10.275 19.316 0.740 1.00 97.00 173 ASN A O 1
ATOM 1386 N N . GLY A 1 174 ? -11.527 18.325 2.334 1.00 97.38 174 GLY A N 1
ATOM 1387 C CA . GLY A 1 174 ? -11.841 17.119 1.575 1.00 97.38 174 GLY A CA 1
ATOM 1388 C C . GLY A 1 174 ? -10.759 16.043 1.684 1.00 97.38 174 GLY A C 1
ATOM 1389 O O . GLY A 1 174 ? -9.954 16.033 2.614 1.00 97.38 174 GLY A O 1
ATOM 1390 N N . GLU A 1 175 ? -10.772 15.091 0.756 1.00 97.44 175 GLU A N 1
ATOM 1391 C CA . GLU A 1 175 ? -9.884 13.929 0.793 1.00 97.44 175 GLU A CA 1
ATOM 1392 C C . GLU A 1 175 ? -8.474 14.250 0.270 1.00 97.44 175 GLU A C 1
ATOM 1394 O O . GLU A 1 175 ? -8.298 14.824 -0.804 1.00 97.44 175 GLU A O 1
ATOM 1399 N N . ASN A 1 176 ? -7.458 13.843 1.034 1.00 96.88 176 ASN A N 1
ATOM 1400 C CA . ASN A 1 176 ? -6.052 13.878 0.650 1.00 96.88 176 ASN A CA 1
ATOM 1401 C C . ASN A 1 176 ? -5.524 12.440 0.684 1.00 96.88 176 ASN A C 1
ATOM 1403 O O . ASN A 1 176 ? -5.361 11.870 1.763 1.00 96.88 176 ASN A O 1
ATOM 1407 N N . THR A 1 177 ? -5.265 11.856 -0.482 1.00 96.19 177 THR A N 1
ATOM 1408 C CA . THR A 1 177 ? -4.892 10.439 -0.613 1.00 96.19 177 THR A CA 1
ATOM 1409 C C . THR A 1 177 ? -3.391 10.277 -0.801 1.00 96.19 177 THR A C 1
ATOM 1411 O O . THR A 1 177 ? -2.766 11.047 -1.527 1.00 96.19 177 THR A O 1
ATOM 1414 N N . SER A 1 178 ? -2.821 9.264 -0.156 1.00 97.00 178 SER A N 1
ATOM 1415 C CA . SER A 1 178 ? -1.453 8.786 -0.339 1.00 97.00 178 SER A CA 1
ATOM 1416 C C . SER A 1 178 ? -1.469 7.299 -0.675 1.00 97.00 178 SER A C 1
ATOM 1418 O O . SER A 1 178 ? -2.209 6.535 -0.051 1.00 97.00 178 SER A O 1
ATOM 1420 N N . HIS A 1 179 ? -0.651 6.869 -1.631 1.00 95.94 179 HIS A N 1
ATOM 1421 C CA . HIS A 1 179 ? -0.572 5.466 -2.028 1.00 95.94 179 HIS A CA 1
ATOM 1422 C C . HIS A 1 179 ? 0.363 4.681 -1.110 1.00 95.94 179 HIS A C 1
ATOM 1424 O O . HIS A 1 179 ? 1.492 5.104 -0.853 1.00 95.94 179 HIS A O 1
ATOM 1430 N N . PHE A 1 180 ? -0.100 3.516 -0.653 1.00 95.44 180 PHE A N 1
ATOM 1431 C CA . PHE A 1 180 ? 0.600 2.533 0.185 1.00 95.44 180 PHE A CA 1
ATOM 1432 C C . PHE A 1 180 ? 0.967 2.986 1.606 1.00 95.44 180 PHE A C 1
ATOM 1434 O O . PHE A 1 180 ? 0.771 2.225 2.548 1.00 95.44 180 PHE A O 1
ATOM 1441 N N . TYR A 1 181 ? 1.475 4.203 1.792 1.00 97.38 181 TYR A N 1
ATOM 1442 C CA . TYR A 1 181 ? 1.884 4.729 3.094 1.00 97.38 181 TYR A CA 1
ATOM 1443 C C . TYR A 1 181 ? 1.821 6.247 3.159 1.00 97.38 181 TYR A C 1
ATOM 1445 O O . TYR A 1 181 ? 1.746 6.930 2.141 1.00 97.38 181 TYR A O 1
ATOM 1453 N N . THR A 1 182 ? 1.898 6.792 4.366 1.00 97.88 182 THR A N 1
ATOM 1454 C CA . THR A 1 182 ? 2.096 8.217 4.618 1.00 97.88 182 THR A CA 1
ATOM 1455 C C . THR A 1 182 ? 2.923 8.439 5.884 1.00 97.88 182 THR A C 1
ATOM 1457 O O . THR A 1 182 ? 3.077 7.553 6.725 1.00 97.88 182 THR A O 1
ATOM 1460 N N . ALA A 1 183 ? 3.417 9.664 6.027 1.00 97.69 183 ALA A N 1
ATOM 1461 C CA . ALA A 1 183 ? 3.897 10.221 7.278 1.00 97.69 183 ALA A CA 1
ATOM 1462 C C . ALA A 1 183 ? 3.044 11.447 7.606 1.00 97.69 183 ALA A C 1
ATOM 1464 O O . ALA A 1 183 ? 3.089 12.447 6.883 1.00 97.69 183 ALA A O 1
ATOM 1465 N N . LEU A 1 184 ? 2.287 11.387 8.698 1.00 97.81 184 LEU A N 1
ATOM 1466 C CA . LEU A 1 184 ? 1.641 12.562 9.266 1.00 97.81 184 LEU A CA 1
ATOM 1467 C C . LEU A 1 184 ? 2.612 13.187 10.266 1.00 97.81 184 LEU A C 1
ATOM 1469 O O . LEU A 1 184 ? 2.980 12.552 11.248 1.00 97.81 184 LEU A O 1
ATOM 1473 N N . ASN A 1 185 ? 3.067 14.409 10.014 1.00 97.44 185 ASN A N 1
ATOM 1474 C CA . ASN A 1 185 ? 4.085 15.076 10.817 1.00 97.44 185 ASN A CA 1
ATOM 1475 C C . ASN A 1 185 ? 3.591 16.423 11.340 1.00 97.44 185 ASN A C 1
ATOM 1477 O O . ASN A 1 185 ? 3.040 17.226 10.592 1.00 97.44 185 ASN A O 1
ATOM 1481 N N . ASN A 1 186 ? 3.844 16.693 12.616 1.00 97.50 186 ASN A N 1
ATOM 1482 C CA . ASN A 1 186 ? 3.710 18.023 13.186 1.00 97.50 186 ASN A CA 1
ATOM 1483 C C . ASN A 1 186 ? 5.051 18.758 13.078 1.00 97.50 186 ASN A C 1
ATOM 1485 O O . ASN A 1 186 ? 6.044 18.359 13.685 1.00 97.50 186 ASN A O 1
ATOM 1489 N N . ILE A 1 187 ? 5.085 19.855 12.325 1.00 96.00 187 ILE A N 1
ATOM 1490 C CA . ILE A 1 187 ? 6.337 20.568 12.032 1.00 96.00 187 ILE A CA 1
ATOM 1491 C C . ILE A 1 187 ? 6.930 21.297 13.242 1.00 96.00 187 ILE A C 1
ATOM 1493 O O . ILE A 1 187 ? 8.129 21.589 13.234 1.00 96.00 187 ILE A O 1
ATOM 1497 N N . GLU A 1 188 ? 6.112 21.596 14.253 1.00 96.00 188 GLU A N 1
ATOM 1498 C CA . GLU A 1 188 ? 6.519 22.297 15.472 1.00 96.00 188 GLU A CA 1
ATOM 1499 C C . GLU A 1 188 ? 7.048 21.301 16.502 1.00 96.00 188 GLU A C 1
ATOM 1501 O O . GLU A 1 188 ? 8.194 21.410 16.930 1.00 96.00 188 GLU A O 1
ATOM 1506 N N . THR A 1 189 ? 6.255 20.280 16.835 1.00 96.00 189 THR A N 1
ATOM 1507 C CA . THR A 1 189 ? 6.625 19.288 17.856 1.00 96.00 189 THR A CA 1
ATOM 1508 C C . THR A 1 189 ? 7.498 18.158 17.320 1.00 96.00 189 THR A C 1
ATOM 1510 O O . THR A 1 189 ? 7.916 17.310 18.096 1.00 96.00 189 THR A O 1
ATOM 1513 N N . LYS A 1 190 ? 7.703 18.072 16.000 1.00 95.81 190 LYS A N 1
ATOM 1514 C CA . LYS A 1 190 ? 8.407 16.993 15.271 1.00 95.81 190 LYS A CA 1
ATOM 1515 C C . LYS A 1 190 ? 7.781 15.601 15.351 1.00 95.81 190 LYS A C 1
ATOM 1517 O O . LYS A 1 190 ? 8.080 14.767 14.502 1.00 95.81 190 LYS A O 1
ATOM 1522 N N . LYS A 1 191 ? 6.849 15.388 16.280 1.00 97.19 191 LYS A N 1
ATOM 1523 C CA . LYS A 1 191 ? 5.984 14.208 16.373 1.00 97.19 191 LYS A CA 1
ATOM 1524 C C . LYS A 1 191 ? 5.442 13.789 15.005 1.00 97.19 191 LYS A C 1
ATOM 1526 O O . LYS A 1 191 ? 4.881 14.601 14.265 1.00 97.19 191 LYS A O 1
ATOM 1531 N N . ALA A 1 192 ? 5.613 12.518 14.688 1.00 97.75 192 ALA A N 1
ATOM 1532 C CA . ALA A 1 192 ? 5.267 11.896 13.429 1.00 97.75 192 ALA A CA 1
ATOM 1533 C C . ALA A 1 192 ? 4.551 10.567 13.678 1.00 97.75 192 ALA A C 1
ATOM 1535 O O . ALA A 1 192 ? 4.928 9.820 14.578 1.00 97.75 192 ALA A O 1
ATOM 1536 N N . LEU A 1 193 ? 3.552 10.281 12.852 1.00 98.38 193 LEU A N 1
ATOM 1537 C CA . LEU A 1 193 ? 2.843 9.012 12.776 1.00 98.38 193 LEU A CA 1
ATOM 1538 C C . LEU A 1 193 ? 3.052 8.450 11.369 1.00 98.38 193 LEU A C 1
ATOM 1540 O O . LEU A 1 193 ? 2.689 9.100 10.385 1.00 98.38 193 LEU A O 1
ATOM 1544 N N . ILE A 1 194 ? 3.654 7.269 11.276 1.00 98.56 194 ILE A N 1
ATOM 1545 C CA . ILE A 1 194 ? 3.780 6.524 10.025 1.00 98.56 194 ILE A CA 1
ATOM 1546 C C . ILE A 1 194 ? 2.669 5.488 9.987 1.00 98.56 194 ILE A C 1
ATOM 1548 O O . ILE A 1 194 ? 2.526 4.697 10.919 1.00 98.56 194 ILE A O 1
ATOM 1552 N N . ILE A 1 195 ? 1.901 5.510 8.904 1.00 98.50 195 ILE A N 1
ATOM 1553 C CA . ILE A 1 195 ? 0.858 4.530 8.609 1.00 98.50 195 ILE A CA 1
ATOM 1554 C C . ILE A 1 195 ? 1.120 4.040 7.195 1.00 98.50 195 ILE A C 1
ATOM 1556 O O . ILE A 1 195 ? 1.155 4.851 6.269 1.00 98.50 195 ILE A O 1
ATOM 1560 N N . GLY A 1 196 ? 1.305 2.739 7.017 1.00 98.06 196 GLY A N 1
ATOM 1561 C CA . GLY A 1 196 ? 1.503 2.168 5.693 1.00 98.06 196 GLY A CA 1
ATOM 1562 C C . GLY A 1 196 ? 1.342 0.664 5.670 1.00 98.06 196 GLY A C 1
ATOM 1563 O O . GLY A 1 196 ? 1.453 0.010 6.701 1.00 98.06 196 GLY A O 1
ATOM 1564 N N . PHE A 1 197 ? 1.064 0.119 4.498 1.00 98.44 197 PHE A N 1
ATOM 1565 C CA . PHE A 1 197 ? 0.909 -1.316 4.302 1.00 98.44 197 PHE A CA 1
ATOM 1566 C C . PHE A 1 197 ? 2.259 -1.957 3.987 1.00 98.44 197 PHE A C 1
ATOM 1568 O O . PHE A 1 197 ? 2.969 -1.499 3.103 1.00 98.44 197 PHE A O 1
ATOM 1575 N N . VAL A 1 198 ? 2.639 -3.003 4.716 1.00 97.38 198 VAL A N 1
ATOM 1576 C CA . VAL A 1 198 ? 3.915 -3.717 4.511 1.00 97.38 198 VAL A CA 1
ATOM 1577 C C . VAL A 1 198 ? 3.771 -4.934 3.605 1.00 97.38 198 VAL A C 1
ATOM 1579 O O . VAL A 1 198 ? 4.780 -5.504 3.197 1.00 97.38 198 VAL A O 1
ATOM 1582 N N . THR A 1 199 ? 2.539 -5.290 3.246 1.00 96.75 199 THR A N 1
ATOM 1583 C CA . THR A 1 199 ? 2.232 -6.170 2.119 1.00 96.75 199 THR A CA 1
ATOM 1584 C C . THR A 1 199 ? 1.416 -5.401 1.075 1.00 96.75 199 THR A C 1
ATOM 1586 O O . THR A 1 199 ? 0.717 -4.442 1.409 1.00 96.75 199 THR A O 1
ATOM 1589 N N . MET A 1 200 ? 1.598 -5.734 -0.205 1.00 92.38 200 MET A N 1
ATOM 1590 C CA . MET A 1 200 ? 0.978 -5.046 -1.352 1.00 92.38 200 MET A CA 1
ATOM 1591 C C . MET A 1 200 ? 0.801 -6.018 -2.535 1.00 92.38 200 MET A C 1
ATOM 1593 O O . MET A 1 200 ? 1.033 -5.645 -3.686 1.00 92.38 200 MET A O 1
ATOM 1597 N N . ALA A 1 201 ? 0.555 -7.296 -2.245 1.00 90.69 201 ALA A N 1
ATOM 1598 C CA . ALA A 1 201 ? 0.580 -8.365 -3.245 1.00 90.69 201 ALA A CA 1
ATOM 1599 C C . ALA A 1 201 ? -0.781 -8.577 -3.917 1.00 90.69 201 ALA A C 1
ATOM 1601 O O . ALA A 1 201 ? -0.834 -8.861 -5.111 1.00 90.69 201 ALA A O 1
ATOM 1602 N N . ASP A 1 202 ? -1.854 -8.418 -3.149 1.00 93.06 202 ASP A N 1
ATOM 1603 C CA . ASP A 1 202 ? -3.205 -8.812 -3.528 1.00 93.06 202 ASP A CA 1
ATOM 1604 C C . ASP A 1 202 ? -4.107 -7.592 -3.755 1.00 93.06 202 ASP A C 1
ATOM 1606 O O . ASP A 1 202 ? -5.109 -7.687 -4.462 1.00 93.06 202 ASP A O 1
ATOM 1610 N N . GLN A 1 203 ? -3.785 -6.439 -3.151 1.00 95.38 203 GLN A N 1
ATOM 1611 C CA . GLN A 1 203 ? -4.668 -5.272 -3.152 1.00 95.38 203 GLN A CA 1
ATOM 1612 C C . GLN A 1 203 ? -3.928 -3.938 -3.263 1.00 95.38 203 GLN A C 1
ATOM 1614 O O . GLN A 1 203 ? -2.953 -3.657 -2.558 1.00 95.38 203 GLN A O 1
ATOM 1619 N N . PHE A 1 204 ? -4.492 -3.024 -4.057 1.00 94.31 204 PHE A N 1
ATOM 1620 C CA . PHE A 1 204 ? -4.103 -1.619 -3.993 1.00 94.31 204 PHE A CA 1
ATOM 1621 C C . PHE A 1 204 ? -4.511 -1.021 -2.653 1.00 94.31 204 PHE A C 1
ATOM 1623 O O . PHE A 1 204 ? -5.662 -1.124 -2.232 1.00 94.31 204 PHE A O 1
ATOM 1630 N N . SER A 1 205 ? -3.573 -0.344 -1.999 1.00 96.06 205 SER A N 1
ATOM 1631 C CA . SER A 1 205 ? -3.809 0.217 -0.675 1.00 96.06 205 SER A CA 1
ATOM 1632 C C . SER A 1 205 ? -3.543 1.717 -0.626 1.00 96.06 205 SER A C 1
ATOM 1634 O O . SER A 1 205 ? -2.607 2.227 -1.248 1.00 96.06 205 SER A O 1
ATOM 1636 N N . THR A 1 206 ? -4.371 2.439 0.126 1.00 97.38 206 THR A N 1
ATOM 1637 C CA . THR A 1 206 ? -4.306 3.899 0.256 1.00 97.38 206 THR A CA 1
ATOM 1638 C C . THR A 1 206 ? -4.439 4.341 1.704 1.00 97.38 206 THR A C 1
ATOM 1640 O O . THR A 1 206 ? -5.113 3.699 2.512 1.00 97.38 206 THR A O 1
ATOM 1643 N N . ILE A 1 207 ? -3.821 5.479 2.018 1.00 98.38 207 ILE A N 1
ATOM 1644 C CA . ILE A 1 207 ? -4.053 6.228 3.250 1.00 98.38 207 ILE A CA 1
ATOM 1645 C C . ILE A 1 207 ? -4.724 7.552 2.886 1.00 98.38 207 ILE A C 1
ATOM 1647 O O . ILE A 1 207 ? -4.141 8.348 2.149 1.00 98.38 207 ILE A O 1
ATOM 1651 N N . SER A 1 208 ? -5.921 7.800 3.407 1.00 98.12 208 SER A N 1
ATOM 1652 C CA . SER A 1 208 ? -6.695 9.017 3.147 1.00 98.12 208 SER A CA 1
ATOM 1653 C C . SER A 1 208 ? -6.818 9.860 4.413 1.00 98.12 208 SER A C 1
ATOM 1655 O O . SER A 1 208 ? -7.312 9.392 5.439 1.00 98.12 208 SER A O 1
ATOM 1657 N N . ALA A 1 209 ? -6.377 11.117 4.339 1.00 98.31 209 ALA A N 1
ATOM 1658 C CA . ALA A 1 209 ? -6.606 12.138 5.355 1.00 98.31 209 ALA A CA 1
ATOM 1659 C C . ALA A 1 209 ? -7.709 13.093 4.875 1.00 98.31 209 ALA A C 1
ATOM 1661 O O . ALA A 1 209 ? -7.524 13.839 3.910 1.00 98.31 209 ALA A O 1
ATOM 1662 N N . HIS A 1 210 ? -8.855 13.081 5.548 1.00 98.38 210 HIS A N 1
ATOM 1663 C CA . HIS A 1 210 ? -9.962 13.990 5.266 1.00 98.38 210 HIS A CA 1
ATOM 1664 C C . HIS A 1 210 ? -9.797 15.256 6.098 1.00 98.38 210 HIS A C 1
ATOM 1666 O O . HIS A 1 210 ? -9.655 15.181 7.322 1.00 98.38 210 HIS A O 1
ATOM 1672 N N . GLY A 1 211 ? -9.780 16.410 5.435 1.00 97.88 211 GLY A N 1
ATOM 1673 C CA . GLY A 1 211 ? -9.681 17.702 6.0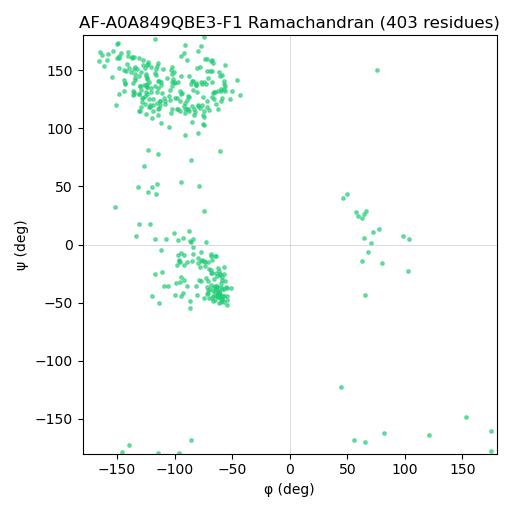92 1.00 97.88 211 GLY A CA 1
ATOM 1674 C C . GLY A 1 211 ? -11.022 18.430 6.190 1.00 97.88 211 GLY A C 1
ATOM 1675 O O . GLY A 1 211 ? -11.783 18.425 5.229 1.00 97.88 211 GLY A O 1
ATOM 1676 N N . ARG A 1 212 ? -11.264 19.120 7.310 1.00 97.62 212 ARG A N 1
ATOM 1677 C CA . ARG A 1 212 ? -12.326 20.127 7.494 1.00 97.62 212 ARG A CA 1
ATOM 1678 C C . ARG A 1 212 ? -11.943 21.442 6.833 1.00 97.62 212 ARG A C 1
ATOM 1680 O O . ARG A 1 212 ? -10.788 21.640 6.467 1.00 97.62 212 ARG A O 1
ATOM 1687 N N . GLU A 1 213 ? -12.879 22.385 6.753 1.00 96.69 213 GLU A N 1
ATOM 1688 C CA . GLU A 1 213 ? -12.575 23.781 6.408 1.00 96.69 213 GLU A CA 1
ATOM 1689 C C . GLU A 1 213 ? -11.836 24.526 7.529 1.00 96.69 213 GLU A C 1
ATOM 1691 O O . GLU A 1 213 ? -10.909 25.287 7.233 1.00 96.69 213 GLU A O 1
ATOM 1696 N N . ASP A 1 214 ? -12.218 24.274 8.788 1.00 96.56 214 ASP A N 1
ATOM 1697 C CA . ASP A 1 214 ? -11.616 24.879 9.982 1.00 96.56 214 ASP A CA 1
ATOM 1698 C C . ASP A 1 214 ? -10.140 24.490 10.105 1.00 96.56 214 ASP A C 1
ATOM 1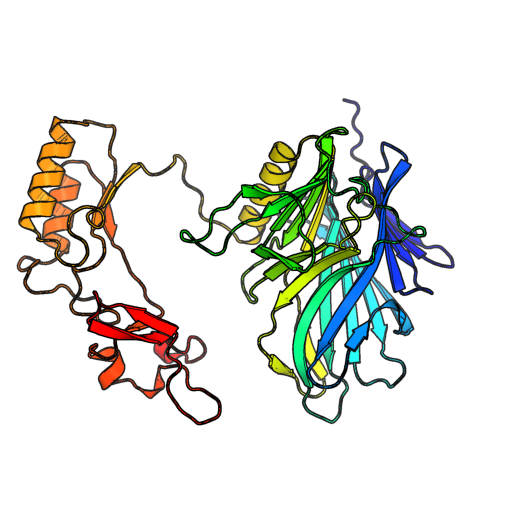700 O O . ASP A 1 214 ? -9.793 23.326 10.270 1.00 96.56 214 ASP A O 1
ATOM 1704 N N . GLU A 1 215 ? -9.261 25.484 10.031 1.00 95.06 215 GLU A N 1
ATOM 1705 C CA . GLU A 1 215 ? -7.816 25.287 10.053 1.00 95.06 215 GLU A CA 1
ATOM 1706 C C . GLU A 1 215 ? -7.293 24.851 11.428 1.00 95.06 215 GLU A C 1
ATOM 1708 O O . GLU A 1 215 ? -6.318 24.098 11.507 1.00 95.06 215 GLU A O 1
ATOM 1713 N N . GLU A 1 216 ? -7.928 25.289 12.515 1.00 95.31 216 GLU A N 1
ATOM 1714 C CA . GLU A 1 216 ? -7.507 24.901 13.864 1.00 95.31 216 GLU A CA 1
ATOM 1715 C C . GLU A 1 216 ? -7.873 23.435 14.151 1.00 95.31 216 GLU A C 1
ATOM 1717 O O . GLU A 1 216 ? -7.120 22.739 14.837 1.00 95.31 216 GLU A O 1
ATOM 1722 N N . ASN A 1 217 ? -8.942 22.941 13.512 1.00 95.50 217 ASN A N 1
ATOM 1723 C CA . ASN A 1 217 ? -9.416 21.555 13.549 1.00 95.50 217 ASN A CA 1
ATOM 1724 C C . ASN A 1 217 ? -9.356 20.866 12.174 1.00 95.50 217 ASN A C 1
ATOM 1726 O O . ASN A 1 217 ? -10.294 20.178 11.768 1.00 95.50 217 ASN A O 1
ATOM 1730 N N . ARG A 1 218 ? -8.250 21.069 11.442 1.00 97.44 218 ARG A N 1
ATOM 1731 C CA . ARG A 1 218 ? -8.121 20.669 10.033 1.00 97.44 218 ARG A CA 1
ATOM 1732 C C . ARG A 1 218 ? -8.329 19.183 9.804 1.00 97.44 218 ARG A C 1
ATOM 1734 O O . ARG A 1 218 ? -9.017 18.856 8.855 1.00 97.44 218 ARG A O 1
ATOM 1741 N N . LEU A 1 219 ? -7.718 18.286 10.572 1.00 98.19 219 LEU A N 1
ATOM 1742 C CA . LEU A 1 219 ? -7.870 16.846 10.330 1.00 98.19 219 LEU A CA 1
ATOM 1743 C C . LEU A 1 219 ? -9.202 16.348 10.909 1.00 98.19 219 LEU A C 1
ATOM 1745 O O . LEU A 1 219 ? -9.413 16.421 12.113 1.00 98.19 219 LEU A O 1
ATOM 1749 N N . GLU A 1 220 ? -10.075 15.824 10.049 1.00 98.19 220 GLU A N 1
ATOM 1750 C CA . GLU A 1 220 ? -11.362 15.219 10.416 1.00 98.19 220 GLU A CA 1
ATOM 1751 C C . GLU A 1 220 ? -11.267 13.713 10.578 1.00 98.19 220 GLU A C 1
ATOM 1753 O O . GLU A 1 220 ? -11.856 13.158 11.499 1.00 98.19 220 GLU A O 1
ATOM 1758 N N . ARG A 1 221 ? -10.586 13.045 9.649 1.00 98.44 221 ARG A N 1
ATOM 1759 C CA . ARG A 1 221 ? -10.581 11.587 9.597 1.00 98.44 221 ARG A CA 1
ATOM 1760 C C . ARG A 1 221 ? -9.322 11.071 8.934 1.00 98.44 221 ARG A C 1
ATOM 1762 O O . ARG A 1 221 ? -8.836 11.671 7.977 1.00 98.44 221 ARG A O 1
ATOM 1769 N N . LEU A 1 222 ? -8.823 9.945 9.420 1.00 98.56 222 LEU A N 1
ATOM 1770 C CA . LEU A 1 222 ? -7.697 9.227 8.838 1.00 98.56 222 LEU A CA 1
ATOM 1771 C C . LEU A 1 222 ? -8.103 7.775 8.580 1.00 98.56 222 LEU A C 1
ATOM 1773 O O . LEU A 1 222 ? -8.612 7.111 9.481 1.00 98.56 222 LEU A O 1
ATOM 1777 N N . VAL A 1 223 ? -7.904 7.297 7.354 1.00 98.75 223 VAL A N 1
ATOM 1778 C CA . VAL A 1 223 ? -8.327 5.962 6.910 1.00 98.75 223 VAL A CA 1
ATOM 1779 C C . VAL A 1 223 ? -7.165 5.260 6.220 1.00 98.75 223 VAL A C 1
ATOM 1781 O O . VAL A 1 223 ? -6.573 5.834 5.313 1.00 98.75 223 VAL A O 1
ATOM 1784 N N . ALA A 1 224 ? -6.856 4.025 6.614 1.00 98.75 224 ALA A N 1
ATOM 1785 C CA . ALA A 1 224 ? -5.991 3.118 5.864 1.00 98.75 224 ALA A CA 1
ATOM 1786 C C . ALA A 1 224 ? -6.852 2.005 5.263 1.00 98.75 224 ALA A C 1
ATOM 1788 O O . ALA A 1 224 ? -7.532 1.293 6.004 1.00 98.75 224 ALA A O 1
ATOM 1789 N N . SER A 1 225 ? -6.836 1.872 3.939 1.00 98.38 225 SER A N 1
ATOM 1790 C CA . SER A 1 225 ? -7.769 1.027 3.192 1.00 98.38 225 SER A CA 1
ATOM 1791 C C . SER A 1 225 ? -7.043 0.123 2.206 1.00 98.38 225 SER A C 1
ATOM 1793 O O . SER A 1 225 ? -6.303 0.622 1.361 1.00 98.38 225 SER A O 1
ATOM 1795 N N . SER A 1 226 ? -7.352 -1.172 2.241 1.00 98.38 226 SER A N 1
ATOM 1796 C CA . SER A 1 226 ? -7.089 -2.109 1.146 1.00 98.38 226 SER A CA 1
ATOM 1797 C C . SER A 1 226 ? -8.306 -2.159 0.221 1.00 98.38 226 SER A C 1
ATOM 1799 O O . SER A 1 226 ? -9.429 -2.428 0.659 1.00 98.38 226 SER A O 1
ATOM 1801 N N . ARG A 1 227 ? -8.112 -1.837 -1.059 1.00 97.06 227 ARG A N 1
ATOM 1802 C CA . ARG A 1 227 ? -9.162 -1.842 -2.086 1.00 97.06 227 ARG A CA 1
ATOM 1803 C C . ARG A 1 227 ? -9.459 -3.278 -2.502 1.00 97.06 227 ARG A C 1
ATOM 1805 O O . ARG A 1 227 ? -8.554 -4.090 -2.630 1.00 97.06 227 ARG A O 1
ATOM 1812 N N . CYS A 1 228 ? -10.737 -3.593 -2.660 1.00 96.12 228 CYS A N 1
ATOM 1813 C CA . CYS A 1 228 ? -11.193 -4.944 -2.991 1.00 96.12 228 CYS A CA 1
ATOM 1814 C C . CYS A 1 228 ? -11.892 -5.008 -4.354 1.00 96.12 228 CYS A C 1
ATOM 1816 O O . CYS A 1 228 ? -12.424 -6.055 -4.682 1.00 96.12 228 CYS A O 1
ATOM 1818 N N . ASP A 1 229 ? -11.930 -3.903 -5.107 1.00 91.31 229 ASP A N 1
ATOM 1819 C CA . ASP A 1 229 ? -12.400 -3.825 -6.499 1.00 91.31 229 ASP A CA 1
ATOM 1820 C C . ASP A 1 229 ? -13.732 -4.546 -6.783 1.00 91.31 229 ASP A C 1
ATOM 1822 O O . ASP A 1 229 ? -13.910 -5.185 -7.816 1.00 91.31 229 ASP A O 1
ATOM 1826 N N . ASP A 1 230 ? -14.678 -4.430 -5.843 1.00 93.94 230 ASP A N 1
ATOM 1827 C CA . ASP A 1 230 ? -16.011 -5.041 -5.904 1.00 93.94 230 ASP A CA 1
ATOM 1828 C C . ASP A 1 230 ? -15.990 -6.577 -6.052 1.00 93.94 230 ASP A C 1
ATOM 1830 O O . ASP A 1 230 ? -16.940 -7.158 -6.584 1.00 93.94 230 ASP A O 1
ATOM 1834 N N . ILE A 1 231 ? -14.937 -7.243 -5.550 1.00 92.44 231 ILE A N 1
ATOM 1835 C CA . ILE A 1 231 ? -14.821 -8.709 -5.543 1.00 92.44 231 ILE A CA 1
ATOM 1836 C C . ILE A 1 231 ? -16.086 -9.318 -4.911 1.00 92.44 231 ILE A C 1
ATOM 1838 O O . ILE A 1 231 ? -16.437 -8.953 -3.779 1.00 92.44 231 ILE A O 1
ATOM 1842 N N . PRO A 1 232 ? -16.775 -10.238 -5.614 1.00 95.38 232 PRO A N 1
ATOM 1843 C CA . PRO A 1 232 ? -17.930 -10.931 -5.069 1.00 95.38 232 PRO A CA 1
ATOM 1844 C C . PRO A 1 232 ? -17.484 -11.947 -4.016 1.00 95.38 232 PRO A C 1
ATOM 1846 O O . PRO A 1 232 ? -16.503 -12.664 -4.202 1.00 95.38 232 PRO A O 1
ATOM 1849 N N . LEU A 1 233 ? -18.225 -12.010 -2.913 1.00 96.88 233 LEU A N 1
ATOM 1850 C CA . LEU A 1 233 ? -17.993 -12.940 -1.817 1.00 96.88 233 LEU A CA 1
ATOM 1851 C C . LEU A 1 233 ? -19.292 -13.678 -1.474 1.00 96.88 233 LEU A C 1
ATOM 1853 O O . LEU A 1 233 ? -20.281 -13.062 -1.061 1.00 96.88 233 LEU A O 1
ATOM 1857 N N . PHE A 1 234 ? -19.278 -15.001 -1.623 1.00 96.56 234 PHE A N 1
ATOM 1858 C CA . PHE A 1 234 ? -20.397 -15.898 -1.321 1.00 96.56 234 PHE A CA 1
ATOM 1859 C C . PHE A 1 234 ? -20.343 -16.415 0.129 1.00 96.56 234 PHE A C 1
ATOM 1861 O O . PHE A 1 234 ? -19.370 -16.189 0.854 1.00 96.56 234 PHE A O 1
ATOM 1868 N N . ASP A 1 235 ? -21.397 -17.108 0.587 1.00 96.69 235 ASP A N 1
ATOM 1869 C CA . ASP A 1 235 ? -21.468 -17.640 1.959 1.00 96.69 235 ASP A CA 1
ATOM 1870 C C . ASP A 1 235 ? -20.201 -18.431 2.333 1.00 96.69 235 ASP A C 1
ATOM 1872 O O . ASP A 1 235 ? -19.755 -19.327 1.615 1.00 96.69 235 ASP A O 1
ATOM 1876 N N . LYS A 1 236 ? -19.655 -18.123 3.516 1.00 96.56 236 LYS A N 1
ATOM 1877 C CA . LYS A 1 236 ? -18.43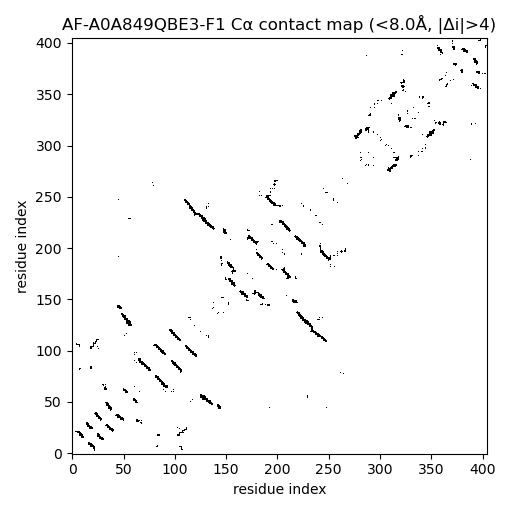5 -18.684 4.122 1.00 96.56 236 LYS A CA 1
ATOM 1878 C C . LYS A 1 236 ? -17.120 -18.341 3.429 1.00 96.56 236 LYS A C 1
ATOM 1880 O O . LYS A 1 236 ? -16.086 -18.672 4.023 1.00 96.56 236 LYS A O 1
ATOM 1885 N N . GLU A 1 237 ? -17.126 -17.692 2.272 1.00 98.06 237 GLU A N 1
ATOM 1886 C CA . GLU A 1 237 ? -15.898 -17.213 1.648 1.00 98.06 237 GLU A CA 1
ATOM 1887 C C . GLU A 1 237 ? -15.271 -16.081 2.461 1.00 98.06 237 GLU A C 1
ATOM 1889 O O . GLU A 1 237 ? -15.914 -15.427 3.295 1.00 98.06 237 GLU A O 1
ATOM 1894 N N . THR A 1 238 ? -13.970 -15.893 2.254 1.00 98.06 238 THR A N 1
ATOM 1895 C CA . THR A 1 238 ? -13.168 -14.946 3.020 1.00 98.06 238 THR A CA 1
ATOM 1896 C C . THR A 1 238 ? -12.280 -14.110 2.128 1.00 98.06 238 THR A C 1
ATOM 1898 O O . THR A 1 238 ? -11.714 -14.623 1.169 1.00 98.06 238 THR A O 1
ATOM 1901 N N . ILE A 1 239 ? -12.065 -12.870 2.545 1.00 98.06 239 ILE A N 1
ATOM 1902 C CA . ILE A 1 239 ? -11.060 -11.964 1.994 1.00 98.06 239 ILE A CA 1
ATOM 1903 C C . ILE A 1 239 ? -10.237 -11.393 3.151 1.00 98.06 239 ILE A C 1
ATOM 1905 O O . ILE A 1 239 ? -10.744 -11.254 4.269 1.00 98.06 239 ILE A O 1
ATOM 1909 N N . VAL A 1 240 ? -8.960 -11.107 2.916 1.00 98.38 240 VAL A N 1
ATOM 1910 C CA . VAL A 1 240 ? -8.037 -10.577 3.927 1.00 98.38 240 VAL A CA 1
ATOM 1911 C C . VAL A 1 240 ? -7.450 -9.276 3.406 1.00 98.38 240 VAL A C 1
ATOM 1913 O O . VAL A 1 240 ? -7.125 -9.198 2.229 1.00 98.38 240 VAL A O 1
ATOM 1916 N N . SER A 1 241 ? -7.344 -8.268 4.271 1.00 98.62 241 SER A N 1
ATOM 1917 C CA . SER A 1 241 ? -6.627 -7.036 3.955 1.00 98.62 241 SER A CA 1
ATOM 1918 C C . SER A 1 241 ? -5.129 -7.289 3.810 1.00 98.62 241 SER A C 1
ATOM 1920 O O . SER A 1 241 ? -4.576 -8.175 4.468 1.00 98.62 241 SER A O 1
ATOM 1922 N N . GLU A 1 242 ? -4.445 -6.388 3.118 1.00 98.31 242 GLU A N 1
ATOM 1923 C CA . GLU A 1 242 ? -3.002 -6.223 3.285 1.00 98.31 242 GLU A CA 1
ATOM 1924 C C . GLU A 1 242 ? -2.642 -5.943 4.762 1.00 98.31 242 GLU A C 1
ATOM 1926 O O . GLU A 1 242 ? -3.459 -5.439 5.550 1.00 98.31 242 GLU A O 1
ATOM 1931 N N . GLU A 1 243 ? -1.415 -6.283 5.161 1.00 98.12 243 GLU A N 1
ATOM 1932 C CA . GLU A 1 243 ? -0.888 -6.037 6.502 1.00 98.12 243 GLU A CA 1
ATOM 1933 C C . GLU A 1 243 ? -0.547 -4.553 6.664 1.00 98.12 243 GLU A C 1
ATOM 1935 O O . GLU A 1 243 ? 0.365 -4.023 6.030 1.00 98.12 243 GLU A O 1
ATOM 1940 N N . LEU A 1 244 ? -1.265 -3.881 7.560 1.00 98.69 244 LEU A N 1
ATOM 1941 C CA . LEU A 1 244 ? -0.989 -2.518 7.980 1.00 98.69 244 LEU A CA 1
ATOM 1942 C C . LEU A 1 244 ? 0.111 -2.503 9.045 1.00 98.69 244 LEU A C 1
ATOM 1944 O O . LEU A 1 244 ? 0.088 -3.284 9.993 1.00 98.69 244 LEU A O 1
ATOM 1948 N N . PHE A 1 245 ? 1.020 -1.545 8.937 1.00 98.44 245 PHE A N 1
ATOM 1949 C CA . PHE A 1 245 ? 2.074 -1.245 9.891 1.00 98.44 245 PHE A CA 1
ATOM 1950 C C . PHE A 1 245 ? 1.923 0.194 10.387 1.00 98.44 245 PHE A C 1
ATOM 1952 O O . PHE A 1 245 ? 1.788 1.131 9.591 1.00 98.44 245 PHE A O 1
ATOM 1959 N N . VAL A 1 246 ? 1.965 0.381 11.708 1.00 98.69 246 VAL A N 1
ATOM 1960 C CA . VAL A 1 246 ? 1.809 1.700 12.330 1.00 98.69 246 VAL A CA 1
ATOM 1961 C C . VAL A 1 246 ? 2.853 1.916 13.418 1.00 98.69 246 VAL A C 1
ATOM 1963 O O . VAL A 1 246 ? 3.040 1.077 14.299 1.00 98.69 246 VAL A O 1
ATOM 1966 N N . MET A 1 247 ? 3.514 3.072 13.376 1.00 97.62 247 MET A N 1
ATOM 1967 C CA . MET A 1 247 ? 4.482 3.506 14.388 1.00 97.62 247 MET A CA 1
ATOM 1968 C C . MET A 1 247 ? 4.487 5.023 14.535 1.00 97.62 247 MET A C 1
ATOM 1970 O O . MET A 1 247 ? 4.065 5.747 13.632 1.00 97.62 247 MET A O 1
ATOM 1974 N N . ALA A 1 248 ? 5.038 5.516 15.638 1.00 97.44 248 ALA A N 1
ATOM 1975 C CA . ALA A 1 248 ? 5.205 6.944 15.855 1.00 97.44 248 ALA A CA 1
ATOM 1976 C C . ALA A 1 248 ? 6.539 7.284 16.527 1.00 97.44 248 ALA A C 1
ATOM 1978 O O . ALA A 1 248 ? 7.198 6.424 17.103 1.00 97.44 248 ALA A O 1
ATOM 1979 N N . GLY A 1 249 ? 6.937 8.551 16.430 1.00 95.50 249 GLY A N 1
ATOM 1980 C CA . GLY A 1 249 ? 8.181 9.074 17.001 1.00 95.50 249 GLY A CA 1
ATOM 1981 C C . GLY A 1 249 ? 8.412 10.532 16.606 1.00 95.50 249 GLY A C 1
ATOM 1982 O O . GLY A 1 249 ? 7.475 11.212 16.202 1.00 95.50 249 GLY A O 1
ATOM 1983 N N . GLU A 1 250 ? 9.646 11.030 16.695 1.00 93.88 250 GLU A N 1
ATOM 1984 C CA . GLU A 1 250 ? 9.977 12.451 16.440 1.00 93.88 250 GLU A CA 1
ATOM 1985 C C . GLU A 1 250 ? 10.821 12.681 15.168 1.00 93.88 250 GLU A C 1
ATOM 1987 O O . GLU A 1 250 ? 11.053 13.819 14.756 1.00 93.88 250 GLU A O 1
ATOM 1992 N N . HIS A 1 251 ? 11.241 11.607 14.492 1.00 92.94 251 HIS A N 1
ATOM 1993 C CA . HIS A 1 251 ? 12.104 11.657 13.308 1.00 92.94 251 HIS A CA 1
ATOM 1994 C C . HIS A 1 251 ? 11.448 10.957 12.115 1.00 92.94 251 HIS A C 1
ATOM 1996 O O . HIS A 1 251 ? 11.745 9.809 11.801 1.00 92.94 251 HIS A O 1
ATOM 2002 N N . ALA A 1 252 ? 10.546 11.663 11.424 1.00 93.44 252 ALA A N 1
ATOM 2003 C CA . ALA A 1 252 ? 9.732 11.096 10.342 1.00 93.44 252 ALA A CA 1
ATOM 2004 C C . ALA A 1 252 ? 10.540 10.346 9.264 1.00 93.44 252 ALA A C 1
ATOM 2006 O O . ALA A 1 252 ? 10.078 9.324 8.772 1.00 93.44 252 ALA A O 1
ATOM 2007 N N . LEU A 1 253 ? 11.739 10.824 8.910 1.00 93.62 253 LEU A N 1
ATOM 2008 C CA . LEU A 1 253 ? 12.580 10.175 7.900 1.00 93.62 253 LEU A CA 1
ATOM 2009 C C . LEU A 1 253 ? 13.173 8.844 8.386 1.00 93.62 253 LEU A C 1
ATOM 2011 O O . LEU A 1 253 ? 13.189 7.881 7.629 1.00 93.62 253 LEU A O 1
ATOM 2015 N N . GLU A 1 254 ? 13.631 8.778 9.637 1.00 95.81 254 GLU A N 1
ATOM 2016 C CA . GLU A 1 254 ? 14.155 7.542 10.238 1.00 95.81 254 GLU A CA 1
ATOM 2017 C C . GLU A 1 254 ? 13.045 6.505 10.396 1.00 95.81 254 GLU A C 1
ATOM 2019 O O . GLU A 1 254 ? 13.235 5.332 10.082 1.00 95.81 254 GLU A O 1
ATOM 2024 N N . LEU A 1 255 ? 11.854 6.959 10.798 1.00 96.38 255 LEU A N 1
AT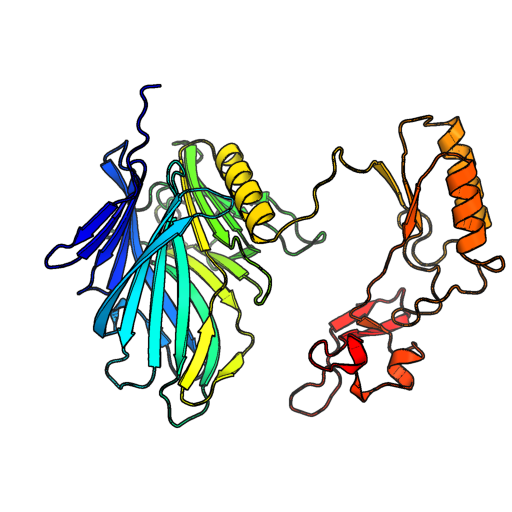OM 2025 C CA . LEU A 1 255 ? 10.669 6.114 10.836 1.00 96.38 255 LEU A CA 1
ATOM 2026 C C . LEU A 1 255 ? 10.341 5.605 9.424 1.00 96.38 255 LEU A C 1
ATOM 2028 O O . LEU A 1 255 ? 10.225 4.404 9.223 1.00 96.38 255 LEU A O 1
ATOM 2032 N N . LEU A 1 256 ? 10.264 6.470 8.409 1.00 96.12 256 LEU A N 1
ATOM 2033 C CA . LEU A 1 256 ? 10.026 6.025 7.030 1.00 96.12 256 LEU A CA 1
ATOM 2034 C C . LEU A 1 256 ? 11.078 5.019 6.538 1.00 96.12 256 LEU A C 1
ATOM 2036 O O . LEU A 1 256 ? 10.712 4.058 5.869 1.00 96.12 256 LEU A O 1
ATOM 2040 N N . ALA A 1 257 ? 12.354 5.192 6.894 1.00 95.94 257 ALA A N 1
ATOM 2041 C CA . ALA A 1 257 ? 13.402 4.230 6.561 1.00 95.94 257 ALA A CA 1
ATOM 2042 C C . ALA A 1 257 ? 13.150 2.857 7.209 1.00 95.94 257 ALA A C 1
ATOM 2044 O O . ALA A 1 257 ? 13.244 1.839 6.526 1.00 95.94 257 ALA A O 1
ATOM 2045 N N . LEU A 1 258 ? 12.760 2.823 8.489 1.00 95.94 258 LEU A N 1
ATOM 2046 C CA . LEU A 1 258 ? 12.375 1.581 9.166 1.00 95.94 258 LEU A CA 1
ATOM 2047 C C . LEU A 1 258 ? 11.145 0.934 8.515 1.00 95.94 258 LEU A C 1
ATOM 2049 O O . LEU A 1 258 ? 11.130 -0.276 8.315 1.00 95.94 258 LEU A O 1
ATOM 2053 N N . TYR A 1 259 ? 10.134 1.725 8.150 1.00 97.19 259 TYR A N 1
ATOM 2054 C CA . TYR A 1 259 ? 8.951 1.226 7.444 1.00 97.19 259 TYR A CA 1
ATOM 2055 C C . TYR A 1 259 ? 9.327 0.568 6.111 1.00 97.19 259 TYR A C 1
ATOM 2057 O O . TYR A 1 259 ? 8.881 -0.543 5.835 1.00 97.19 259 TYR A O 1
ATOM 2065 N N . VAL A 1 260 ? 10.173 1.222 5.307 1.00 94.94 260 VAL A N 1
ATOM 2066 C CA . VAL A 1 260 ? 10.632 0.674 4.022 1.00 94.94 260 VAL A CA 1
ATOM 2067 C C . VAL A 1 260 ? 11.444 -0.605 4.225 1.00 94.94 260 VAL A C 1
ATOM 2069 O O . VAL A 1 260 ? 11.276 -1.538 3.448 1.00 94.94 260 VAL A O 1
ATOM 2072 N N . GLU A 1 261 ? 12.267 -0.692 5.272 1.00 94.25 261 GLU A N 1
ATOM 2073 C CA . GLU A 1 261 ? 13.001 -1.917 5.620 1.00 94.25 261 GLU A CA 1
ATOM 2074 C C . GLU A 1 261 ? 12.063 -3.067 6.024 1.00 94.25 261 GLU A C 1
ATOM 2076 O O . GLU A 1 261 ? 12.275 -4.216 5.639 1.00 94.25 261 GLU A O 1
ATOM 2081 N N . VAL A 1 262 ? 10.994 -2.781 6.773 1.00 95.25 262 VAL A N 1
ATOM 2082 C CA . VAL A 1 262 ? 9.992 -3.803 7.118 1.00 95.25 262 VAL A CA 1
ATOM 2083 C C . VAL A 1 262 ? 9.241 -4.250 5.864 1.00 95.25 262 VAL A C 1
ATOM 2085 O O . VAL A 1 262 ? 9.125 -5.449 5.612 1.00 95.25 262 VAL A O 1
ATOM 2088 N N . ALA A 1 263 ? 8.764 -3.300 5.055 1.00 95.50 263 ALA A N 1
ATOM 2089 C CA . ALA A 1 263 ? 8.044 -3.585 3.818 1.00 95.50 263 ALA A CA 1
ATOM 2090 C C . ALA A 1 263 ? 8.912 -4.368 2.820 1.00 95.50 263 ALA A C 1
ATOM 2092 O O . ALA A 1 263 ? 8.433 -5.315 2.202 1.00 95.50 263 ALA A O 1
ATOM 2093 N N . SER A 1 264 ? 10.200 -4.027 2.692 1.00 94.06 264 SER A N 1
ATOM 2094 C CA . SER A 1 264 ? 11.128 -4.716 1.790 1.00 94.06 264 SER A CA 1
ATOM 2095 C C . SER A 1 264 ? 11.300 -6.182 2.184 1.00 94.06 264 SER A C 1
ATOM 2097 O O . SER A 1 264 ? 11.223 -7.054 1.322 1.00 94.06 264 SER A O 1
ATOM 2099 N N . ARG A 1 265 ? 11.448 -6.482 3.479 1.00 93.25 265 ARG A N 1
ATOM 2100 C CA . ARG A 1 265 ? 11.547 -7.860 3.981 1.00 93.25 265 ARG A CA 1
ATOM 2101 C C . ARG A 1 265 ? 10.237 -8.622 3.812 1.00 93.25 265 ARG A C 1
ATOM 2103 O O . ARG A 1 265 ? 10.250 -9.738 3.298 1.00 93.25 265 ARG A O 1
ATOM 2110 N N . ARG A 1 266 ? 9.105 -8.009 4.175 1.00 93.31 266 ARG A N 1
ATOM 2111 C CA . ARG A 1 266 ? 7.761 -8.599 4.029 1.00 93.31 266 ARG A CA 1
ATOM 2112 C C . ARG A 1 266 ? 7.448 -8.966 2.580 1.00 93.31 266 ARG A C 1
ATOM 2114 O O . ARG A 1 266 ? 7.004 -10.081 2.318 1.00 93.31 266 ARG A O 1
ATOM 2121 N N . MET A 1 267 ? 7.773 -8.075 1.647 1.00 94.44 267 MET A N 1
ATOM 2122 C CA . MET A 1 267 ? 7.590 -8.281 0.208 1.00 94.44 267 MET A CA 1
ATOM 2123 C C . MET A 1 267 ? 8.749 -9.025 -0.464 1.00 94.44 267 MET A C 1
ATOM 2125 O O . MET A 1 267 ? 8.721 -9.215 -1.678 1.00 94.44 267 MET A O 1
ATOM 2129 N N . LYS A 1 268 ? 9.766 -9.451 0.300 1.00 93.69 268 LYS A N 1
ATOM 2130 C CA . LYS A 1 268 ? 10.970 -10.136 -0.203 1.00 93.69 268 LYS A CA 1
ATOM 2131 C C . LYS A 1 268 ? 11.614 -9.387 -1.375 1.00 93.69 268 LYS A C 1
ATOM 2133 O O . LYS A 1 268 ? 11.993 -9.982 -2.384 1.00 93.69 268 LYS A O 1
ATOM 2138 N N . ALA A 1 269 ? 11.699 -8.067 -1.246 1.00 92.19 269 ALA A N 1
ATOM 2139 C CA . ALA A 1 269 ? 12.236 -7.189 -2.268 1.00 92.19 269 ALA A CA 1
ATOM 2140 C C . ALA A 1 269 ? 13.675 -7.586 -2.629 1.00 92.19 269 ALA A C 1
ATOM 2142 O O . ALA A 1 269 ? 14.499 -7.886 -1.762 1.00 92.19 269 ALA A O 1
ATOM 2143 N N . LEU A 1 270 ? 13.987 -7.559 -3.925 1.00 90.00 270 LEU A N 1
ATOM 2144 C CA . LEU A 1 270 ? 15.333 -7.841 -4.410 1.00 90.00 270 LEU A CA 1
ATOM 2145 C C . LEU A 1 270 ? 16.267 -6.677 -4.060 1.00 90.00 270 LEU A C 1
ATOM 2147 O O . LEU A 1 270 ? 16.071 -5.545 -4.507 1.00 90.00 270 LEU A O 1
ATOM 2151 N N . GLY A 1 271 ? 17.292 -6.970 -3.265 1.00 84.31 271 GLY A N 1
ATOM 2152 C CA . GLY A 1 271 ? 18.350 -6.024 -2.929 1.00 84.31 271 GLY A CA 1
ATOM 2153 C C . GLY A 1 271 ? 19.406 -5.914 -4.029 1.00 84.31 271 GLY A C 1
ATOM 2154 O O . GLY A 1 271 ? 19.677 -6.869 -4.756 1.00 84.31 271 GLY A O 1
ATOM 2155 N N . TRP A 1 272 ? 20.037 -4.744 -4.112 1.00 84.75 272 TRP A N 1
ATOM 2156 C CA . TRP A 1 272 ? 21.224 -4.503 -4.929 1.00 84.75 272 TRP A CA 1
ATOM 2157 C C . TRP A 1 272 ? 22.333 -3.962 -4.027 1.00 84.75 272 TRP A C 1
ATOM 2159 O O . TRP A 1 272 ? 22.082 -3.047 -3.246 1.00 84.75 272 TRP A O 1
ATOM 2169 N N . ASP A 1 273 ? 23.566 -4.460 -4.171 1.00 86.00 273 ASP A N 1
ATOM 2170 C CA . ASP A 1 273 ? 24.715 -3.984 -3.374 1.00 86.00 273 ASP A CA 1
ATOM 2171 C C . ASP A 1 273 ? 25.002 -2.486 -3.579 1.00 86.00 273 ASP A C 1
ATOM 2173 O O . ASP A 1 273 ? 25.575 -1.811 -2.724 1.00 86.00 273 ASP A O 1
ATOM 2177 N N . LYS A 1 274 ? 24.618 -1.959 -4.744 1.00 89.06 274 LYS A N 1
ATOM 2178 C CA . LYS A 1 274 ? 24.710 -0.546 -5.110 1.00 89.06 274 LYS A CA 1
ATOM 2179 C C . LYS A 1 274 ? 23.563 -0.174 -6.041 1.00 89.06 274 LYS A C 1
ATOM 2181 O O . LYS A 1 274 ? 23.101 -1.001 -6.825 1.00 89.06 274 LYS A O 1
ATOM 2186 N N . VAL A 1 275 ? 23.156 1.094 -6.004 1.00 89.38 275 VAL A N 1
ATOM 2187 C CA . VAL A 1 275 ? 22.160 1.638 -6.938 1.00 89.38 275 VAL A CA 1
ATOM 2188 C C . VAL A 1 275 ? 22.680 1.483 -8.377 1.00 89.38 275 VAL A C 1
ATOM 2190 O O . VAL A 1 275 ? 23.784 1.966 -8.661 1.00 89.38 275 VAL A O 1
ATOM 2193 N N . PRO A 1 276 ? 21.937 0.819 -9.285 1.00 88.94 276 PRO A N 1
ATOM 2194 C CA . PRO A 1 276 ? 22.373 0.638 -10.663 1.00 88.94 276 PRO A CA 1
ATOM 2195 C C . PRO A 1 276 ? 22.456 1.991 -11.374 1.00 88.94 276 PRO A C 1
ATOM 2197 O O . PRO A 1 276 ? 21.536 2.803 -11.318 1.00 88.94 276 PRO A O 1
ATOM 2200 N N . GLN A 1 277 ? 23.578 2.231 -12.051 1.00 93.31 277 GLN A N 1
ATOM 2201 C CA . GLN A 1 277 ? 23.805 3.440 -12.842 1.00 93.31 277 GLN A CA 1
ATOM 2202 C C . GLN A 1 277 ? 23.863 3.053 -14.312 1.00 93.31 277 GLN A C 1
ATOM 2204 O O . GLN A 1 277 ? 24.658 2.194 -14.707 1.00 93.31 277 GLN A O 1
ATOM 2209 N N . GLY A 1 278 ? 23.009 3.671 -15.120 1.00 94.81 278 GLY A N 1
ATOM 2210 C CA . GLY A 1 278 ? 22.818 3.273 -16.503 1.00 94.81 278 GLY A CA 1
ATOM 2211 C C . GLY A 1 278 ? 22.467 4.426 -17.423 1.00 94.81 278 GLY A C 1
ATOM 2212 O O . GLY A 1 278 ? 22.006 5.479 -16.988 1.00 94.81 278 GLY A O 1
ATOM 2213 N N . TRP A 1 279 ? 22.679 4.188 -18.709 1.00 97.12 279 TRP A N 1
ATOM 2214 C CA . TRP A 1 279 ? 22.089 4.966 -19.785 1.00 97.12 279 TRP A CA 1
ATOM 2215 C C . TRP A 1 279 ? 20.835 4.250 -20.295 1.00 97.12 279 TRP A C 1
ATOM 2217 O O . TRP A 1 279 ? 20.834 3.026 -20.407 1.00 97.12 279 TRP A O 1
ATOM 2227 N N . CYS A 1 280 ? 19.782 5.004 -20.603 1.00 96.94 280 CYS A N 1
ATOM 2228 C CA . CYS A 1 280 ? 18.498 4.497 -21.087 1.00 96.94 280 CYS A CA 1
ATOM 2229 C C . CYS A 1 280 ? 18.158 5.175 -22.419 1.00 96.94 280 CYS A C 1
ATOM 2231 O O . CYS A 1 280 ? 18.230 6.404 -22.520 1.00 96.94 280 CYS A O 1
ATOM 2233 N N . SER A 1 281 ? 17.774 4.387 -23.428 1.00 97.12 281 SER A N 1
ATOM 2234 C CA . SER A 1 281 ? 17.492 4.908 -24.773 1.00 97.12 281 SER A CA 1
ATOM 2235 C C . SER A 1 281 ? 16.239 5.789 -24.856 1.00 97.12 281 SER A C 1
ATOM 2237 O O . SER A 1 281 ? 16.147 6.608 -25.771 1.00 97.12 281 SER A O 1
ATOM 2239 N N . TRP A 1 282 ? 15.302 5.667 -23.908 1.00 95.75 282 TRP A N 1
ATOM 2240 C CA . TRP A 1 282 ? 14.000 6.349 -23.936 1.00 95.75 282 TRP A CA 1
ATOM 2241 C C . TRP A 1 282 ? 14.107 7.869 -24.087 1.00 95.75 282 TRP A C 1
ATOM 2243 O O . TRP A 1 282 ? 13.455 8.456 -24.945 1.00 95.75 282 TRP A O 1
ATOM 2253 N N . TYR A 1 283 ? 14.969 8.511 -23.294 1.00 91.94 283 TYR A N 1
ATOM 2254 C CA . TYR A 1 283 ? 15.010 9.975 -23.173 1.00 91.94 283 TYR A CA 1
ATOM 2255 C C . TYR A 1 283 ? 15.502 10.712 -24.424 1.00 91.94 283 TYR A C 1
ATOM 2257 O O . TYR A 1 283 ? 15.407 11.937 -24.482 1.00 91.94 283 TYR A O 1
ATOM 2265 N N . PHE A 1 284 ? 16.030 9.987 -25.411 1.00 94.81 284 PHE A N 1
ATOM 2266 C CA . PHE A 1 284 ? 16.419 10.552 -26.700 1.00 94.81 284 PHE A CA 1
ATOM 2267 C C . PHE A 1 284 ? 15.652 9.916 -27.862 1.00 94.81 284 PHE A C 1
ATOM 2269 O O . PHE A 1 284 ? 15.176 10.630 -28.741 1.00 94.81 284 PHE A O 1
ATOM 2276 N N . TYR A 1 285 ? 15.519 8.587 -27.867 1.00 96.19 285 TYR A N 1
ATOM 2277 C CA . TYR A 1 285 ? 14.976 7.852 -29.010 1.00 96.19 285 TYR A CA 1
ATOM 2278 C C . TYR A 1 285 ? 13.477 7.555 -28.908 1.00 96.19 285 TYR A C 1
ATOM 2280 O O . TYR A 1 285 ? 12.886 7.193 -29.928 1.00 96.19 285 TYR A O 1
ATOM 2288 N N . PHE A 1 286 ? 12.866 7.693 -27.723 1.00 94.25 286 PHE A N 1
ATOM 2289 C CA . PHE A 1 286 ? 11.495 7.254 -27.442 1.00 94.25 286 PHE A CA 1
ATOM 2290 C C . PHE A 1 286 ? 11.248 5.851 -28.017 1.00 94.25 286 PHE A C 1
ATOM 2292 O O . PHE A 1 286 ? 12.018 4.944 -27.732 1.00 94.25 286 PHE A O 1
ATOM 2299 N N . THR A 1 287 ? 10.250 5.686 -28.886 1.00 93.69 287 THR A N 1
ATOM 2300 C CA . THR A 1 287 ? 9.877 4.410 -29.514 1.00 93.69 287 THR A CA 1
ATOM 2301 C C . THR A 1 287 ? 10.642 4.097 -30.799 1.00 93.69 287 THR A C 1
ATOM 2303 O O . THR A 1 287 ? 10.264 3.188 -31.546 1.00 93.69 287 THR A O 1
ATOM 2306 N N . THR A 1 288 ? 11.709 4.839 -31.106 1.00 95.38 288 THR A N 1
ATOM 2307 C CA . THR A 1 288 ? 12.513 4.653 -32.322 1.00 95.38 288 THR A CA 1
ATOM 2308 C C . THR A 1 288 ? 14.011 4.402 -32.095 1.00 95.38 288 THR A C 1
ATOM 2310 O O . THR A 1 288 ? 14.827 4.993 -32.803 1.00 95.38 288 THR A O 1
ATOM 2313 N N . PRO A 1 289 ? 14.421 3.532 -31.150 1.00 95.94 289 PRO A N 1
ATOM 2314 C CA . PRO A 1 289 ? 15.828 3.177 -31.006 1.00 95.94 289 PRO A CA 1
ATOM 2315 C C . PRO A 1 289 ? 16.331 2.364 -32.211 1.00 95.94 289 PRO A C 1
ATOM 2317 O O . PRO A 1 289 ? 15.582 1.590 -32.812 1.00 95.94 289 PRO A O 1
ATOM 2320 N N . ASP A 1 290 ? 17.618 2.513 -32.533 1.00 95.44 290 ASP A N 1
ATOM 2321 C CA . ASP A 1 290 ? 18.317 1.758 -33.582 1.00 95.44 290 ASP A CA 1
ATOM 2322 C C . ASP A 1 290 ? 19.547 1.039 -33.010 1.00 95.44 290 ASP A C 1
ATOM 2324 O O . ASP A 1 290 ? 20.246 1.573 -32.143 1.00 95.44 290 ASP A O 1
ATOM 2328 N N . GLU A 1 291 ? 19.827 -0.174 -33.500 1.00 96.19 291 GLU A N 1
ATOM 2329 C CA . GLU A 1 291 ? 20.941 -1.005 -33.022 1.00 96.19 291 GLU A CA 1
ATOM 2330 C C . GLU A 1 291 ? 22.290 -0.269 -33.083 1.00 96.19 291 GLU A C 1
ATOM 2332 O O . GLU A 1 291 ? 23.078 -0.334 -32.136 1.00 96.19 291 GLU A O 1
ATOM 2337 N N . ARG A 1 292 ? 22.566 0.441 -34.185 1.00 96.38 292 ARG A N 1
ATOM 2338 C CA . ARG A 1 292 ? 23.854 1.123 -34.396 1.00 96.38 292 ARG A CA 1
ATOM 2339 C C . ARG A 1 292 ? 23.991 2.337 -33.498 1.00 96.38 292 ARG A C 1
ATOM 2341 O O . ARG A 1 292 ? 25.081 2.616 -33.006 1.00 96.38 292 ARG A O 1
ATOM 2348 N N . GLU A 1 293 ? 22.890 3.042 -33.286 1.00 96.69 293 GLU A N 1
ATOM 2349 C CA . GLU A 1 293 ? 22.831 4.197 -32.400 1.00 96.69 293 GLU A CA 1
ATOM 2350 C C . GLU A 1 293 ? 23.096 3.791 -30.947 1.00 96.69 293 GLU A C 1
ATOM 2352 O O . GLU A 1 293 ? 23.901 4.425 -30.263 1.00 96.69 293 GLU A O 1
ATOM 2357 N N . ILE A 1 294 ? 22.510 2.682 -30.488 1.00 97.62 294 ILE A N 1
ATOM 2358 C CA . ILE A 1 294 ? 22.786 2.141 -29.149 1.00 97.62 294 ILE A CA 1
ATOM 2359 C C . ILE A 1 294 ? 24.260 1.734 -29.021 1.00 97.62 294 ILE A C 1
ATOM 2361 O O . ILE A 1 294 ? 24.909 2.072 -28.030 1.00 97.62 294 ILE A O 1
ATOM 2365 N N . GLU A 1 295 ? 24.815 1.043 -30.021 1.00 97.19 295 GLU A N 1
ATOM 2366 C CA . GLU A 1 295 ? 26.232 0.658 -30.035 1.00 97.19 295 GLU A CA 1
ATOM 2367 C C . GLU A 1 295 ? 27.159 1.886 -30.000 1.00 97.19 295 GLU A C 1
ATOM 2369 O O . GLU A 1 295 ? 28.104 1.925 -29.208 1.00 97.19 295 GLU A O 1
ATOM 2374 N N . SER A 1 296 ? 26.862 2.914 -30.797 1.00 97.38 296 SER A N 1
ATOM 2375 C CA . SER A 1 296 ? 27.608 4.178 -30.830 1.00 97.38 296 SER A CA 1
ATOM 2376 C C . SER A 1 296 ? 27.584 4.893 -29.476 1.00 97.38 296 SER A C 1
ATOM 2378 O O . SER A 1 296 ? 28.633 5.287 -28.961 1.00 97.38 296 SER A O 1
ATOM 2380 N N . ASN A 1 297 ? 26.412 4.982 -28.837 1.00 97.31 297 ASN A N 1
ATOM 2381 C CA . ASN A 1 297 ? 26.288 5.552 -27.495 1.00 97.31 297 ASN A CA 1
ATOM 2382 C C . ASN A 1 297 ? 27.079 4.745 -26.463 1.00 97.31 297 ASN A C 1
ATOM 2384 O O . ASN A 1 297 ? 27.773 5.333 -25.639 1.00 97.31 297 ASN A O 1
ATOM 2388 N N . ALA A 1 298 ? 27.046 3.412 -26.520 1.00 97.50 298 ALA A N 1
ATOM 2389 C CA . ALA A 1 298 ? 27.845 2.582 -25.622 1.00 97.50 298 ALA A CA 1
ATOM 2390 C C . ALA A 1 298 ? 29.353 2.850 -25.795 1.00 97.50 298 ALA A C 1
ATOM 2392 O O . ALA A 1 298 ? 30.075 2.996 -24.808 1.00 97.50 298 ALA A O 1
ATOM 2393 N N . HIS A 1 299 ? 29.836 2.983 -27.033 1.00 97.94 299 HIS A N 1
ATOM 2394 C CA . HIS A 1 299 ? 31.219 3.381 -27.301 1.00 97.94 299 HIS A CA 1
ATOM 2395 C C . HIS A 1 299 ? 31.549 4.762 -26.718 1.00 97.94 299 HIS A C 1
ATOM 2397 O O . HIS A 1 299 ? 32.525 4.883 -25.975 1.00 97.94 299 HIS A O 1
ATOM 2403 N N . ALA A 1 300 ? 30.713 5.770 -26.972 1.00 97.31 300 ALA A N 1
ATOM 2404 C CA . ALA A 1 300 ? 30.908 7.118 -26.444 1.00 97.31 300 ALA A CA 1
ATOM 2405 C C . ALA A 1 300 ? 30.911 7.142 -24.906 1.00 97.31 300 ALA A C 1
ATOM 2407 O O . ALA A 1 300 ? 31.779 7.754 -24.290 1.00 97.31 300 ALA A O 1
ATOM 2408 N N . LEU A 1 301 ? 29.995 6.416 -24.259 1.00 97.12 301 LEU A N 1
ATOM 2409 C CA . LEU A 1 301 ? 29.919 6.320 -22.799 1.00 97.12 301 LEU A CA 1
ATOM 2410 C C . LEU A 1 301 ? 31.162 5.664 -22.196 1.00 97.12 301 LEU A C 1
ATOM 2412 O O . LEU A 1 301 ? 31.611 6.080 -21.127 1.00 97.12 301 LEU A O 1
ATOM 2416 N N . LYS A 1 302 ? 31.752 4.676 -22.878 1.00 96.44 302 LYS A N 1
ATOM 2417 C CA . LYS A 1 302 ? 33.003 4.044 -22.437 1.00 96.44 302 LYS A CA 1
ATOM 2418 C C . LYS A 1 302 ? 34.163 5.036 -22.411 1.00 96.44 302 LYS A C 1
ATOM 2420 O O . LYS A 1 302 ? 35.009 4.950 -21.524 1.00 96.44 302 LYS A O 1
ATOM 2425 N N . GLU A 1 303 ? 34.198 5.958 -23.366 1.00 96.62 303 GLU A N 1
ATOM 2426 C CA . GLU A 1 303 ? 35.236 6.985 -23.470 1.00 96.62 303 GLU A CA 1
ATOM 2427 C C . GLU A 1 303 ? 34.976 8.166 -22.526 1.00 96.62 303 GLU A C 1
ATOM 2429 O O . GLU A 1 303 ? 35.889 8.632 -21.846 1.00 96.62 303 GLU A O 1
ATOM 2434 N N . MET A 1 304 ? 33.728 8.633 -22.447 1.00 96.31 304 MET A N 1
ATOM 2435 C CA . MET A 1 304 ? 33.347 9.834 -21.700 1.00 96.31 304 MET A CA 1
ATOM 2436 C C . MET A 1 304 ? 33.174 9.587 -20.199 1.00 96.31 304 MET A C 1
ATOM 2438 O O . MET A 1 304 ? 33.467 10.468 -19.391 1.00 96.31 304 MET A O 1
ATOM 2442 N N . LEU A 1 305 ? 32.665 8.414 -19.814 1.00 94.88 305 LEU A N 1
ATOM 2443 C CA . LEU A 1 305 ? 32.260 8.087 -18.442 1.00 94.88 305 LEU A CA 1
ATOM 2444 C C . LEU A 1 305 ? 32.817 6.724 -17.973 1.00 94.88 305 LEU A C 1
ATOM 2446 O O . LEU A 1 305 ? 32.063 5.905 -17.430 1.00 94.88 305 LEU A O 1
ATOM 2450 N N . PRO A 1 306 ? 34.131 6.456 -18.130 1.00 92.31 306 PRO A N 1
ATOM 2451 C CA . PRO A 1 306 ? 34.716 5.158 -17.809 1.00 92.31 306 PRO A CA 1
ATOM 2452 C C . PRO A 1 306 ? 34.487 4.791 -16.337 1.00 92.31 306 PRO A C 1
ATOM 2454 O O . PRO A 1 306 ? 34.810 5.557 -15.428 1.00 92.31 306 PRO A O 1
ATOM 2457 N N . GLY A 1 307 ? 33.907 3.612 -16.103 1.00 88.56 307 GLY A N 1
ATOM 2458 C CA . GLY A 1 307 ? 33.629 3.083 -14.764 1.00 88.56 307 GLY A CA 1
ATOM 2459 C C . GLY A 1 307 ? 32.510 3.791 -13.989 1.00 88.56 307 GLY A C 1
ATOM 2460 O O . GLY A 1 307 ? 32.245 3.403 -12.854 1.00 88.56 307 GLY A O 1
ATOM 2461 N N . ARG A 1 308 ? 31.850 4.806 -14.571 1.00 91.94 308 ARG A N 1
ATOM 2462 C CA . ARG A 1 308 ? 30.709 5.505 -13.948 1.00 91.94 308 ARG A CA 1
ATOM 2463 C C . ARG A 1 308 ? 29.359 4.948 -14.386 1.00 91.94 308 ARG A C 1
ATOM 2465 O O . ARG A 1 308 ? 28.417 4.971 -13.609 1.00 91.94 308 ARG A O 1
ATOM 2472 N N . ILE A 1 309 ? 29.266 4.455 -15.617 1.00 94.44 309 ILE A N 1
ATOM 2473 C CA . ILE A 1 309 ? 28.063 3.805 -16.142 1.00 94.44 309 ILE A CA 1
ATOM 2474 C C . ILE A 1 309 ? 28.294 2.300 -16.166 1.00 94.44 309 ILE A C 1
ATOM 2476 O O . ILE A 1 309 ? 29.338 1.835 -16.620 1.00 94.44 309 ILE A O 1
ATOM 2480 N N . GLU A 1 310 ? 27.323 1.545 -15.666 1.00 95.06 310 GLU A N 1
ATOM 2481 C CA . GLU A 1 310 ? 27.361 0.084 -15.645 1.00 95.06 310 GLU A CA 1
ATOM 2482 C C . GLU A 1 310 ? 26.368 -0.520 -16.632 1.00 95.06 310 GLU A C 1
ATOM 2484 O O . GLU A 1 310 ? 26.679 -1.539 -17.240 1.00 95.06 310 GLU A O 1
ATOM 2489 N N . TRP A 1 311 ? 25.203 0.103 -16.813 1.00 96.75 311 TRP A N 1
ATOM 2490 C CA . TRP A 1 311 ? 24.112 -0.446 -17.614 1.00 96.75 311 TRP A CA 1
ATOM 2491 C C . TRP A 1 311 ? 23.863 0.345 -18.897 1.00 96.75 311 TRP A C 1
ATOM 2493 O O . TRP A 1 311 ? 23.850 1.574 -18.893 1.00 96.75 311 TRP A O 1
ATOM 2503 N N . ILE A 1 312 ? 23.595 -0.373 -19.984 1.00 98.06 312 ILE A N 1
ATOM 2504 C CA . ILE A 1 312 ? 22.975 0.150 -21.202 1.00 98.06 312 ILE A CA 1
ATOM 2505 C C . ILE A 1 312 ? 21.584 -0.480 -21.285 1.00 98.06 312 ILE A C 1
ATOM 2507 O O . ILE A 1 312 ? 21.458 -1.670 -21.573 1.00 98.06 312 ILE A O 1
ATOM 2511 N N . GLN A 1 313 ? 20.550 0.299 -20.976 1.00 97.56 313 GLN A N 1
ATOM 2512 C CA . GLN A 1 313 ? 19.154 -0.119 -21.044 1.00 97.56 313 GLN A CA 1
ATOM 2513 C C . GLN A 1 313 ? 18.571 0.218 -22.416 1.00 97.56 313 GLN A C 1
ATOM 2515 O O . GLN A 1 313 ? 18.501 1.385 -22.812 1.00 97.56 313 GLN A O 1
ATOM 2520 N N . ILE A 1 314 ? 18.134 -0.828 -23.114 1.00 97.75 314 ILE A N 1
ATOM 2521 C CA . ILE A 1 314 ? 17.336 -0.739 -24.331 1.00 97.75 314 ILE A CA 1
ATOM 2522 C C . ILE A 1 314 ? 15.883 -0.608 -23.887 1.00 97.75 314 ILE A C 1
ATOM 2524 O O . ILE A 1 314 ? 15.290 -1.556 -23.371 1.00 97.75 314 ILE A O 1
ATOM 2528 N N . ASP A 1 315 ? 15.357 0.599 -24.016 1.00 96.88 315 ASP A N 1
ATOM 2529 C CA . ASP A 1 315 ? 13.983 0.919 -23.658 1.00 96.88 315 ASP A CA 1
ATOM 2530 C C . ASP A 1 315 ? 13.009 0.629 -24.814 1.00 96.88 315 ASP A C 1
ATOM 2532 O O . ASP A 1 315 ? 13.377 -0.031 -25.788 1.00 96.88 315 ASP A O 1
ATOM 2536 N N . ASP A 1 316 ? 11.771 1.100 -24.695 1.00 96.56 316 ASP A N 1
ATOM 2537 C CA . ASP A 1 316 ? 10.682 0.894 -25.650 1.00 96.56 316 ASP A CA 1
ATOM 2538 C C . ASP A 1 316 ? 11.086 1.114 -27.130 1.00 96.56 316 ASP A C 1
ATOM 2540 O O . ASP A 1 316 ? 11.842 2.019 -27.485 1.00 96.56 316 ASP A O 1
ATOM 2544 N N . GLY A 1 317 ? 10.557 0.274 -28.023 1.00 95.69 317 GLY A N 1
ATOM 2545 C CA . GLY A 1 317 ? 10.705 0.390 -29.472 1.00 95.69 317 GLY A CA 1
ATOM 2546 C C . GLY A 1 317 ? 11.700 -0.588 -30.099 1.00 95.69 317 GLY A C 1
ATOM 2547 O O . GLY A 1 317 ? 11.939 -0.511 -31.307 1.00 95.69 317 GLY A O 1
ATOM 2548 N N . TYR A 1 318 ? 12.275 -1.525 -29.343 1.00 96.88 318 TYR A N 1
ATOM 2549 C CA . TYR A 1 318 ? 12.995 -2.660 -29.939 1.00 96.88 318 TYR A CA 1
ATOM 2550 C C . TYR A 1 318 ? 12.047 -3.745 -30.448 1.00 96.88 318 TYR A C 1
ATOM 2552 O O . TYR A 1 318 ? 12.364 -4.443 -31.411 1.00 96.88 318 TYR A O 1
ATOM 2560 N N . GLN A 1 319 ? 10.900 -3.883 -29.791 1.00 96.38 319 GLN A N 1
ATOM 2561 C CA . GLN A 1 319 ? 9.906 -4.908 -30.046 1.00 96.38 319 GLN A CA 1
ATOM 2562 C C . GLN A 1 319 ? 9.022 -4.563 -31.255 1.00 96.38 319 GLN A C 1
ATOM 2564 O O . GLN A 1 319 ? 9.028 -3.426 -31.739 1.00 96.38 319 GLN A O 1
ATOM 2569 N N . LYS A 1 320 ? 8.255 -5.533 -31.760 1.00 95.62 320 LYS A N 1
ATOM 2570 C CA . LYS A 1 320 ? 7.319 -5.315 -32.881 1.00 95.62 320 LYS A CA 1
ATOM 2571 C C . LYS A 1 320 ? 6.095 -4.499 -32.472 1.00 95.62 320 LYS A C 1
ATOM 2573 O O . LYS A 1 320 ? 5.693 -3.601 -33.205 1.00 95.62 320 LYS A O 1
ATOM 2578 N N . ALA A 1 321 ? 5.538 -4.798 -31.303 1.00 95.88 321 ALA A N 1
ATOM 2579 C CA . ALA A 1 321 ? 4.428 -4.085 -30.682 1.00 95.88 321 ALA A CA 1
ATOM 2580 C C . ALA A 1 321 ? 4.434 -4.346 -29.168 1.00 95.88 321 ALA A C 1
ATOM 2582 O O . ALA A 1 321 ? 5.075 -5.286 -28.698 1.00 95.88 321 ALA A O 1
ATOM 2583 N N . ILE A 1 322 ? 3.705 -3.542 -28.391 1.00 96.88 322 ILE A N 1
ATOM 2584 C CA . ILE A 1 322 ? 3.423 -3.881 -26.988 1.00 96.88 322 ILE A CA 1
ATOM 2585 C C . ILE A 1 322 ? 2.583 -5.159 -26.967 1.00 96.88 322 ILE A C 1
ATOM 2587 O O . ILE A 1 322 ? 1.510 -5.178 -27.565 1.00 96.88 322 ILE A O 1
ATOM 2591 N N . GLY A 1 323 ? 3.083 -6.209 -26.317 1.00 95.62 323 GLY A N 1
ATOM 2592 C CA . GLY A 1 323 ? 2.529 -7.568 -26.380 1.00 95.62 323 GLY A CA 1
ATOM 2593 C C . GLY A 1 323 ? 3.324 -8.524 -27.282 1.00 95.62 323 GLY A C 1
ATOM 2594 O O . GLY A 1 323 ? 3.327 -9.722 -27.025 1.00 95.62 323 GLY A O 1
ATOM 2595 N N . ASP A 1 324 ? 4.093 -8.009 -28.251 1.00 96.62 324 ASP A N 1
ATOM 2596 C CA . ASP A 1 324 ? 4.896 -8.809 -29.188 1.00 96.62 324 ASP A CA 1
ATOM 2597 C C . ASP A 1 324 ? 6.400 -8.568 -28.970 1.00 96.62 324 ASP A C 1
ATOM 2599 O O . ASP A 1 324 ? 7.064 -7.853 -29.729 1.00 96.62 324 ASP A O 1
ATOM 2603 N N . TRP A 1 325 ? 6.957 -9.192 -27.930 1.00 95.62 325 TRP A N 1
ATOM 2604 C CA . TRP A 1 325 ? 8.307 -8.948 -27.388 1.00 95.62 325 TRP A CA 1
ATOM 2605 C C . TRP A 1 325 ? 9.480 -9.508 -28.218 1.00 95.62 325 TRP A C 1
ATOM 2607 O O . TRP A 1 325 ? 10.538 -9.825 -27.679 1.00 95.62 325 TRP A O 1
ATOM 2617 N N . THR A 1 326 ? 9.313 -9.626 -29.537 1.00 93.25 326 THR A N 1
ATOM 2618 C CA . THR A 1 326 ? 10.393 -9.999 -30.471 1.00 93.25 326 THR A CA 1
ATOM 2619 C C . THR A 1 326 ? 10.942 -8.772 -31.179 1.00 93.25 326 THR A C 1
ATOM 2621 O O . THR A 1 326 ? 10.199 -7.823 -31.424 1.00 93.25 326 THR A O 1
ATOM 2624 N N . GLU A 1 327 ? 12.231 -8.784 -31.520 1.00 95.19 327 GLU A N 1
ATOM 2625 C CA . GLU A 1 327 ? 12.869 -7.655 -32.191 1.00 95.19 327 GLU A CA 1
ATOM 2626 C C . GLU A 1 327 ? 12.227 -7.279 -33.540 1.00 95.19 327 GLU A C 1
ATOM 2628 O O . GLU A 1 327 ? 11.754 -8.126 -34.305 1.00 95.19 327 GLU A O 1
ATOM 2633 N N . ASN A 1 328 ? 12.240 -5.978 -33.838 1.00 95.75 328 ASN A N 1
ATOM 2634 C CA . ASN A 1 328 ? 11.831 -5.410 -35.120 1.00 95.75 328 ASN A CA 1
ATOM 2635 C C . ASN A 1 328 ? 13.023 -5.162 -36.069 1.00 95.75 328 ASN A C 1
ATOM 2637 O O . ASN A 1 328 ? 14.190 -5.392 -35.745 1.00 95.75 328 ASN A O 1
ATOM 2641 N N . ASP A 1 329 ? 12.731 -4.624 -37.255 1.00 95.94 329 ASP A N 1
ATOM 2642 C CA . ASP A 1 329 ? 13.704 -4.408 -38.332 1.00 95.94 329 ASP A CA 1
ATOM 2643 C C . ASP A 1 329 ? 14.816 -3.388 -38.025 1.00 95.94 329 ASP A C 1
ATOM 2645 O O . ASP A 1 329 ? 15.763 -3.283 -38.807 1.00 95.94 329 ASP A O 1
ATOM 2649 N N . ARG A 1 330 ? 14.751 -2.624 -36.928 1.00 96.44 330 ARG A N 1
ATOM 2650 C CA . ARG A 1 330 ? 15.869 -1.760 -36.489 1.00 96.44 330 ARG A CA 1
ATOM 2651 C C . ARG A 1 330 ? 16.958 -2.539 -35.750 1.00 96.44 330 ARG A C 1
ATOM 2653 O O . ARG A 1 330 ? 18.061 -2.036 -35.561 1.00 96.44 330 ARG A O 1
ATOM 2660 N N . PHE A 1 331 ? 16.672 -3.790 -35.398 1.00 96.75 331 PHE A N 1
ATOM 2661 C CA . PHE A 1 331 ? 17.560 -4.710 -34.693 1.00 96.75 331 PHE A CA 1
ATOM 2662 C C . PHE A 1 331 ? 17.829 -5.956 -35.549 1.00 96.75 331 PHE A C 1
ATOM 2664 O O . PHE A 1 331 ? 17.712 -7.089 -35.091 1.00 96.75 331 PHE A O 1
ATOM 2671 N N . LYS A 1 332 ? 18.204 -5.755 -36.823 1.00 91.31 332 LYS A N 1
ATOM 2672 C CA . LYS A 1 332 ? 18.350 -6.833 -37.830 1.00 91.31 332 LYS A CA 1
ATOM 2673 C C . LYS A 1 332 ? 19.353 -7.917 -37.454 1.00 91.31 332 LYS A C 1
ATOM 2675 O O . LYS A 1 332 ? 19.227 -9.042 -37.927 1.00 91.31 332 LYS A O 1
ATOM 2680 N N . ASN A 1 333 ? 20.367 -7.585 -36.653 1.00 93.56 333 ASN A N 1
ATOM 2681 C CA . ASN A 1 333 ? 21.349 -8.571 -36.197 1.00 93.56 333 ASN A CA 1
ATOM 2682 C C . ASN A 1 333 ? 20.902 -9.309 -34.921 1.00 93.56 333 ASN A C 1
ATOM 2684 O O . ASN A 1 333 ? 21.664 -10.126 -34.392 1.00 93.56 333 ASN A O 1
ATOM 2688 N N . GLY A 1 334 ? 19.696 -9.019 -34.427 1.00 93.69 334 GLY A N 1
ATOM 2689 C CA . GLY A 1 334 ? 19.111 -9.556 -33.207 1.00 93.69 334 GLY A CA 1
ATOM 2690 C C . GLY A 1 334 ? 19.692 -8.937 -31.936 1.00 93.69 334 GLY A C 1
ATOM 2691 O O . GLY A 1 334 ? 20.871 -8.568 -31.861 1.00 93.69 334 GLY A O 1
ATOM 2692 N N . LEU A 1 335 ? 18.875 -8.880 -30.882 1.00 95.31 335 LEU A N 1
ATOM 2693 C CA . LEU A 1 335 ? 19.280 -8.310 -29.591 1.00 95.31 335 LEU A CA 1
ATOM 2694 C C . LEU A 1 335 ? 20.480 -9.038 -28.979 1.00 95.31 335 LEU A C 1
ATOM 2696 O O . LEU A 1 335 ? 21.339 -8.409 -28.367 1.00 95.31 335 LEU A O 1
ATOM 2700 N N . ASN A 1 336 ? 20.605 -10.349 -29.196 1.00 95.75 336 ASN A N 1
ATOM 2701 C CA . ASN A 1 336 ? 21.733 -11.136 -28.692 1.00 95.75 336 ASN A CA 1
ATOM 2702 C C . ASN A 1 336 ? 23.088 -10.614 -29.211 1.00 95.75 336 ASN A C 1
ATOM 2704 O O . ASN A 1 336 ? 24.078 -10.566 -28.477 1.00 95.75 336 ASN A O 1
ATOM 2708 N N . THR A 1 337 ? 23.146 -10.181 -30.472 1.00 96.50 337 THR A N 1
ATOM 2709 C CA . THR A 1 337 ? 24.366 -9.601 -31.047 1.00 96.50 337 THR A CA 1
ATOM 2710 C C . THR A 1 337 ? 24.703 -8.271 -30.379 1.00 96.50 337 THR A C 1
ATOM 2712 O O . THR A 1 337 ? 25.856 -8.050 -30.000 1.00 96.50 337 THR A O 1
ATOM 2715 N N . LEU A 1 338 ? 23.700 -7.414 -30.173 1.00 97.12 338 LEU A N 1
ATOM 2716 C CA . LEU A 1 338 ? 23.865 -6.136 -29.485 1.00 97.12 338 LEU A CA 1
ATOM 2717 C C . LEU A 1 338 ? 24.310 -6.323 -28.026 1.00 97.12 338 LEU A C 1
ATOM 2719 O O . LEU A 1 338 ? 25.276 -5.697 -27.596 1.00 97.12 338 LEU A O 1
ATOM 2723 N N . VAL A 1 339 ? 23.702 -7.258 -27.293 1.00 97.75 339 VAL A N 1
ATOM 2724 C CA . VAL A 1 339 ? 24.093 -7.608 -25.917 1.00 97.75 339 VAL A CA 1
ATOM 2725 C C . VAL A 1 339 ? 25.559 -8.044 -25.853 1.00 97.75 339 VAL A C 1
ATOM 2727 O O . VAL A 1 339 ? 26.306 -7.583 -24.991 1.00 97.75 339 VAL A O 1
ATOM 2730 N N . LYS A 1 340 ? 26.027 -8.879 -26.792 1.00 98.06 340 LYS A N 1
ATOM 2731 C CA . LYS A 1 340 ? 27.444 -9.283 -26.855 1.00 98.06 340 LYS A CA 1
ATOM 2732 C C . LYS A 1 340 ? 28.380 -8.093 -27.076 1.00 98.06 340 LYS A C 1
ATOM 2734 O O . LYS A 1 340 ? 29.447 -8.049 -26.463 1.00 98.06 340 LYS A O 1
ATOM 2739 N N . LYS A 1 341 ? 27.997 -7.135 -27.925 1.00 97.62 341 LYS A N 1
ATOM 2740 C CA . LYS A 1 341 ? 28.766 -5.901 -28.163 1.00 97.62 341 LYS A CA 1
ATOM 2741 C C . LYS A 1 341 ? 28.825 -5.033 -26.901 1.00 97.62 341 LYS A C 1
ATOM 2743 O O . LYS A 1 341 ? 29.921 -4.661 -26.488 1.00 97.62 341 LYS A O 1
ATOM 2748 N N . ILE A 1 342 ? 27.687 -4.808 -26.240 1.00 98.00 342 ILE A N 1
ATOM 2749 C CA . ILE A 1 342 ? 27.585 -4.072 -24.966 1.00 98.00 342 ILE A CA 1
ATOM 2750 C C . ILE A 1 342 ? 28.478 -4.718 -23.893 1.00 98.00 342 ILE A C 1
ATOM 2752 O O . ILE A 1 342 ? 29.327 -4.047 -23.302 1.00 98.00 342 ILE A O 1
ATOM 2756 N N . ASN A 1 343 ? 28.379 -6.038 -23.717 1.00 98.00 343 ASN A N 1
ATOM 2757 C CA . ASN A 1 343 ? 29.182 -6.783 -22.744 1.00 98.00 343 ASN A CA 1
ATOM 2758 C C . ASN A 1 343 ? 30.684 -6.712 -23.051 1.00 98.00 343 ASN A C 1
ATOM 2760 O O . ASN A 1 343 ? 31.500 -6.548 -22.145 1.00 98.00 343 ASN A O 1
ATOM 2764 N N . LYS A 1 344 ? 31.076 -6.768 -24.332 1.00 97.88 344 LYS A N 1
ATOM 2765 C CA . LYS A 1 344 ? 32.479 -6.610 -24.756 1.00 97.88 344 LYS A CA 1
ATOM 2766 C C . LYS A 1 344 ? 33.037 -5.222 -24.422 1.00 97.88 344 LYS A C 1
ATOM 2768 O O . LYS A 1 344 ? 34.246 -5.071 -24.231 1.00 97.88 344 LYS A O 1
ATOM 2773 N N . LEU A 1 345 ? 32.180 -4.205 -24.334 1.00 97.25 345 LEU A N 1
ATOM 2774 C CA . LEU A 1 345 ? 32.575 -2.870 -23.896 1.00 97.25 345 LEU A CA 1
ATOM 2775 C C . LEU A 1 345 ? 32.752 -2.764 -22.376 1.00 97.25 345 LEU A C 1
ATOM 2777 O O . LEU A 1 345 ? 33.442 -1.841 -21.943 1.00 97.25 345 LEU A O 1
ATOM 2781 N N . GLY A 1 346 ? 32.273 -3.744 -21.604 1.00 96.38 346 GLY A N 1
ATOM 2782 C CA . GLY A 1 346 ? 32.356 -3.782 -20.142 1.00 96.38 346 GLY A CA 1
ATOM 2783 C C . GLY A 1 346 ? 31.080 -3.314 -19.438 1.00 96.38 346 GLY A C 1
ATOM 2784 O O . GLY A 1 346 ? 31.090 -3.176 -18.218 1.00 96.38 346 GLY A O 1
ATOM 2785 N N . PHE A 1 347 ? 30.001 -3.076 -20.185 1.00 97.94 347 PHE A N 1
ATOM 2786 C CA . PHE A 1 347 ? 28.687 -2.746 -19.638 1.00 97.94 347 PHE A CA 1
ATOM 2787 C C . PHE A 1 347 ? 27.819 -3.996 -19.488 1.00 97.94 347 PHE A C 1
ATOM 2789 O O . PHE A 1 347 ? 28.060 -5.013 -20.131 1.00 97.94 347 PHE A O 1
ATOM 2796 N N . LYS A 1 348 ? 26.767 -3.894 -18.682 1.00 96.75 348 LYS A N 1
ATOM 2797 C CA . LYS A 1 348 ? 25.643 -4.829 -18.639 1.00 96.75 348 LYS A CA 1
ATOM 2798 C C . LYS A 1 348 ? 24.524 -4.312 -19.543 1.00 96.75 348 LYS A C 1
ATOM 2800 O O . LYS A 1 348 ? 24.306 -3.105 -19.631 1.00 96.75 348 LYS A O 1
ATOM 2805 N N . ALA A 1 349 ? 23.804 -5.213 -20.202 1.00 97.44 349 ALA A N 1
ATOM 2806 C CA . ALA A 1 349 ? 22.631 -4.859 -20.999 1.00 97.44 349 ALA A CA 1
ATOM 2807 C C . ALA A 1 349 ? 21.346 -5.021 -20.173 1.00 97.44 349 ALA A C 1
ATOM 2809 O O . ALA A 1 349 ? 21.156 -6.054 -19.532 1.00 97.44 349 ALA A O 1
ATOM 2810 N N . GLY A 1 350 ? 20.476 -4.013 -20.203 1.00 96.25 350 GLY A N 1
ATOM 2811 C CA . GLY A 1 350 ? 19.115 -4.062 -19.662 1.00 96.25 350 GLY A CA 1
ATOM 2812 C C . GLY A 1 350 ? 18.083 -3.937 -20.781 1.00 96.25 350 GLY A C 1
ATOM 2813 O O . GLY A 1 350 ? 18.390 -3.391 -21.842 1.00 96.25 350 GLY A O 1
ATOM 2814 N N . ILE A 1 351 ? 16.868 -4.428 -20.548 1.00 96.38 351 ILE A N 1
ATOM 2815 C CA . ILE A 1 351 ? 15.766 -4.348 -21.509 1.00 96.38 351 ILE A CA 1
ATOM 2816 C C . ILE A 1 351 ? 14.473 -3.951 -20.803 1.00 96.38 351 ILE A C 1
ATOM 2818 O O . ILE A 1 351 ? 14.200 -4.421 -19.698 1.00 96.38 351 ILE A O 1
ATOM 2822 N N . TRP A 1 352 ? 13.699 -3.073 -21.431 1.00 96.50 352 TRP A N 1
ATOM 2823 C CA . TRP A 1 352 ? 12.368 -2.707 -20.962 1.00 96.50 352 TRP A CA 1
ATOM 2824 C C . TRP A 1 352 ? 11.315 -3.703 -21.463 1.00 96.50 352 TRP A C 1
ATOM 2826 O O . TRP A 1 352 ? 11.364 -4.163 -22.604 1.00 96.50 352 TRP A O 1
ATOM 2836 N N . VAL A 1 353 ? 10.347 -4.038 -20.613 1.00 96.25 353 VAL A N 1
ATOM 2837 C CA . VAL A 1 353 ? 9.185 -4.870 -20.954 1.00 96.25 353 VAL A CA 1
ATOM 2838 C C . VAL A 1 353 ? 7.957 -4.366 -20.197 1.00 96.25 353 VAL A C 1
ATOM 2840 O O . VAL A 1 353 ? 8.079 -3.870 -19.077 1.00 96.25 353 VAL A O 1
ATOM 2843 N N . ALA A 1 354 ? 6.770 -4.546 -20.778 1.00 94.50 354 ALA A N 1
ATOM 2844 C CA . ALA A 1 354 ? 5.479 -4.304 -20.128 1.00 94.50 354 ALA A CA 1
ATOM 2845 C C . ALA A 1 354 ? 4.589 -5.556 -20.252 1.00 94.50 354 ALA A C 1
ATOM 2847 O O . ALA A 1 354 ? 3.600 -5.547 -20.981 1.00 94.50 354 ALA A O 1
ATOM 2848 N N . PRO A 1 355 ? 4.955 -6.662 -19.580 1.00 93.25 355 PRO A N 1
ATOM 2849 C CA . PRO A 1 355 ? 4.480 -8.006 -19.916 1.00 93.25 355 PRO A CA 1
ATOM 2850 C C . PRO A 1 355 ? 2.988 -8.245 -19.661 1.00 93.25 355 PRO A C 1
ATOM 2852 O O . PRO A 1 355 ? 2.461 -9.238 -20.136 1.00 93.25 355 PRO A O 1
ATOM 2855 N N . PHE A 1 356 ? 2.309 -7.362 -18.926 1.00 94.75 356 PHE A N 1
ATOM 2856 C CA . PHE A 1 356 ? 0.907 -7.539 -18.526 1.00 94.75 356 PHE A CA 1
ATOM 2857 C C . PHE A 1 356 ? -0.094 -6.816 -19.431 1.00 94.75 356 PHE A C 1
ATOM 2859 O O . PHE A 1 356 ? -1.289 -6.802 -19.139 1.00 94.75 356 PHE A O 1
ATOM 2866 N N . ILE A 1 357 ? 0.381 -6.192 -20.510 1.00 96.12 357 ILE A N 1
ATOM 2867 C CA . ILE A 1 357 ? -0.459 -5.455 -21.451 1.00 96.12 357 ILE A CA 1
ATOM 2868 C C . ILE A 1 357 ? -0.113 -5.793 -22.900 1.00 96.12 357 ILE A C 1
ATOM 2870 O O . ILE A 1 357 ? 1.035 -6.098 -23.226 1.00 96.12 357 ILE A O 1
ATOM 2874 N N . ALA A 1 358 ? -1.102 -5.657 -23.782 1.00 97.12 358 ALA A N 1
ATOM 2875 C CA . ALA A 1 358 ? -0.900 -5.715 -25.224 1.00 97.12 358 ALA A CA 1
ATOM 2876 C C . ALA A 1 358 ? -1.642 -4.579 -25.937 1.00 97.12 358 ALA A C 1
ATOM 2878 O O . ALA A 1 358 ? -2.743 -4.186 -25.553 1.00 97.12 358 ALA A O 1
ATOM 2879 N N . SER A 1 359 ? -1.020 -4.048 -26.983 1.00 96.50 359 SER A N 1
ATOM 2880 C CA . SER A 1 359 ? -1.610 -3.070 -27.896 1.00 96.50 359 SER A CA 1
ATOM 2881 C C . SER A 1 359 ? -2.660 -3.734 -28.787 1.00 96.50 359 SER A C 1
ATOM 2883 O O . SER A 1 359 ? -2.493 -4.888 -29.183 1.00 96.50 359 SER A O 1
ATOM 2885 N N . GLU A 1 360 ? -3.681 -2.977 -29.196 1.00 95.56 360 GLU A N 1
ATOM 2886 C CA . GLU A 1 360 ? -4.676 -3.418 -30.188 1.00 95.56 360 GLU A CA 1
ATOM 2887 C C . GLU A 1 360 ? -4.063 -3.841 -31.539 1.00 95.56 360 GLU A C 1
ATOM 2889 O O . GLU A 1 360 ? -4.673 -4.577 -32.317 1.00 95.56 360 GLU A O 1
ATOM 2894 N N . HIS A 1 361 ? -2.827 -3.409 -31.811 1.00 94.69 361 HIS A N 1
ATOM 2895 C CA . HIS A 1 361 ? -2.088 -3.735 -33.031 1.00 94.69 361 HIS A CA 1
ATOM 2896 C C . HIS A 1 361 ? -1.212 -4.982 -32.913 1.00 94.69 361 HIS A C 1
ATOM 2898 O O . HIS A 1 361 ? -0.693 -5.426 -33.940 1.00 94.69 361 HIS A O 1
ATOM 2904 N N . SER A 1 362 ? -1.053 -5.546 -31.715 1.00 96.88 362 SER A N 1
ATOM 2905 C CA . SER A 1 362 ? -0.239 -6.746 -31.499 1.00 96.88 362 SER A CA 1
ATOM 2906 C C . SER A 1 362 ? -0.869 -7.997 -32.109 1.00 96.88 362 SER A C 1
ATOM 2908 O O . SER A 1 362 ? -2.095 -8.119 -32.193 1.00 96.88 362 SER A O 1
ATOM 2910 N N . ASP A 1 363 ? -0.030 -8.939 -32.528 1.00 97.25 363 ASP A N 1
ATOM 2911 C CA . ASP A 1 363 ? -0.470 -10.272 -32.934 1.00 97.25 363 ASP A CA 1
ATOM 2912 C C . ASP A 1 363 ? -1.073 -11.020 -31.738 1.00 97.25 363 ASP A C 1
ATOM 2914 O O . ASP A 1 363 ? -2.081 -11.706 -31.906 1.00 97.25 363 ASP A O 1
ATOM 2918 N N . LEU A 1 364 ? -0.529 -10.819 -30.530 1.00 96.75 364 LEU A N 1
ATOM 2919 C CA . LEU A 1 364 ? -1.092 -11.363 -29.293 1.00 96.75 364 LEU A CA 1
ATOM 2920 C C . LEU A 1 364 ? -2.567 -10.971 -29.107 1.00 96.75 364 LEU A C 1
ATOM 2922 O O . LEU A 1 364 ? -3.418 -11.841 -28.947 1.00 96.75 364 LEU A O 1
ATOM 2926 N N . PHE A 1 365 ? -2.901 -9.679 -29.195 1.00 96.75 365 PHE A N 1
ATOM 2927 C CA . PHE A 1 365 ? -4.286 -9.221 -29.030 1.00 96.75 365 PHE A CA 1
ATOM 2928 C C . PHE A 1 365 ? -5.215 -9.712 -30.145 1.00 96.75 365 PHE A C 1
ATOM 2930 O O . PHE A 1 365 ? -6.377 -10.032 -29.902 1.00 96.75 365 PHE A O 1
ATOM 2937 N N . LYS A 1 366 ? -4.718 -9.784 -31.384 1.00 96.31 366 LYS A N 1
ATOM 2938 C CA . LYS A 1 366 ? -5.524 -10.225 -32.531 1.00 96.31 366 LYS A CA 1
ATOM 2939 C C . LYS A 1 366 ? -5.863 -11.711 -32.470 1.00 96.31 366 LYS A C 1
ATOM 2941 O O . LYS A 1 366 ? -6.970 -12.074 -32.865 1.00 96.31 366 LYS A O 1
ATOM 2946 N N . ASN A 1 367 ? -4.920 -12.532 -32.010 1.00 97.31 367 ASN A N 1
ATOM 2947 C CA . ASN A 1 367 ? -5.017 -13.987 -32.086 1.00 97.31 367 ASN A CA 1
ATOM 2948 C C . ASN A 1 367 ? -5.500 -14.628 -30.776 1.00 97.31 367 ASN A C 1
ATOM 2950 O O . ASN A 1 367 ? -6.247 -15.596 -30.847 1.00 97.31 367 ASN A O 1
ATOM 2954 N N . GLU A 1 368 ? -5.167 -14.059 -29.611 1.00 96.62 368 GLU A N 1
ATOM 2955 C CA . GLU A 1 368 ? -5.449 -14.645 -28.288 1.00 96.62 368 GLU A CA 1
ATOM 2956 C C . GLU A 1 368 ? -6.426 -13.780 -27.470 1.00 96.62 368 GLU A C 1
ATOM 2958 O O . GLU A 1 368 ? -6.169 -13.388 -26.336 1.00 96.62 368 GLU A O 1
ATOM 2963 N N . GLN A 1 369 ? -7.580 -13.431 -28.043 1.00 95.00 369 GLN A N 1
ATOM 2964 C CA . GLN A 1 369 ? -8.543 -12.514 -27.407 1.00 95.00 369 GLN A CA 1
ATOM 2965 C C . GLN A 1 369 ? -9.099 -13.006 -26.060 1.00 95.00 369 GLN A C 1
ATOM 2967 O O . GLN A 1 369 ? -9.519 -12.200 -25.230 1.00 95.00 369 GLN A O 1
ATOM 2972 N N . ASP A 1 370 ? -9.114 -14.315 -25.820 1.00 95.31 370 ASP A N 1
ATOM 2973 C CA . ASP A 1 370 ? -9.585 -14.883 -24.553 1.00 95.31 370 ASP A CA 1
ATOM 2974 C C . ASP A 1 370 ? -8.566 -14.746 -23.413 1.00 95.31 370 ASP A C 1
ATOM 2976 O O . ASP A 1 370 ? -8.892 -15.007 -22.259 1.00 95.31 370 ASP A O 1
ATOM 2980 N N . TRP A 1 371 ? -7.358 -14.264 -23.709 1.00 97.00 371 TRP A N 1
ATOM 2981 C CA . TRP A 1 371 ? -6.337 -13.953 -22.711 1.00 97.00 371 TRP A CA 1
ATOM 2982 C C . TRP A 1 371 ? -6.491 -12.561 -22.090 1.00 97.00 371 TRP A C 1
ATOM 2984 O O . TRP A 1 371 ? -5.699 -12.189 -21.229 1.00 97.00 371 TRP A O 1
ATOM 2994 N N . PHE A 1 372 ? -7.475 -11.766 -22.515 1.00 97.31 372 PHE A N 1
ATOM 2995 C CA . PHE A 1 372 ? -7.645 -10.381 -22.073 1.00 97.31 372 PHE A CA 1
ATOM 2996 C C . PHE A 1 372 ? -8.821 -10.216 -21.119 1.00 97.31 372 PHE A C 1
ATOM 2998 O O . PHE A 1 372 ? -9.887 -10.804 -21.311 1.00 97.31 372 PHE A O 1
ATOM 3005 N N . VAL A 1 373 ? -8.649 -9.328 -20.137 1.00 95.50 373 VAL A N 1
ATOM 3006 C CA . VAL A 1 373 ? -9.710 -8.970 -19.190 1.00 95.50 373 VAL A CA 1
ATOM 3007 C C . VAL A 1 373 ? -10.884 -8.336 -19.939 1.00 95.50 373 VAL A C 1
ATOM 3009 O O . VAL A 1 373 ? -10.710 -7.407 -20.739 1.00 95.50 373 VAL A O 1
ATOM 3012 N N . LYS A 1 374 ? -12.095 -8.815 -19.644 1.00 93.50 374 LYS A N 1
ATOM 3013 C CA . LYS A 1 374 ? -13.360 -8.286 -20.166 1.00 93.50 374 LYS A CA 1
ATOM 3014 C C . LYS A 1 374 ? -14.207 -7.728 -19.018 1.00 93.50 374 LYS A C 1
ATOM 3016 O O . LYS A 1 374 ? -14.161 -8.239 -17.902 1.00 93.50 374 LYS A O 1
ATOM 3021 N N . ASP A 1 375 ? -14.960 -6.667 -19.287 1.00 88.12 375 ASP A N 1
ATOM 3022 C CA . ASP A 1 375 ? -15.929 -6.104 -18.351 1.00 88.12 375 ASP A CA 1
ATOM 3023 C C . ASP A 1 375 ? -17.194 -6.978 -18.243 1.00 88.12 375 ASP A C 1
ATOM 3025 O O . ASP A 1 375 ? -17.336 -7.997 -18.922 1.00 88.12 375 ASP A O 1
ATOM 3029 N N . ILE A 1 376 ? -18.136 -6.571 -17.385 1.00 83.56 376 ILE A N 1
ATOM 3030 C CA . ILE A 1 376 ? -19.390 -7.306 -17.146 1.00 83.56 376 ILE A CA 1
ATOM 3031 C C . ILE A 1 376 ? -20.271 -7.447 -18.399 1.00 83.56 376 ILE A C 1
ATOM 3033 O O . ILE A 1 376 ? -21.080 -8.367 -18.483 1.00 83.56 376 ILE A O 1
ATOM 3037 N N . ASP A 1 377 ? -20.094 -6.565 -19.384 1.00 90.25 377 ASP A N 1
ATOM 3038 C CA . ASP A 1 377 ? -20.803 -6.608 -20.663 1.00 90.25 377 ASP A CA 1
ATOM 3039 C C . ASP A 1 377 ? -20.014 -7.398 -21.729 1.00 90.25 377 ASP A C 1
ATOM 3041 O O . ASP A 1 377 ? -20.402 -7.435 -22.899 1.00 90.25 377 ASP A O 1
ATOM 3045 N N . GLY A 1 378 ? -18.893 -8.019 -21.346 1.00 90.50 378 GLY A N 1
ATOM 3046 C CA . GLY A 1 378 ? -18.028 -8.805 -22.219 1.00 90.50 378 GLY A CA 1
ATOM 3047 C C . GLY A 1 378 ? -17.111 -7.977 -23.124 1.00 90.50 378 GLY A C 1
ATOM 3048 O O . GLY A 1 378 ? -16.544 -8.527 -24.069 1.00 90.50 378 GLY A O 1
ATOM 3049 N N . ARG A 1 379 ? -16.952 -6.668 -22.882 1.00 93.69 379 ARG A N 1
ATOM 3050 C CA . ARG A 1 379 ? -16.060 -5.801 -23.673 1.00 93.69 379 ARG A CA 1
ATOM 3051 C C . ARG A 1 379 ? -14.648 -5.827 -23.105 1.00 93.69 379 ARG A C 1
ATOM 3053 O O . ARG A 1 379 ? -14.479 -5.841 -21.895 1.00 93.69 379 ARG A O 1
ATOM 3060 N N . PHE A 1 380 ? -13.630 -5.747 -23.958 1.00 94.62 380 PHE A N 1
ATOM 3061 C CA . PHE A 1 380 ? -12.242 -5.659 -23.495 1.00 94.62 380 PHE A CA 1
ATOM 3062 C C . PHE A 1 380 ? -11.999 -4.431 -22.614 1.00 94.62 380 PHE A C 1
ATOM 3064 O O . PHE A 1 380 ? -12.332 -3.302 -22.993 1.00 94.62 380 PHE A O 1
ATOM 3071 N N . SER A 1 381 ? -11.347 -4.650 -21.475 1.00 91.94 381 SER A N 1
ATOM 3072 C CA . SER A 1 381 ? -10.962 -3.595 -20.543 1.00 91.94 381 SER A CA 1
ATOM 3073 C C . SER A 1 381 ? -9.779 -2.801 -21.093 1.00 91.94 381 SER A C 1
ATOM 3075 O O . SER A 1 381 ? -8.631 -3.247 -21.061 1.00 91.94 381 SER A O 1
ATOM 3077 N N . VAL A 1 382 ? -10.061 -1.605 -21.614 1.00 94.06 382 VAL A N 1
ATOM 3078 C CA . VAL A 1 382 ? -9.031 -0.646 -22.037 1.00 94.06 382 VAL A CA 1
ATOM 3079 C C . VAL A 1 382 ? -8.343 -0.102 -20.789 1.00 94.06 382 VAL A C 1
ATOM 3081 O O . VAL A 1 382 ? -8.978 0.587 -19.992 1.00 94.06 382 VAL A O 1
ATOM 3084 N N . VAL A 1 383 ? -7.050 -0.380 -20.630 1.00 92.19 383 VAL A N 1
ATOM 3085 C CA . VAL A 1 383 ? -6.265 0.105 -19.478 1.00 92.19 383 VAL A CA 1
ATOM 3086 C C . VAL A 1 383 ? -5.478 1.377 -19.786 1.00 92.19 383 VAL A C 1
ATOM 3088 O O . VAL A 1 383 ? -4.970 2.034 -18.880 1.00 92.19 383 VAL A O 1
ATOM 3091 N N . GLY A 1 384 ? -5.432 1.775 -21.057 1.00 93.06 384 GLY A N 1
ATOM 3092 C CA . GLY A 1 384 ? -4.985 3.096 -21.469 1.00 93.06 384 GLY A CA 1
ATOM 3093 C C . GLY A 1 384 ? -4.910 3.253 -22.983 1.00 93.06 384 GLY A C 1
ATOM 3094 O O . GLY A 1 384 ? -5.241 2.350 -23.754 1.00 93.06 384 GLY A O 1
ATOM 3095 N N . GLU A 1 385 ? -4.456 4.429 -23.401 1.00 94.38 385 GLU A N 1
ATOM 3096 C CA . GLU A 1 385 ? -4.188 4.772 -24.793 1.00 94.38 385 GLU A CA 1
ATOM 3097 C C . GLU A 1 385 ? -2.853 5.509 -24.864 1.00 94.38 385 GLU A C 1
ATOM 3099 O O . GLU A 1 385 ? -2.591 6.417 -24.072 1.00 94.38 385 GLU A O 1
ATOM 3104 N N . ASN A 1 386 ? -1.989 5.100 -25.791 1.00 91.88 386 ASN A N 1
ATOM 3105 C CA . ASN A 1 386 ? -0.692 5.727 -25.991 1.00 91.88 386 ASN A CA 1
ATOM 3106 C C . ASN A 1 386 ? -0.499 6.035 -27.483 1.00 91.88 386 ASN A C 1
ATOM 3108 O O . ASN A 1 386 ? -0.378 5.103 -28.285 1.00 91.88 386 ASN A O 1
ATOM 3112 N N . PRO A 1 387 ? -0.407 7.321 -27.876 1.00 91.19 387 PRO A N 1
ATOM 3113 C CA . PRO A 1 387 ? -0.161 7.705 -29.263 1.00 91.19 387 PRO A CA 1
ATOM 3114 C C . PRO A 1 387 ? 1.119 7.101 -29.852 1.00 91.19 387 PRO A C 1
ATOM 3116 O O . PRO A 1 387 ? 1.161 6.808 -31.044 1.00 91.19 387 PRO A O 1
ATOM 3119 N N . LEU A 1 388 ? 2.153 6.871 -29.033 1.00 91.12 388 LEU A N 1
ATOM 3120 C CA . LEU A 1 388 ? 3.408 6.252 -29.474 1.00 91.12 388 LEU A CA 1
ATOM 3121 C C . LEU A 1 388 ? 3.273 4.742 -29.726 1.00 91.12 388 LEU A C 1
ATOM 3123 O O . LEU A 1 388 ? 4.093 4.175 -30.445 1.00 91.12 388 LEU A O 1
ATOM 3127 N N . TRP A 1 389 ? 2.232 4.108 -29.179 1.00 92.38 389 TRP A N 1
ATOM 3128 C CA . TRP A 1 389 ? 1.844 2.716 -29.451 1.00 92.38 389 TRP A CA 1
ATOM 3129 C C . TRP A 1 389 ? 0.679 2.619 -30.444 1.00 92.38 389 TRP A C 1
ATOM 3131 O O . TRP A 1 389 ? 0.128 1.539 -30.652 1.00 92.38 389 TRP A O 1
ATOM 3141 N N . LEU A 1 390 ? 0.328 3.751 -31.067 1.00 88.75 390 LEU A N 1
ATOM 3142 C CA . LEU A 1 390 ? -0.676 3.889 -32.119 1.00 88.75 390 LEU A CA 1
ATOM 3143 C C . LEU A 1 390 ? -2.106 3.517 -31.704 1.00 88.75 390 LEU A C 1
ATOM 3145 O O . LEU A 1 390 ? -2.926 3.232 -32.575 1.00 88.75 390 LEU A O 1
ATOM 3149 N N . GLY A 1 391 ? -2.427 3.554 -30.408 1.00 93.50 391 GLY A N 1
ATOM 3150 C CA . GLY A 1 391 ? -3.801 3.355 -29.956 1.00 93.50 391 GLY A CA 1
ATOM 3151 C C . GLY A 1 391 ? -3.936 2.788 -28.551 1.00 93.50 391 GLY A C 1
ATOM 3152 O O . GLY A 1 391 ? -3.133 3.076 -27.654 1.00 93.50 391 GLY A O 1
ATOM 3153 N N . LYS A 1 392 ? -5.006 2.017 -28.361 1.00 96.50 392 LYS A N 1
ATOM 3154 C CA . LYS A 1 392 ? -5.394 1.436 -27.075 1.00 96.50 392 LYS A CA 1
ATOM 3155 C C . LYS A 1 392 ? -4.543 0.225 -26.730 1.00 96.50 392 LYS A C 1
ATOM 3157 O O . LYS A 1 392 ? -4.050 -0.495 -27.602 1.00 96.50 392 LYS A O 1
ATOM 3162 N N . PHE A 1 393 ? -4.411 -0.013 -25.434 1.00 96.31 393 PHE A N 1
ATOM 3163 C CA . PHE A 1 393 ? -3.825 -1.232 -24.903 1.00 96.31 393 PHE A CA 1
ATOM 3164 C C . PHE A 1 393 ? -4.695 -1.812 -23.786 1.00 96.31 393 PHE A C 1
ATOM 3166 O O . PHE A 1 393 ? -5.432 -1.101 -23.094 1.00 96.31 393 PHE A O 1
ATOM 3173 N N . TYR A 1 394 ? -4.618 -3.131 -23.655 1.00 97.06 394 TYR A N 1
ATOM 3174 C CA . TYR A 1 394 ? -5.510 -3.961 -22.854 1.00 97.06 394 TYR A CA 1
ATOM 3175 C C . TYR A 1 394 ? -4.699 -4.793 -21.869 1.00 97.06 394 TYR A C 1
ATOM 3177 O O . TYR A 1 394 ? -3.573 -5.185 -22.182 1.00 97.06 394 TYR A O 1
ATOM 3185 N N . ALA A 1 395 ? -5.265 -5.056 -20.693 1.00 95.38 395 ALA A N 1
ATOM 3186 C CA . ALA A 1 395 ? -4.641 -5.921 -19.700 1.00 95.38 395 ALA A CA 1
ATOM 3187 C C . ALA A 1 395 ? -4.884 -7.397 -20.017 1.00 95.38 395 ALA A C 1
ATOM 3189 O O . ALA A 1 395 ? -6.002 -7.797 -20.359 1.00 95.38 395 ALA A O 1
ATOM 3190 N N . LEU A 1 396 ? -3.830 -8.189 -19.856 1.00 96.31 396 LEU A N 1
ATOM 3191 C CA . LEU A 1 396 ? -3.928 -9.640 -19.840 1.00 96.31 396 LEU A CA 1
ATOM 3192 C C . LEU A 1 396 ? -4.615 -10.106 -18.551 1.00 96.31 396 LEU A C 1
ATOM 3194 O O . LEU A 1 396 ? -4.414 -9.530 -17.479 1.00 96.31 396 LEU A O 1
ATOM 3198 N N . ASP A 1 397 ? -5.422 -11.154 -18.661 1.00 95.38 397 ASP A N 1
ATOM 3199 C CA . ASP A 1 397 ? -6.053 -11.821 -17.531 1.00 95.38 397 ASP A CA 1
ATOM 3200 C C . ASP A 1 397 ? -5.047 -12.758 -16.859 1.00 95.38 397 ASP A C 1
ATOM 3202 O O . ASP A 1 397 ? -4.853 -13.902 -17.263 1.00 95.38 397 ASP A O 1
ATOM 3206 N N . LEU A 1 398 ? -4.408 -12.262 -15.799 1.00 93.06 398 LEU A N 1
ATOM 3207 C CA . LEU A 1 398 ? -3.442 -13.033 -15.016 1.00 93.06 398 LEU A CA 1
ATOM 3208 C C . LEU A 1 398 ? -4.100 -14.116 -14.142 1.00 93.06 398 LEU A C 1
ATOM 3210 O O . LEU A 1 398 ? -3.405 -14.798 -13.400 1.00 93.06 398 LEU A O 1
ATOM 3214 N N . THR A 1 399 ? -5.422 -14.295 -14.192 1.00 91.00 399 THR A N 1
ATOM 3215 C CA . THR A 1 399 ? -6.082 -15.463 -13.588 1.00 91.00 399 THR A CA 1
ATOM 3216 C C . THR A 1 399 ? -6.184 -16.634 -14.565 1.00 91.00 399 THR A C 1
ATOM 3218 O O . THR A 1 399 ? -6.391 -17.771 -14.135 1.00 91.00 399 THR A O 1
ATOM 3221 N N . ASN A 1 400 ? -5.977 -16.386 -15.864 1.00 94.19 400 ASN A N 1
ATOM 3222 C CA . ASN A 1 400 ? -5.917 -17.419 -16.885 1.00 94.19 400 ASN A CA 1
ATOM 3223 C C . ASN A 1 400 ? -4.542 -18.126 -16.845 1.00 94.19 400 ASN A C 1
ATOM 3225 O O . ASN A 1 400 ? -3.519 -17.491 -17.115 1.00 94.19 400 ASN A O 1
ATOM 3229 N N . PRO A 1 401 ? -4.480 -19.443 -16.558 1.00 93.75 401 PRO A N 1
ATOM 3230 C CA . PRO A 1 401 ? -3.214 -20.170 -16.490 1.00 93.75 401 PRO A CA 1
ATOM 3231 C C . PRO A 1 401 ? -2.398 -20.140 -17.786 1.00 93.75 401 PRO A C 1
ATOM 3233 O O . PRO A 1 401 ? -1.175 -20.168 -17.704 1.00 93.75 401 PRO A O 1
ATOM 3236 N N . GLU A 1 402 ? -3.046 -20.056 -18.954 1.00 93.62 402 GLU A N 1
ATOM 3237 C CA . GLU A 1 402 ? -2.363 -20.009 -20.258 1.00 93.62 402 GLU A CA 1
ATOM 3238 C C . GLU A 1 402 ? -1.567 -18.714 -20.467 1.00 93.62 402 GLU A C 1
ATOM 3240 O O . GLU A 1 402 ? -0.598 -18.703 -21.216 1.00 93.62 402 GLU A O 1
ATOM 3245 N N . VAL A 1 403 ? -1.945 -17.633 -19.778 1.00 94.19 403 VAL A N 1
ATOM 3246 C CA . VAL A 1 403 ? -1.242 -16.342 -19.828 1.00 94.19 403 VAL A CA 1
ATOM 3247 C C . VAL A 1 403 ? 0.045 -16.370 -18.998 1.00 94.19 403 VAL A C 1
ATOM 3249 O O . VAL A 1 403 ? 1.001 -15.662 -19.311 1.00 94.19 403 VAL A O 1
ATOM 3252 N N . ILE A 1 404 ? 0.069 -17.155 -17.915 1.00 90.94 404 ILE A N 1
ATOM 3253 C CA . ILE A 1 404 ? 1.199 -17.218 -16.973 1.00 90.94 404 ILE A CA 1
ATOM 3254 C C . ILE A 1 404 ? 2.205 -18.321 -17.343 1.00 90.94 404 ILE A C 1
ATOM 3256 O O . ILE A 1 404 ? 3.388 -18.189 -17.016 1.00 90.94 404 ILE A O 1
ATOM 3260 N N . SER A 1 405 ? 1.742 -19.418 -17.954 1.00 76.50 405 SER A N 1
ATOM 3261 C CA . SER A 1 405 ? 2.558 -20.590 -18.314 1.00 76.50 405 SER A CA 1
ATOM 3262 C C . SER A 1 405 ? 3.482 -20.335 -19.496 1.00 76.50 405 SER A C 1
ATOM 3264 O O . SER A 1 405 ? 4.648 -20.792 -19.429 1.00 76.50 405 SER A O 1
#

Foldseek 3Di:
DPPQQAPWDWDDDPFWIWIDQSQKIWIAGQQQQWIWIAGNVVRGTQKTGKHKWWDWPPDIDTSRQWHWDDKDKDWDQDPLGTKIKIWTWTAHPVRQKIKTKIWMDHGPDQKIKIKIKIWGQHQDKIFTFKIWRIKDFDDPVMDHQLAQAQVFKWKQAADDPPPGDGGTDGQDAAKDKHWFKIWIAGNPQLKIKIKGFLDDPQFTKMWIFHADPDRGRGTGMITIITGRPRDIHHHGDMDMGGMMMIHMDRHRVVVVVVSVVSSCVSHVPDDDPDDAAADEPCVPQNQHDALVNLLVVLVVCCVPPPPNHAEYEYEHNQAPAQQGRFGDPSQVVGVVVSQVSSVVSRHHYHYDHDLFKGDPPDPCCVPVVVQFDADPVRHFDFPDFDVSRVTTMTGGDPVDVVSVD

Mean predicted aligned error: 4.86 Å

Nearest PDB structures (foldseek):
  6phw-assembly1_A  TM=7.280E-01  e=1.726E-19  Streptococcus pneumoniae TIGR4
  6phu-assembly1_A  TM=7.260E-01  e=1.726E-19  Streptococcus pneumoniae TIGR4
  6lcl-assembly1_C-2  TM=7.339E-01  e=6.596E-17  Thermus thermophilus HB8
  6jhp-assembly1_D  TM=6.980E-01  e=3.374E-18  Paecilomyces sp. 'thermophila'
  6lck-assembly1_B  TM=7.076E-01  e=2.632E-17  Thermus thermophilus HB8

pLDDT: mean 94.97, std 6.92, range [37.5, 98.88]

Solvent-accessible surface area (backbone atoms only — not comparable to full-atom values): 21236 Å² total; per-residue (Å²): 132,81,89,76,79,40,70,55,45,79,48,78,59,100,50,35,42,33,40,31,19,70,45,30,34,44,32,39,30,58,80,56,31,28,33,35,34,30,35,56,82,80,70,44,57,46,29,36,63,22,34,40,38,38,37,40,80,87,52,72,52,39,37,58,73,32,44,64,75,54,72,50,74,48,79,49,74,55,102,84,41,49,27,35,35,39,36,36,38,29,32,38,84,86,50,45,32,35,41,39,41,35,42,32,34,37,39,89,46,61,41,42,36,36,33,36,33,42,31,35,48,28,98,55,79,41,32,32,44,31,33,26,70,36,35,32,68,54,54,95,90,42,45,49,63,47,62,40,32,28,89,44,33,30,38,31,27,31,36,69,66,96,84,33,80,63,46,77,36,66,67,47,63,44,82,42,71,12,44,42,28,36,40,41,30,12,75,82,80,33,24,19,40,39,46,30,47,34,41,71,87,89,39,63,38,36,31,36,41,31,18,36,84,51,49,77,56,11,45,37,33,42,37,35,34,24,44,40,84,50,44,76,38,45,63,72,37,72,53,67,38,55,39,35,37,39,36,64,50,61,50,57,67,63,52,50,51,53,50,51,55,51,24,36,59,67,61,63,57,86,83,66,101,58,86,86,40,61,50,61,44,40,88,78,37,41,65,62,50,40,53,66,58,54,52,50,49,53,54,51,42,53,74,77,38,65,91,66,54,44,32,44,29,48,35,57,41,50,37,67,36,55,55,30,89,46,74,29,85,55,36,77,76,40,68,70,53,53,44,52,54,42,43,74,73,70,30,44,71,41,74,63,82,63,90,60,34,26,20,73,82,13,65,49,48,70,73,46,59,88,45,42,38,56,46,99,88,69,45,75,42,73,75,47,71,39,79,92,71,74,39,47,28,31,36,50,30,83,84,42,64,82,71,74,108

Radius of gyration: 25.36 Å; Cα contacts (8 Å, |Δi|>4): 98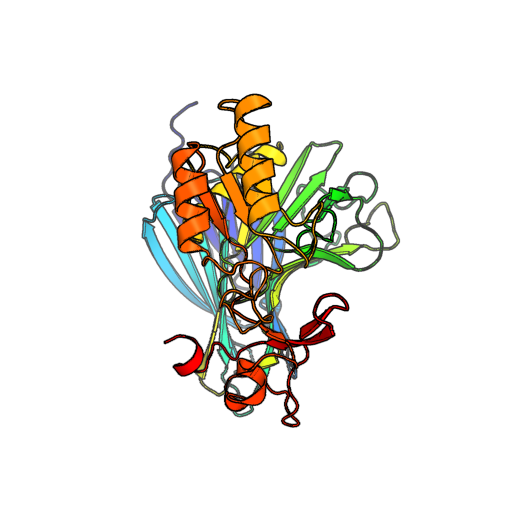3; chains: 1; bounding box: 63×46×70 Å